Protein AF-A0A0N7ZB62-F1 (afdb_monomer_lite)

InterPro domains:
  IPR000237 GRIP domain [PF01465] (521-562)
  IPR000237 GRIP domain [PS50913] (517-566)
  IPR000237 GRIP domain [SM00755] (520-566)
  IPR051952 Golgi-associated and autophagy-related protein [PTHR23157] (409-579)

Structure (mmCIF, N/CA/C/O backbone):
data_AF-A0A0N7ZB62-F1
#
_entry.id   AF-A0A0N7ZB62-F1
#
loop_
_atom_site.group_PDB
_atom_site.id
_atom_site.type_symbol
_atom_site.label_atom_id
_atom_site.label_alt_id
_atom_site.label_comp_id
_atom_site.label_asym_id
_atom_site.label_entity_id
_atom_site.label_seq_id
_atom_site.pdbx_PDB_ins_code
_atom_site.Cartn_x
_atom_site.Cartn_y
_atom_site.Cartn_z
_atom_site.occupancy
_atom_site.B_iso_or_equiv
_atom_site.auth_seq_id
_atom_site.auth_comp_id
_atom_site.auth_asym_id
_atom_site.auth_atom_id
_atom_site.pdbx_PDB_model_num
ATOM 1 N N . MET A 1 1 ? -42.170 21.621 11.160 1.00 62.31 1 MET A N 1
ATOM 2 C CA . MET A 1 1 ? -42.187 20.247 10.606 1.00 62.31 1 MET A CA 1
ATOM 3 C C . MET A 1 1 ? -42.218 20.331 9.095 1.00 62.31 1 MET A C 1
ATOM 5 O O . MET A 1 1 ? -41.175 20.077 8.514 1.00 62.31 1 MET A O 1
ATOM 9 N N . GLN A 1 2 ? -43.332 20.775 8.499 1.00 65.19 2 GLN A N 1
ATOM 10 C CA . GLN A 1 2 ? -43.467 20.963 7.049 1.00 65.19 2 GLN A CA 1
ATOM 11 C C . GLN A 1 2 ? -42.314 21.787 6.451 1.00 65.19 2 GLN A C 1
ATOM 13 O O . GLN A 1 2 ? -41.567 21.277 5.635 1.00 65.19 2 GLN A O 1
ATOM 18 N N . ASP A 1 3 ? -42.044 22.972 6.996 1.00 71.62 3 ASP A N 1
ATOM 19 C CA . ASP A 1 3 ? -41.013 23.906 6.524 1.00 71.62 3 ASP A CA 1
ATOM 20 C C . ASP A 1 3 ? -39.603 23.281 6.437 1.00 71.62 3 ASP A C 1
ATOM 22 O O . ASP A 1 3 ? -38.831 23.594 5.534 1.00 71.62 3 ASP A O 1
ATOM 26 N N . ASN A 1 4 ? -39.261 22.370 7.360 1.00 72.62 4 ASN A N 1
ATOM 27 C CA . ASN A 1 4 ? -37.977 21.660 7.351 1.00 72.62 4 ASN A CA 1
ATOM 28 C C . ASN A 1 4 ? -37.965 20.517 6.326 1.00 72.62 4 ASN A C 1
ATOM 30 O O . ASN A 1 4 ? -36.907 20.195 5.792 1.00 72.62 4 ASN A O 1
ATOM 34 N N . TYR A 1 5 ? -39.117 19.889 6.076 1.00 77.00 5 TYR A N 1
ATOM 35 C CA . TYR A 1 5 ? -39.277 18.881 5.031 1.00 77.00 5 TYR A CA 1
ATOM 36 C C . TYR A 1 5 ? -39.152 19.535 3.653 1.00 77.00 5 TYR A C 1
ATOM 38 O O . TYR A 1 5 ? -38.320 19.112 2.860 1.00 77.00 5 TYR A O 1
ATOM 46 N N . ASP A 1 6 ? -39.868 20.636 3.428 1.00 77.62 6 ASP A N 1
ATOM 47 C CA . ASP A 1 6 ? -39.850 21.399 2.179 1.00 77.62 6 ASP A CA 1
ATOM 48 C C . ASP A 1 6 ? -38.438 21.971 1.887 1.00 77.62 6 ASP A C 1
ATOM 50 O O . ASP A 1 6 ? -37.988 21.987 0.741 1.00 77.62 6 ASP A O 1
ATOM 54 N N . GLN A 1 7 ? -37.680 22.377 2.921 1.00 80.12 7 GLN A N 1
ATOM 55 C CA . GLN A 1 7 ? -36.263 22.761 2.786 1.00 80.12 7 GLN A CA 1
ATOM 56 C C . GLN A 1 7 ? -35.341 21.577 2.450 1.00 80.12 7 GLN A C 1
ATOM 58 O O . GLN A 1 7 ? -34.453 21.723 1.610 1.00 80.12 7 GLN A O 1
ATOM 63 N N . LEU A 1 8 ? -35.534 20.411 3.077 1.00 76.81 8 LEU A N 1
ATOM 64 C CA . LEU A 1 8 ? -34.766 19.200 2.765 1.00 76.81 8 LEU A CA 1
ATOM 65 C C . LEU A 1 8 ? -35.077 18.678 1.357 1.00 76.81 8 LEU A C 1
ATOM 67 O O . LEU A 1 8 ? -34.160 18.271 0.647 1.00 76.81 8 LEU A O 1
ATOM 71 N N . GLU A 1 9 ? -36.336 18.735 0.924 1.00 80.56 9 GLU A N 1
ATOM 72 C CA . GLU A 1 9 ? -36.752 18.386 -0.434 1.00 80.56 9 GLU A CA 1
ATOM 73 C C . GLU A 1 9 ? -36.179 19.377 -1.459 1.00 80.56 9 GLU A C 1
ATOM 75 O O . GLU A 1 9 ? -35.642 18.952 -2.481 1.00 80.56 9 GLU A O 1
ATOM 80 N N . GLY A 1 10 ? -36.173 20.680 -1.152 1.00 82.50 10 GLY A N 1
ATOM 81 C CA . GLY A 1 10 ? -35.521 21.707 -1.969 1.00 82.50 10 GLY A CA 1
ATOM 82 C C . GLY A 1 10 ? -34.007 21.509 -2.118 1.00 82.50 10 GLY A C 1
ATOM 83 O O . GLY A 1 10 ? -33.485 21.597 -3.231 1.00 82.50 10 GLY A O 1
ATOM 84 N N . LEU A 1 11 ? -33.299 21.183 -1.030 1.00 83.25 11 LEU A N 1
ATOM 85 C CA . LEU A 1 11 ? -31.866 20.862 -1.065 1.00 83.25 11 LEU A CA 1
ATOM 86 C C . LEU A 1 11 ? -31.593 19.565 -1.837 1.00 83.25 11 LEU A C 1
ATOM 88 O O . LEU A 1 11 ? -30.739 19.555 -2.719 1.00 83.25 11 LEU A O 1
ATOM 92 N N . ASN A 1 12 ? -32.362 18.502 -1.589 1.00 82.44 12 ASN A N 1
ATOM 93 C CA . ASN A 1 12 ? -32.256 17.234 -2.315 1.00 82.44 12 ASN A CA 1
ATOM 94 C C . ASN A 1 12 ? -32.540 17.408 -3.822 1.00 82.44 12 ASN A C 1
ATOM 96 O O . ASN A 1 12 ? -31.852 16.830 -4.662 1.00 82.44 12 ASN A O 1
ATOM 100 N N . ALA A 1 13 ? -33.495 18.266 -4.193 1.00 84.19 13 ALA A N 1
ATOM 101 C CA . ALA A 1 13 ? -33.752 18.631 -5.584 1.00 84.19 13 ALA A CA 1
ATOM 102 C C . ALA A 1 13 ? -32.596 19.443 -6.200 1.00 84.19 13 ALA A C 1
ATOM 104 O O . ALA A 1 13 ? -32.233 19.210 -7.355 1.00 84.19 13 ALA A O 1
ATOM 105 N N . GLN A 1 14 ? -31.979 20.359 -5.444 1.00 87.50 14 GLN A N 1
ATOM 106 C CA . GLN A 1 14 ? -30.816 21.133 -5.889 1.00 87.50 14 GLN A CA 1
ATOM 107 C C . GLN A 1 14 ? -29.571 20.249 -6.074 1.00 87.50 14 GLN A C 1
ATOM 109 O O . GLN A 1 14 ? -28.878 20.362 -7.089 1.00 87.50 14 GLN A O 1
ATOM 114 N N . GLU A 1 15 ? -29.293 19.346 -5.134 1.00 84.00 15 GLU A N 1
ATOM 115 C CA . GLU A 1 15 ? -28.194 18.384 -5.229 1.00 84.00 15 GLU A CA 1
ATOM 116 C C . GLU A 1 15 ? -28.445 17.364 -6.342 1.00 84.00 15 GLU A C 1
ATOM 118 O O . GLU A 1 15 ? -27.563 17.148 -7.172 1.00 84.00 15 GLU A O 1
ATOM 123 N N . GLY A 1 16 ? -29.664 16.832 -6.460 1.00 86.19 16 GLY A N 1
ATOM 124 C CA . GLY A 1 16 ? -30.075 15.967 -7.566 1.00 86.19 16 GLY A CA 1
ATOM 125 C C . GLY A 1 16 ? -29.935 16.643 -8.935 1.00 86.19 16 GLY A C 1
ATOM 126 O O . GLY A 1 16 ? -29.434 16.028 -9.877 1.00 86.19 16 GLY A O 1
ATOM 127 N N . ALA A 1 17 ? -30.288 17.928 -9.054 1.00 88.06 17 ALA A N 1
ATOM 128 C CA . ALA A 1 17 ? -30.071 18.711 -10.270 1.00 88.06 17 ALA A CA 1
ATOM 129 C C . ALA A 1 17 ? -28.576 18.929 -10.568 1.00 88.06 17 ALA A C 1
ATOM 131 O O . ALA A 1 17 ? -28.158 18.807 -11.721 1.00 88.06 17 ALA A O 1
ATOM 132 N N . LYS A 1 18 ? -27.754 19.191 -9.543 1.00 89.06 18 LYS A N 1
ATOM 133 C CA . LYS A 1 18 ? -26.297 19.345 -9.679 1.00 89.06 18 LYS A CA 1
ATOM 134 C C . LYS A 1 18 ? -25.624 18.034 -10.094 1.00 89.06 18 LYS A C 1
ATOM 136 O O . LYS A 1 18 ? -24.836 18.037 -11.035 1.00 89.06 18 LYS A O 1
ATOM 141 N N . VAL A 1 19 ? -25.972 16.913 -9.459 1.00 87.94 19 VAL A N 1
ATOM 142 C CA . VAL A 1 19 ? -25.515 15.567 -9.845 1.00 87.94 19 VAL A CA 1
ATOM 143 C C . VAL A 1 19 ? -25.943 15.258 -11.276 1.00 87.94 19 VAL A C 1
ATOM 145 O O . VAL A 1 19 ? -25.103 14.866 -12.080 1.00 87.94 19 VAL A O 1
ATOM 148 N N . LYS A 1 20 ? -27.204 15.521 -11.641 1.00 90.12 20 LYS A N 1
ATOM 149 C CA . LYS A 1 20 ? -27.701 15.340 -13.012 1.00 90.12 20 LYS A CA 1
ATOM 150 C C . LYS A 1 20 ? -26.933 16.184 -14.034 1.00 90.12 20 LYS A C 1
ATOM 152 O O . LYS A 1 20 ? -26.653 15.679 -15.114 1.00 90.12 20 LYS A O 1
ATOM 157 N N . HIS A 1 21 ? -26.558 17.423 -13.710 1.00 89.00 21 HIS A N 1
ATOM 158 C CA . HIS A 1 21 ? -25.739 18.264 -14.590 1.00 89.00 21 HIS A CA 1
ATOM 159 C C . HIS A 1 21 ? -24.300 17.741 -14.719 1.00 89.00 21 HIS A C 1
ATOM 161 O O . HIS A 1 21 ? -23.775 17.694 -15.829 1.00 89.00 21 HIS A O 1
ATOM 167 N N . MET A 1 22 ? -23.658 17.320 -13.623 1.00 90.69 22 MET A N 1
ATOM 168 C CA . MET A 1 22 ? -22.315 16.724 -13.687 1.00 90.69 22 MET A CA 1
ATOM 169 C C . MET A 1 22 ? -22.321 15.420 -14.496 1.00 90.69 22 MET A C 1
ATOM 171 O O . MET A 1 22 ? -21.431 15.203 -15.310 1.00 90.69 22 MET A O 1
ATOM 175 N N . LEU A 1 23 ? -23.352 14.587 -14.325 1.00 90.06 23 LEU A N 1
ATOM 176 C CA . LEU A 1 23 ? -23.523 13.332 -15.057 1.00 90.06 23 LEU A CA 1
ATOM 177 C C . LEU A 1 23 ? -23.825 13.594 -16.544 1.00 90.06 23 LEU A C 1
ATOM 179 O O . LEU A 1 23 ? -23.254 12.927 -17.398 1.00 90.06 23 LEU A O 1
ATOM 183 N N . LEU A 1 24 ? -24.637 14.607 -16.877 1.00 91.62 24 LEU A N 1
ATOM 184 C CA . LEU A 1 24 ? -24.880 15.020 -18.266 1.00 91.62 24 LEU A CA 1
ATOM 185 C C . LEU A 1 24 ? -23.596 15.520 -18.951 1.00 91.62 24 LEU A C 1
ATOM 187 O O . LEU A 1 24 ? -23.331 15.133 -20.086 1.00 91.62 24 LEU A O 1
ATOM 191 N N . ASN A 1 25 ? -22.788 16.335 -18.262 1.00 91.31 25 ASN A N 1
ATOM 192 C CA . ASN A 1 25 ? -21.484 16.777 -18.764 1.00 91.31 25 ASN A CA 1
ATOM 193 C C . ASN A 1 25 ? -20.545 15.588 -18.980 1.00 91.31 25 ASN A C 1
ATOM 195 O O . ASN A 1 25 ? -20.073 15.395 -20.093 1.00 91.31 25 ASN A O 1
ATOM 199 N N . ALA A 1 26 ? -20.355 14.742 -17.963 1.00 87.62 26 ALA A N 1
ATOM 200 C CA . ALA A 1 26 ? -19.495 13.567 -18.058 1.00 87.62 26 ALA A CA 1
ATOM 201 C C . ALA A 1 26 ? -19.950 12.592 -19.160 1.00 87.62 26 ALA A C 1
ATOM 203 O O . ALA A 1 26 ? -19.116 12.002 -19.838 1.00 87.62 26 ALA A O 1
ATOM 204 N N . ASN A 1 27 ? -21.259 12.440 -19.394 1.00 88.69 27 ASN A N 1
ATOM 205 C CA . ASN A 1 27 ? -21.765 11.618 -20.494 1.00 88.69 27 ASN A CA 1
ATOM 206 C C . ASN A 1 27 ? -21.535 12.284 -21.863 1.00 88.69 27 ASN A C 1
ATOM 208 O O . ASN A 1 27 ? -21.183 11.590 -22.807 1.00 88.69 27 ASN A O 1
ATOM 212 N N . SER A 1 28 ? -21.670 13.611 -21.969 1.00 90.19 28 SER A N 1
ATOM 213 C CA . SER A 1 28 ? -21.327 14.372 -23.183 1.00 90.19 28 SER A CA 1
ATOM 214 C C . SER A 1 28 ? -19.828 14.299 -23.504 1.00 90.19 28 SER A C 1
ATOM 216 O O . SER A 1 28 ? -19.452 14.117 -24.658 1.00 90.19 28 SER A O 1
ATOM 218 N N . GLU A 1 29 ? -18.969 14.374 -22.487 1.00 91.00 29 GLU A N 1
ATOM 219 C CA . GLU A 1 29 ? -17.515 14.207 -22.604 1.00 91.00 29 GLU A CA 1
ATOM 220 C C . GLU A 1 29 ? -17.150 12.763 -22.993 1.00 91.00 29 GLU A C 1
ATOM 222 O O . GLU A 1 29 ? -16.327 12.553 -23.880 1.00 91.00 29 GLU A O 1
ATOM 227 N N . LEU A 1 30 ? -17.812 11.753 -22.412 1.00 89.56 30 LEU A N 1
ATOM 228 C CA . LEU A 1 30 ? -17.648 10.349 -22.807 1.00 89.56 30 LEU A CA 1
ATOM 229 C C . LEU A 1 30 ? -18.121 10.075 -24.240 1.00 89.56 30 LEU A C 1
ATOM 231 O O . LEU A 1 30 ? -17.475 9.303 -24.943 1.00 89.56 30 LEU A O 1
ATOM 235 N N . ASP A 1 31 ? -19.218 10.686 -24.686 1.00 90.81 31 ASP A N 1
ATOM 236 C CA . ASP A 1 31 ? -19.716 10.525 -26.055 1.00 90.81 31 ASP A CA 1
ATOM 237 C C . ASP A 1 31 ? -18.841 11.271 -27.077 1.00 90.81 31 ASP A C 1
ATOM 239 O O . ASP A 1 31 ? -18.591 10.739 -28.157 1.00 90.81 31 ASP A O 1
ATOM 243 N N . GLN A 1 32 ? -18.262 12.422 -26.713 1.00 92.56 32 GLN A N 1
ATOM 244 C CA . GLN A 1 32 ? -17.211 13.079 -27.504 1.00 92.56 32 GLN A CA 1
ATOM 245 C C . GLN A 1 32 ? -15.951 12.209 -27.606 1.00 92.56 32 GLN A C 1
ATOM 247 O O . GLN A 1 32 ? -15.450 11.992 -28.705 1.00 92.56 32 GLN A O 1
ATOM 252 N N . LEU A 1 33 ? -15.469 11.636 -26.497 1.00 90.56 33 LEU A N 1
ATOM 253 C CA . LEU A 1 33 ? -14.306 10.738 -26.501 1.00 90.56 33 LEU A CA 1
ATOM 254 C C . LEU A 1 33 ? -14.565 9.429 -27.267 1.00 90.56 33 LEU A C 1
ATOM 256 O O . LEU A 1 33 ? -13.640 8.878 -27.864 1.00 90.56 33 LEU A O 1
ATOM 260 N N . ARG A 1 34 ? -15.809 8.931 -27.286 1.00 91.81 34 ARG A N 1
ATOM 261 C CA . ARG A 1 34 ? -16.224 7.797 -28.132 1.00 91.81 34 ARG A CA 1
ATOM 262 C C . ARG A 1 34 ? -16.177 8.153 -29.613 1.00 91.81 34 ARG A C 1
ATOM 264 O O . ARG A 1 34 ? -15.645 7.362 -30.382 1.00 91.81 34 ARG A O 1
ATOM 271 N N . GLU A 1 35 ? -16.697 9.319 -29.989 1.00 92.44 35 GLU A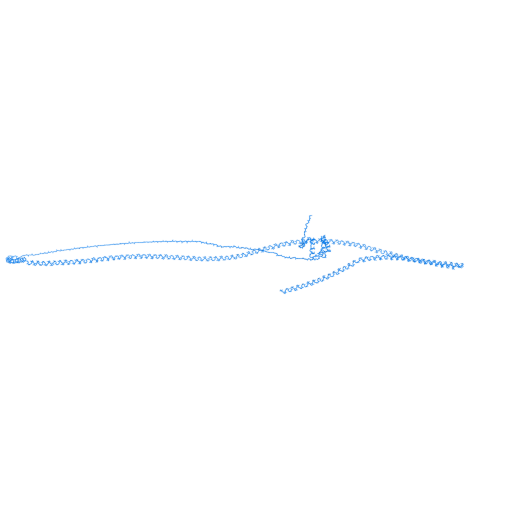 N 1
ATOM 272 C CA . GLU A 1 35 ? -16.699 9.813 -31.370 1.00 92.44 35 GLU A CA 1
ATOM 273 C C . GLU A 1 35 ? -15.279 10.140 -31.868 1.00 92.44 35 GLU A C 1
ATOM 275 O O . GLU A 1 35 ? -14.909 9.809 -32.992 1.00 92.44 35 GLU A O 1
ATOM 280 N N . GLU A 1 36 ? -14.417 10.702 -31.016 1.00 92.81 36 GLU A N 1
ATOM 281 C CA . GLU A 1 36 ? -12.995 10.825 -31.342 1.00 92.81 36 GLU A CA 1
ATOM 282 C C . GLU A 1 36 ? -12.345 9.447 -31.523 1.00 92.81 36 GLU A C 1
ATOM 284 O O . GLU A 1 36 ? -11.603 9.244 -32.486 1.00 92.81 36 GLU A O 1
ATOM 289 N N . LEU A 1 37 ? -12.632 8.479 -30.643 1.00 91.00 37 LEU A N 1
ATOM 290 C CA . LEU A 1 37 ? -12.070 7.131 -30.735 1.00 91.00 37 LEU A CA 1
ATOM 291 C C . LEU A 1 37 ? -12.519 6.400 -32.010 1.00 91.00 37 LEU A C 1
ATOM 293 O O . LEU A 1 37 ? -11.666 5.808 -32.674 1.00 91.00 37 LEU A O 1
ATOM 297 N N . THR A 1 38 ? -13.799 6.468 -32.396 1.00 91.62 38 THR A N 1
ATOM 298 C CA . THR A 1 38 ? -14.284 5.884 -33.660 1.00 91.62 38 THR A CA 1
ATOM 299 C C . THR A 1 38 ? -13.563 6.517 -34.846 1.00 91.62 38 THR A C 1
ATOM 301 O O . THR A 1 38 ? -12.930 5.790 -35.615 1.00 91.62 38 THR A O 1
ATOM 304 N N . GLN A 1 39 ? -13.509 7.851 -34.926 1.00 93.00 39 GLN A N 1
ATOM 305 C CA . GLN A 1 39 ? -12.780 8.568 -35.979 1.00 93.00 39 GLN A CA 1
ATOM 306 C C . GLN A 1 39 ? -11.281 8.213 -36.020 1.00 93.00 39 GLN A C 1
ATOM 308 O O . GLN A 1 39 ? -10.713 8.068 -37.107 1.00 93.00 39 GLN A O 1
ATOM 313 N N . LYS A 1 40 ? -10.613 8.016 -34.869 1.00 91.88 40 LYS A N 1
ATOM 314 C CA . LYS A 1 40 ? -9.222 7.519 -34.840 1.00 91.88 40 LYS A CA 1
ATOM 315 C C . LYS A 1 40 ? -9.115 6.081 -35.349 1.00 91.88 40 LYS A C 1
ATOM 317 O O . LYS A 1 40 ? -8.182 5.797 -36.099 1.00 91.88 40 LYS A O 1
ATOM 322 N N . THR A 1 41 ? -10.036 5.185 -34.988 1.00 90.19 41 THR A N 1
ATOM 323 C CA . THR A 1 41 ? -10.015 3.795 -35.484 1.00 90.19 41 THR A CA 1
ATOM 324 C C . THR A 1 41 ? -10.301 3.698 -36.982 1.00 90.19 41 THR A C 1
ATOM 326 O O . THR A 1 41 ? -9.626 2.937 -37.671 1.00 90.19 41 THR A O 1
ATOM 329 N N . GLU A 1 42 ? -11.203 4.520 -37.525 1.00 92.00 42 GLU A N 1
ATOM 330 C CA . GLU A 1 42 ? -11.439 4.605 -38.971 1.00 92.00 42 GLU A CA 1
ATOM 331 C C . GLU A 1 42 ? -10.228 5.186 -39.713 1.00 92.00 42 GLU A C 1
ATOM 333 O O . GLU A 1 42 ? -9.828 4.661 -40.754 1.00 92.00 42 GLU A O 1
ATOM 338 N N . ALA A 1 43 ? -9.580 6.219 -39.161 1.00 90.56 43 ALA A N 1
ATOM 339 C CA . ALA A 1 43 ? -8.352 6.779 -39.723 1.00 90.56 43 ALA A CA 1
ATOM 340 C C . ALA A 1 43 ? -7.177 5.780 -39.701 1.00 90.56 43 ALA A C 1
ATOM 342 O O . ALA A 1 43 ? -6.395 5.736 -40.656 1.00 90.56 43 ALA A O 1
ATOM 343 N N . LEU A 1 44 ? -7.069 4.955 -38.652 1.00 90.31 44 LEU A N 1
ATOM 344 C CA . LEU A 1 44 ? -6.101 3.857 -38.569 1.00 90.31 44 LEU A CA 1
ATOM 345 C C . LEU A 1 44 ? -6.400 2.775 -39.610 1.00 90.31 44 LEU A C 1
ATOM 347 O O . LEU A 1 44 ? -5.524 2.479 -40.418 1.00 90.31 44 LEU A O 1
ATOM 351 N N . ALA A 1 45 ? -7.637 2.278 -39.691 1.00 89.12 45 ALA A N 1
ATOM 352 C CA . ALA A 1 45 ? -8.041 1.301 -40.705 1.00 89.12 45 ALA A CA 1
ATOM 353 C C . ALA A 1 45 ? -7.826 1.829 -42.140 1.00 89.12 45 ALA A C 1
ATOM 355 O O . ALA A 1 45 ? -7.397 1.093 -43.031 1.00 89.12 45 ALA A O 1
ATOM 356 N N . ALA A 1 46 ? -8.045 3.127 -42.376 1.00 89.38 46 ALA A N 1
ATOM 357 C CA . ALA A 1 46 ? -7.750 3.782 -43.649 1.00 89.38 46 ALA A CA 1
ATOM 358 C C . ALA A 1 46 ? -6.239 3.903 -43.938 1.00 89.38 46 ALA A C 1
ATOM 360 O O . ALA A 1 46 ? -5.842 3.865 -45.107 1.00 89.38 46 ALA A O 1
ATOM 361 N N . MET A 1 47 ? -5.383 4.025 -42.915 1.00 86.88 47 MET A N 1
ATOM 362 C CA . MET A 1 47 ? -3.927 3.923 -43.069 1.00 86.88 47 MET A CA 1
ATOM 363 C C . MET A 1 47 ? -3.472 2.481 -43.302 1.00 86.88 47 MET A C 1
ATOM 365 O O . MET A 1 47 ? -2.702 2.251 -44.230 1.00 86.88 47 MET A O 1
ATOM 369 N N . GLU A 1 48 ? -3.975 1.503 -42.554 1.00 88.31 48 GLU A N 1
ATOM 370 C CA . GLU A 1 48 ? -3.676 0.077 -42.749 1.00 88.31 48 GLU A CA 1
ATOM 371 C C . GLU A 1 48 ? -4.075 -0.381 -44.158 1.00 88.31 48 GLU A C 1
ATOM 373 O O . GLU A 1 48 ? -3.268 -0.966 -44.881 1.00 88.31 48 GLU A O 1
ATOM 378 N N . ALA A 1 49 ? -5.259 0.018 -44.632 1.00 87.12 49 ALA A N 1
ATOM 379 C CA . ALA A 1 49 ? -5.708 -0.214 -46.003 1.00 87.12 49 ALA A CA 1
ATOM 380 C C . ALA A 1 49 ? -4.909 0.568 -47.069 1.00 87.12 49 ALA A C 1
ATOM 382 O O . ALA A 1 49 ? -5.116 0.349 -48.265 1.00 87.12 49 ALA A O 1
ATOM 383 N N . ARG A 1 50 ? -4.018 1.496 -46.693 1.00 88.62 50 ARG A N 1
ATOM 384 C CA . ARG A 1 50 ? -3.034 2.133 -47.593 1.00 88.62 50 ARG A CA 1
ATOM 385 C C . ARG A 1 50 ? -1.672 1.444 -47.510 1.00 88.62 50 ARG A C 1
ATOM 387 O O . ARG A 1 50 ? -1.079 1.205 -48.556 1.00 88.62 50 ARG A O 1
ATOM 394 N N . LEU A 1 51 ? -1.223 1.061 -46.314 1.00 86.56 51 LEU A N 1
ATOM 395 C CA . LEU A 1 51 ? -0.005 0.274 -46.094 1.00 86.56 51 LEU A CA 1
ATOM 396 C C . LEU A 1 51 ? -0.096 -1.094 -46.784 1.00 86.56 51 LEU A C 1
ATOM 398 O O . LEU A 1 51 ? 0.807 -1.459 -47.526 1.00 86.56 51 LEU A O 1
ATOM 402 N N . GLY A 1 52 ? -1.233 -1.788 -46.677 1.00 86.19 52 GLY A N 1
ATOM 403 C CA . GLY A 1 52 ? -1.500 -3.045 -47.389 1.00 86.19 52 GLY A CA 1
ATOM 404 C C . GLY A 1 52 ? -1.558 -2.927 -48.921 1.00 86.19 52 GLY A C 1
ATOM 405 O O . GLY A 1 52 ? -1.644 -3.942 -49.605 1.00 86.19 52 GLY A O 1
ATOM 406 N N . ARG A 1 53 ? -1.495 -1.708 -49.479 1.00 89.94 53 ARG A N 1
ATOM 407 C CA . ARG A 1 53 ? -1.329 -1.458 -50.921 1.00 89.94 53 ARG A CA 1
ATOM 408 C C . ARG A 1 53 ? 0.115 -1.140 -51.326 1.00 89.94 53 ARG A C 1
ATOM 410 O O . ARG A 1 53 ? 0.375 -1.106 -52.523 1.00 89.94 53 ARG A O 1
ATOM 417 N N . LEU A 1 54 ? 1.045 -0.944 -50.385 1.00 87.56 54 LEU A N 1
ATOM 418 C CA . LEU A 1 54 ? 2.460 -0.712 -50.698 1.00 87.56 54 LEU A CA 1
ATOM 419 C C . LEU A 1 54 ? 3.146 -1.925 -51.355 1.00 87.56 54 LEU A C 1
ATOM 421 O O . LEU A 1 54 ? 3.762 -1.702 -52.393 1.00 87.56 54 LEU A O 1
ATOM 425 N N . PRO A 1 55 ? 2.972 -3.189 -50.905 1.00 85.75 55 PRO A N 1
ATOM 426 C CA . PRO A 1 55 ? 3.687 -4.323 -51.504 1.00 85.75 55 PRO A CA 1
ATOM 427 C C . PRO A 1 55 ? 3.434 -4.495 -53.010 1.00 85.75 55 PRO A C 1
ATOM 429 O O . PRO A 1 55 ? 4.369 -4.686 -53.777 1.00 85.75 55 PRO A O 1
ATOM 432 N N . GLY A 1 56 ? 2.186 -4.327 -53.466 1.00 86.81 56 GLY A N 1
ATOM 433 C CA . GLY A 1 56 ? 1.835 -4.380 -54.897 1.00 86.81 56 GLY A CA 1
ATOM 434 C C . GLY A 1 56 ? 2.210 -3.123 -55.702 1.00 86.81 56 GLY A C 1
ATOM 435 O O . GLY A 1 56 ? 2.067 -3.101 -56.926 1.00 86.81 56 GLY A O 1
ATOM 436 N N . LEU A 1 57 ? 2.667 -2.055 -55.039 1.00 87.50 57 LEU A N 1
ATOM 437 C CA . LEU A 1 57 ? 3.331 -0.919 -55.686 1.00 87.50 57 LEU A CA 1
ATOM 438 C C . LEU A 1 57 ? 4.845 -1.145 -55.750 1.00 87.50 57 LEU A C 1
ATOM 440 O O . LEU A 1 57 ? 5.441 -0.854 -56.780 1.00 87.50 57 LEU A O 1
ATOM 444 N N . GLU A 1 58 ? 5.441 -1.694 -54.692 1.00 89.44 58 GLU A N 1
ATOM 445 C CA . GLU A 1 58 ? 6.860 -2.052 -54.597 1.00 89.44 58 GLU A CA 1
ATOM 446 C C . GLU A 1 58 ? 7.230 -3.140 -55.616 1.00 89.44 58 GLU A C 1
ATOM 448 O O . GLU A 1 58 ? 8.166 -2.947 -56.388 1.00 89.44 58 GLU A O 1
ATOM 453 N N . GLU A 1 59 ? 6.434 -4.210 -55.719 1.00 90.44 59 GLU A N 1
ATOM 454 C CA . GLU A 1 59 ? 6.562 -5.260 -56.742 1.00 90.44 59 GLU A CA 1
ATOM 455 C C . GLU A 1 59 ? 6.558 -4.667 -58.161 1.00 90.44 59 GLU A C 1
ATOM 457 O O . GLU A 1 59 ? 7.456 -4.930 -58.960 1.00 90.44 59 GLU A O 1
ATOM 462 N N . ARG A 1 60 ? 5.595 -3.782 -58.457 1.00 94.12 60 ARG A N 1
ATOM 463 C CA . ARG A 1 60 ? 5.465 -3.141 -59.775 1.00 94.12 60 ARG A CA 1
ATOM 464 C C . ARG A 1 60 ? 6.552 -2.097 -60.056 1.00 94.12 60 ARG A C 1
ATOM 466 O O . ARG A 1 60 ? 6.861 -1.838 -61.215 1.00 94.12 60 ARG A O 1
ATOM 473 N N . VAL A 1 61 ? 7.134 -1.482 -59.026 1.00 92.38 61 VAL A N 1
ATOM 474 C CA . VAL A 1 61 ? 8.342 -0.649 -59.164 1.00 92.38 61 VAL A CA 1
ATOM 475 C C . VAL A 1 61 ? 9.564 -1.528 -59.439 1.00 92.38 61 VAL A C 1
ATOM 477 O O . VAL A 1 61 ? 10.395 -1.140 -60.255 1.00 92.38 61 VAL A O 1
ATOM 480 N N . GLY A 1 62 ? 9.635 -2.723 -58.844 1.00 92.31 62 GLY A N 1
ATOM 481 C CA . GLY A 1 62 ? 10.621 -3.752 -59.171 1.00 92.31 62 GLY A CA 1
ATOM 482 C C . GLY A 1 62 ? 10.582 -4.133 -60.650 1.00 92.31 62 GLY A C 1
ATOM 483 O O . GLY A 1 62 ? 11.558 -3.895 -61.358 1.00 92.31 62 GLY A O 1
ATOM 484 N N . THR A 1 63 ? 9.436 -4.610 -61.154 1.00 93.75 63 THR A N 1
ATOM 485 C CA . THR A 1 63 ? 9.311 -5.034 -62.564 1.00 93.75 63 THR A CA 1
ATOM 486 C C . THR A 1 63 ? 9.608 -3.898 -63.547 1.00 93.75 63 THR A C 1
ATOM 488 O O . THR A 1 63 ? 10.334 -4.096 -64.516 1.00 93.75 63 THR A O 1
ATOM 491 N N . LEU A 1 64 ? 9.123 -2.677 -63.281 1.00 93.38 64 LEU A N 1
ATOM 492 C CA . LEU A 1 64 ? 9.422 -1.504 -64.117 1.00 93.38 64 LEU A CA 1
ATOM 493 C C . LEU A 1 64 ? 10.900 -1.081 -64.047 1.00 93.38 64 LEU A C 1
ATOM 495 O O . LEU A 1 64 ? 11.421 -0.512 -65.006 1.00 93.38 64 LEU A O 1
ATOM 499 N N . SER A 1 65 ? 11.591 -1.343 -62.933 1.00 91.56 65 SER A N 1
ATOM 500 C CA . SER A 1 65 ? 13.035 -1.120 -62.819 1.00 91.56 65 SER A CA 1
ATOM 501 C C . SER A 1 65 ? 13.822 -2.160 -63.618 1.00 91.56 65 SER A C 1
ATOM 503 O O . SER A 1 65 ? 14.791 -1.797 -64.283 1.00 91.56 65 SER A O 1
ATOM 505 N N . GLU A 1 66 ? 13.404 -3.426 -63.593 1.00 93.12 66 GLU A N 1
ATOM 506 C CA . GLU A 1 66 ? 14.008 -4.501 -64.388 1.00 93.12 66 GLU A CA 1
ATOM 507 C C . GLU A 1 66 ? 13.845 -4.224 -65.892 1.00 93.12 66 GLU A C 1
ATOM 509 O O . GLU A 1 66 ? 14.852 -4.103 -66.595 1.00 93.12 66 GLU A O 1
ATOM 514 N N . GLU A 1 67 ? 12.616 -3.969 -66.363 1.00 94.00 67 GLU A N 1
ATOM 515 C CA . GLU A 1 67 ? 12.317 -3.555 -67.749 1.00 94.00 67 GLU A CA 1
ATOM 516 C C . GLU A 1 67 ? 13.138 -2.328 -68.179 1.00 94.00 67 GLU A C 1
ATOM 518 O O . GLU A 1 67 ? 13.708 -2.303 -69.275 1.00 94.00 67 GLU A O 1
ATOM 523 N N . LYS A 1 68 ? 13.253 -1.314 -67.306 1.00 92.19 68 LYS A N 1
ATOM 524 C CA . LYS A 1 68 ? 14.083 -0.132 -67.565 1.00 92.19 68 LYS A CA 1
ATOM 525 C C . LYS A 1 68 ? 15.550 -0.510 -67.762 1.00 92.19 68 LYS A C 1
ATOM 527 O O . LYS A 1 68 ? 16.156 -0.045 -68.726 1.00 92.19 68 LYS A O 1
ATOM 532 N N . THR A 1 69 ? 16.125 -1.337 -66.884 1.00 92.81 69 THR A N 1
ATOM 533 C CA . THR A 1 69 ? 17.532 -1.748 -67.026 1.00 92.81 69 THR A CA 1
ATOM 534 C C . THR A 1 69 ? 17.766 -2.574 -68.287 1.00 92.81 69 THR A C 1
ATOM 536 O O . THR A 1 69 ? 18.774 -2.360 -68.963 1.00 92.81 69 THR A O 1
ATOM 539 N N . GLU A 1 70 ? 16.828 -3.446 -68.677 1.00 94.06 70 GLU A N 1
ATOM 540 C CA . GLU A 1 70 ? 16.952 -4.187 -69.932 1.00 94.06 70 GLU A CA 1
ATOM 541 C C . GLU A 1 70 ? 16.963 -3.224 -71.128 1.00 94.06 70 GLU A C 1
ATOM 543 O O . GLU A 1 70 ? 17.905 -3.247 -71.925 1.00 94.06 70 GLU A O 1
ATOM 548 N N . LEU A 1 71 ? 16.000 -2.298 -71.207 1.00 94.38 71 LEU A N 1
ATOM 549 C CA . LEU A 1 71 ? 15.947 -1.280 -72.262 1.00 94.38 71 LEU A CA 1
ATOM 550 C C . LEU A 1 71 ? 17.209 -0.401 -72.298 1.00 94.38 71 LEU A C 1
ATOM 552 O O . LEU A 1 71 ? 17.726 -0.125 -73.382 1.00 94.38 71 LEU A O 1
ATOM 556 N N . GLU A 1 72 ? 17.760 -0.008 -71.147 1.00 93.00 72 GLU A N 1
ATOM 557 C CA . GLU A 1 72 ? 19.018 0.750 -71.078 1.00 93.00 72 GLU A CA 1
ATOM 558 C C . GLU A 1 72 ? 20.209 -0.057 -71.636 1.00 93.00 72 GLU A C 1
ATOM 560 O O . GLU A 1 72 ? 21.011 0.490 -72.402 1.00 93.00 72 GLU A O 1
ATOM 565 N N . THR A 1 73 ? 20.298 -1.367 -71.365 1.00 92.38 73 THR A N 1
ATOM 566 C CA . THR A 1 73 ? 21.335 -2.225 -71.979 1.00 92.38 73 THR A CA 1
ATOM 567 C C . THR A 1 73 ? 21.131 -2.423 -73.484 1.00 92.38 73 THR A C 1
ATOM 569 O O . THR A 1 73 ? 22.107 -2.378 -74.242 1.00 92.38 73 THR A O 1
ATOM 572 N N . GLN A 1 74 ? 19.886 -2.568 -73.952 1.00 93.38 74 GLN A N 1
ATOM 573 C CA . GLN A 1 74 ? 19.574 -2.680 -75.380 1.00 93.38 74 GLN A CA 1
ATOM 574 C C . GLN A 1 74 ? 19.946 -1.390 -76.135 1.00 93.38 74 GLN A C 1
ATOM 576 O O . GLN A 1 74 ? 20.611 -1.454 -77.174 1.00 93.38 74 GLN A O 1
ATOM 581 N N . VAL A 1 75 ? 19.604 -0.216 -75.589 1.00 93.44 75 VAL A N 1
ATOM 582 C CA . VAL A 1 75 ? 19.981 1.099 -76.141 1.00 93.44 75 VAL A CA 1
ATOM 583 C C . VAL A 1 75 ? 21.501 1.277 -76.161 1.00 93.44 75 VAL A C 1
ATOM 585 O O . VAL A 1 75 ? 22.050 1.687 -77.187 1.00 93.44 75 VAL A O 1
ATOM 588 N N . ALA A 1 76 ? 22.211 0.903 -75.091 1.00 91.50 76 ALA A N 1
ATOM 589 C CA . ALA A 1 76 ? 23.673 0.945 -75.062 1.00 91.50 76 ALA A CA 1
ATOM 590 C C . ALA A 1 76 ? 24.302 0.039 -76.141 1.00 91.50 76 ALA A C 1
ATOM 592 O O . ALA A 1 76 ? 25.218 0.464 -76.853 1.00 91.50 76 ALA A O 1
ATOM 593 N N . GLY A 1 77 ? 23.777 -1.179 -76.322 1.00 93.00 77 GLY A N 1
ATOM 594 C CA . GLY A 1 77 ? 24.222 -2.121 -77.352 1.00 93.00 77 GLY A CA 1
ATOM 595 C C . GLY A 1 77 ? 23.959 -1.635 -78.783 1.00 93.00 77 GLY A C 1
ATOM 596 O O . GLY A 1 77 ? 24.820 -1.780 -79.655 1.00 93.00 77 GLY A O 1
ATOM 597 N N . LEU A 1 78 ? 22.809 -1.004 -79.040 1.00 93.75 78 LEU A N 1
ATOM 598 C CA . LEU A 1 78 ? 22.516 -0.356 -80.324 1.00 93.75 78 LEU A CA 1
ATOM 599 C C . LEU A 1 78 ? 23.437 0.850 -80.570 1.00 93.75 78 LEU A C 1
ATOM 601 O O . LEU A 1 78 ? 24.011 0.970 -81.652 1.00 93.75 78 LEU A O 1
ATOM 605 N N . GLY A 1 79 ? 23.670 1.683 -79.552 1.00 92.94 79 GLY A N 1
ATOM 606 C CA . GLY A 1 79 ? 24.588 2.822 -79.622 1.00 92.94 79 GLY A CA 1
ATOM 607 C C . GLY A 1 79 ? 26.057 2.430 -79.828 1.00 92.94 79 GLY A C 1
ATOM 608 O O . GLY A 1 79 ? 26.829 3.210 -80.383 1.00 92.94 79 GLY A O 1
ATOM 609 N N . GLN A 1 80 ? 26.480 1.229 -79.419 1.00 92.31 80 GLN A N 1
ATOM 610 C CA . GLN A 1 80 ? 27.784 0.668 -79.804 1.00 92.31 80 GLN A CA 1
ATOM 611 C C . GLN A 1 80 ? 27.796 0.211 -81.272 1.00 92.31 80 GLN A C 1
ATOM 613 O O . GLN A 1 80 ? 28.718 0.556 -82.011 1.00 92.31 80 GLN A O 1
ATOM 618 N N . LYS A 1 81 ? 26.759 -0.514 -81.721 1.00 93.06 81 LYS A N 1
ATOM 619 C CA . LYS A 1 81 ? 26.634 -0.993 -83.112 1.00 93.06 81 LYS A CA 1
ATOM 620 C C . LYS A 1 81 ? 26.604 0.155 -84.129 1.00 93.06 81 LYS A C 1
ATOM 622 O O . LYS A 1 81 ? 27.244 0.034 -85.172 1.00 93.06 81 LYS A O 1
ATOM 627 N N . LEU A 1 82 ? 25.918 1.258 -83.814 1.00 93.94 82 LEU A N 1
ATOM 628 C CA . LEU A 1 82 ? 25.857 2.455 -84.660 1.00 93.94 82 LEU A CA 1
ATOM 629 C C . LEU A 1 82 ? 27.237 3.110 -84.813 1.00 93.94 82 LEU A C 1
ATOM 631 O O . LEU A 1 82 ? 27.728 3.214 -85.934 1.00 93.94 82 LEU A O 1
ATOM 635 N N . ARG A 1 83 ? 27.922 3.425 -83.705 1.00 93.25 83 ARG A N 1
ATOM 636 C CA . ARG A 1 83 ? 29.290 3.985 -83.732 1.00 93.25 83 ARG A CA 1
ATOM 637 C C . ARG A 1 83 ? 30.277 3.094 -84.492 1.00 93.25 83 ARG A C 1
ATOM 639 O O . ARG A 1 83 ? 31.126 3.587 -85.231 1.00 93.25 83 ARG A O 1
ATOM 646 N N . ALA A 1 84 ? 30.142 1.773 -84.363 1.00 91.75 84 ALA A N 1
ATOM 647 C CA . ALA A 1 84 ? 30.944 0.814 -85.118 1.00 91.75 84 ALA A CA 1
ATOM 648 C C . ALA A 1 84 ? 30.590 0.760 -86.619 1.00 91.75 84 ALA A C 1
ATOM 650 O O . ALA A 1 84 ? 31.412 0.315 -87.415 1.00 91.75 84 ALA A O 1
ATOM 651 N N . ALA A 1 85 ? 29.388 1.164 -87.040 1.00 89.69 85 ALA A N 1
ATOM 652 C CA . ALA A 1 85 ? 29.045 1.347 -88.452 1.00 89.69 85 ALA A CA 1
ATOM 653 C C . ALA A 1 85 ? 29.604 2.675 -88.989 1.00 89.69 85 ALA A C 1
ATOM 655 O O . ALA A 1 85 ? 30.319 2.661 -89.986 1.00 89.69 85 ALA A O 1
ATOM 656 N N . GLU A 1 86 ? 29.380 3.784 -88.279 1.00 92.44 86 GLU A N 1
ATOM 657 C CA . GLU A 1 86 ? 29.880 5.125 -88.626 1.00 92.44 86 GLU A CA 1
ATOM 658 C C . GLU A 1 86 ? 31.405 5.147 -88.820 1.00 92.44 86 GLU A C 1
ATOM 660 O O . GLU A 1 86 ? 31.897 5.648 -89.829 1.00 92.44 86 GLU A O 1
ATOM 665 N N . ALA A 1 87 ? 32.157 4.537 -87.895 1.00 91.06 87 ALA A N 1
ATOM 666 C CA . ALA A 1 87 ? 33.614 4.442 -87.988 1.00 91.06 87 ALA A CA 1
ATOM 667 C C . ALA A 1 87 ? 34.092 3.638 -89.213 1.00 91.06 87 ALA A C 1
ATOM 669 O O . ALA A 1 87 ? 35.130 3.957 -89.789 1.00 91.06 87 ALA A O 1
ATOM 670 N N . ARG A 1 88 ? 33.334 2.615 -89.640 1.00 92.56 88 ARG A N 1
ATOM 671 C CA . ARG A 1 88 ? 33.646 1.835 -90.851 1.00 92.56 88 ARG A CA 1
ATOM 672 C C . ARG A 1 88 ? 33.314 2.596 -92.132 1.00 92.56 88 ARG A C 1
ATOM 674 O O . ARG A 1 88 ? 34.064 2.462 -93.090 1.00 92.56 88 ARG A O 1
ATOM 681 N N . CYS A 1 89 ? 32.242 3.390 -92.153 1.00 90.62 89 CYS A N 1
ATOM 682 C CA . CYS A 1 89 ? 31.934 4.253 -93.296 1.00 90.62 89 CYS A CA 1
ATOM 683 C C . CYS A 1 89 ? 33.037 5.300 -93.494 1.00 90.62 89 CYS A C 1
ATOM 685 O O . CYS A 1 89 ? 33.621 5.361 -94.572 1.00 90.62 89 CYS A O 1
ATOM 687 N N . ARG A 1 90 ? 33.408 6.019 -92.426 1.00 93.00 90 ARG A N 1
ATOM 688 C CA . ARG A 1 90 ? 34.440 7.065 -92.487 1.00 93.00 90 ARG A CA 1
ATOM 689 C C . ARG A 1 90 ? 35.794 6.541 -92.973 1.00 93.00 90 ARG A C 1
ATOM 691 O O . ARG A 1 90 ? 36.392 7.142 -93.853 1.00 93.00 90 ARG A O 1
ATOM 698 N N . ALA A 1 91 ? 36.238 5.384 -92.477 1.00 89.88 91 ALA A N 1
ATOM 699 C CA . ALA A 1 91 ? 37.495 4.775 -92.921 1.00 89.88 91 ALA A CA 1
ATOM 700 C C . ALA A 1 91 ? 37.491 4.375 -94.416 1.00 89.88 91 ALA A C 1
ATOM 702 O O . ALA A 1 91 ? 38.544 4.333 -95.051 1.00 89.88 91 ALA A O 1
ATOM 703 N N . VAL A 1 92 ? 36.318 4.082 -94.995 1.00 90.81 92 VAL A N 1
ATOM 704 C CA . VAL A 1 92 ? 36.167 3.822 -96.438 1.00 90.81 92 VAL A CA 1
ATOM 705 C C . VAL A 1 92 ? 36.157 5.127 -97.240 1.00 90.81 92 VAL A C 1
ATOM 707 O O . VAL A 1 92 ? 36.730 5.163 -98.327 1.00 90.81 92 VAL A O 1
ATOM 710 N N . GLU A 1 93 ? 35.554 6.193 -96.711 1.00 87.88 93 GLU A N 1
ATOM 711 C CA . GLU A 1 93 ? 35.561 7.534 -97.314 1.00 87.88 93 GLU A CA 1
ATOM 712 C C . GLU A 1 93 ? 36.988 8.111 -97.354 1.00 87.88 93 GLU A C 1
ATOM 714 O O . GLU A 1 93 ? 37.488 8.423 -98.434 1.00 87.88 93 GLU A O 1
ATOM 719 N N . GLU A 1 94 ? 37.689 8.129 -96.214 1.00 90.12 94 GLU A N 1
ATOM 720 C CA . GLU A 1 94 ? 39.088 8.572 -96.082 1.00 90.12 94 GLU A CA 1
ATOM 721 C C . GLU A 1 94 ? 40.011 7.828 -97.069 1.00 90.12 94 GLU A C 1
ATOM 723 O O . GLU A 1 94 ? 40.745 8.450 -97.841 1.00 90.12 94 GLU A O 1
ATOM 728 N N . SER A 1 95 ? 39.902 6.494 -97.138 1.00 90.25 95 SER A N 1
ATOM 729 C CA . SER A 1 95 ? 40.675 5.668 -98.079 1.00 90.25 95 SER A CA 1
ATOM 730 C C . SER A 1 95 ? 40.372 5.967 -99.556 1.00 90.25 95 SER A C 1
ATOM 732 O O . SER A 1 95 ? 41.244 5.763 -100.405 1.00 90.25 95 SER A O 1
ATOM 734 N N . LYS A 1 96 ? 39.160 6.431 -99.891 1.00 88.44 96 LYS A N 1
ATOM 735 C CA . LYS A 1 96 ? 38.786 6.784 -101.270 1.00 88.44 96 LYS A CA 1
ATOM 736 C C . LYS A 1 96 ? 39.260 8.178 -101.661 1.00 88.44 96 LYS A C 1
ATOM 738 O O . LYS A 1 96 ? 39.687 8.356 -102.801 1.00 88.44 96 LYS A O 1
ATOM 743 N N . GLU A 1 97 ? 39.267 9.134 -100.735 1.00 90.44 97 GLU A N 1
ATOM 744 C CA . GLU A 1 97 ? 39.859 10.453 -100.979 1.00 90.44 97 GLU A CA 1
ATOM 745 C C . GLU A 1 97 ? 41.372 10.374 -101.235 1.00 90.44 97 GLU A C 1
ATOM 747 O O . GLU A 1 97 ? 41.887 11.065 -102.115 1.00 90.44 97 GLU A O 1
ATOM 752 N N . GLU A 1 98 ? 42.093 9.508 -100.514 1.00 90.19 98 GLU A N 1
ATOM 753 C CA . GLU A 1 98 ? 43.521 9.264 -100.761 1.00 90.19 98 GLU A CA 1
ATOM 754 C C . GLU A 1 98 ? 43.787 8.669 -102.153 1.00 90.19 98 GLU A C 1
ATOM 756 O O . GLU A 1 98 ? 44.712 9.103 -102.846 1.00 90.19 98 GLU A O 1
ATOM 761 N N . GLU A 1 99 ? 42.961 7.713 -102.592 1.00 87.12 99 GLU A N 1
ATOM 762 C CA . GLU A 1 99 ? 43.085 7.093 -103.915 1.00 87.12 99 GLU A CA 1
ATOM 763 C C . GLU A 1 99 ? 42.842 8.105 -105.048 1.00 87.12 99 GLU A C 1
ATOM 765 O O . GLU A 1 99 ? 43.625 8.150 -106.000 1.00 87.12 99 GLU A O 1
ATOM 770 N N . VAL A 1 100 ? 41.819 8.961 -104.923 1.00 90.69 100 VAL A N 1
ATOM 771 C CA . VAL A 1 100 ? 41.543 10.051 -105.879 1.00 90.69 100 VAL A CA 1
ATOM 772 C C . VAL A 1 100 ? 42.723 11.023 -105.950 1.00 90.69 100 VAL A C 1
ATOM 774 O O . VAL A 1 100 ? 43.278 11.230 -107.030 1.00 90.69 100 VAL A O 1
ATOM 777 N N . ARG A 1 101 ? 43.182 11.535 -104.802 1.00 91.31 101 ARG A N 1
ATOM 778 C CA . ARG A 1 101 ? 44.285 12.507 -104.701 1.00 91.31 101 ARG A CA 1
ATOM 779 C C . ARG A 1 101 ? 45.588 11.987 -105.325 1.00 91.31 101 ARG A C 1
ATOM 781 O O . ARG A 1 101 ? 46.321 12.728 -105.982 1.00 91.31 101 ARG A O 1
ATOM 788 N N . HIS A 1 102 ? 45.874 10.694 -105.159 1.00 86.75 102 HIS A N 1
ATOM 789 C CA . HIS A 1 102 ? 47.023 10.033 -105.783 1.00 86.75 102 HIS A CA 1
ATOM 790 C C . HIS A 1 102 ? 46.874 9.884 -107.309 1.00 86.75 102 HIS A C 1
ATOM 792 O O . HIS A 1 102 ? 47.858 10.026 -108.041 1.00 86.75 102 HIS A O 1
ATOM 798 N N . LEU A 1 103 ? 45.665 9.617 -107.814 1.00 86.06 103 LEU A N 1
ATOM 799 C CA . LEU A 1 103 ? 45.404 9.554 -109.255 1.00 86.06 103 LEU A CA 1
ATOM 800 C C . LEU A 1 103 ? 45.531 10.934 -109.917 1.00 86.06 103 LEU A C 1
ATOM 802 O O . LEU A 1 103 ? 46.184 11.038 -110.955 1.00 86.06 103 LEU A O 1
ATOM 806 N N . GLU A 1 104 ? 45.004 11.990 -109.294 1.00 86.69 104 GLU A N 1
ATOM 807 C CA . GLU A 1 104 ? 45.117 13.378 -109.770 1.00 86.69 104 GLU A CA 1
ATOM 808 C C . GLU A 1 104 ? 46.585 13.819 -109.903 1.00 86.69 104 GLU A C 1
ATOM 810 O O . GLU A 1 104 ? 47.014 14.251 -110.977 1.00 86.69 104 GLU A O 1
ATOM 815 N N . GLY A 1 105 ? 47.401 13.611 -108.861 1.00 87.19 105 GLY A N 1
ATOM 816 C CA . GLY A 1 105 ? 48.835 13.922 -108.907 1.00 87.19 105 GLY A CA 1
ATOM 817 C C . GLY A 1 105 ? 49.595 13.144 -109.992 1.00 87.19 105 GLY A C 1
ATOM 818 O O . GLY A 1 105 ? 50.517 13.673 -110.623 1.00 87.19 105 GLY A O 1
ATOM 819 N N . ARG A 1 106 ? 49.185 11.901 -110.282 1.00 84.44 106 ARG A N 1
ATOM 820 C CA . ARG A 1 106 ? 49.759 11.103 -111.379 1.00 84.44 106 ARG A CA 1
ATOM 821 C C . ARG A 1 106 ? 49.385 11.629 -112.765 1.00 84.44 106 ARG A C 1
ATOM 823 O O . ARG A 1 106 ? 50.230 11.534 -113.656 1.00 84.44 106 ARG A O 1
ATOM 830 N N . VAL A 1 107 ? 48.180 12.174 -112.952 1.00 84.56 107 VAL A N 1
ATOM 831 C CA . VAL A 1 107 ? 47.754 12.804 -114.216 1.00 84.56 107 VAL A CA 1
ATOM 832 C C . VAL A 1 107 ? 48.596 14.050 -114.497 1.00 84.56 107 VAL A C 1
ATOM 834 O O . VAL A 1 107 ? 49.268 14.088 -115.527 1.00 84.56 107 VAL A O 1
ATOM 837 N N . ALA A 1 108 ? 48.695 14.984 -113.546 1.00 81.12 108 ALA A N 1
ATOM 838 C CA . ALA A 1 108 ? 49.512 16.195 -113.702 1.00 81.12 108 ALA A CA 1
ATOM 839 C C . ALA A 1 108 ? 50.988 15.870 -114.036 1.00 81.12 108 ALA A C 1
ATOM 841 O O . ALA A 1 108 ? 51.589 16.445 -114.947 1.00 81.12 108 ALA A O 1
ATOM 842 N N . THR A 1 109 ? 51.555 14.856 -113.371 1.00 78.38 109 THR A N 1
ATOM 843 C CA . THR A 1 109 ? 52.931 14.377 -113.617 1.00 78.38 109 THR A CA 1
ATOM 844 C C . THR A 1 109 ? 53.112 13.728 -115.004 1.00 78.38 109 THR A C 1
ATOM 846 O O . THR A 1 109 ? 54.240 13.550 -115.470 1.00 78.38 109 THR A O 1
ATOM 849 N N . LEU A 1 110 ? 52.040 13.316 -115.688 1.00 77.88 110 LEU A N 1
ATOM 850 C CA . LEU A 1 110 ? 52.088 12.811 -117.068 1.00 77.88 110 LEU A CA 1
ATOM 851 C C . LEU A 1 110 ? 51.936 13.946 -118.091 1.00 77.88 110 LEU A C 1
ATOM 853 O O . LEU A 1 110 ? 52.685 13.976 -119.067 1.00 77.88 110 LEU A O 1
ATOM 857 N N . GLU A 1 111 ? 51.044 14.903 -117.837 1.00 78.44 111 GLU A N 1
ATOM 858 C CA . GLU A 1 111 ? 50.822 16.087 -118.682 1.00 78.44 111 GLU A CA 1
ATOM 859 C C . GLU A 1 111 ? 52.077 16.972 -118.775 1.00 78.44 111 GLU A C 1
ATOM 861 O O . GLU A 1 111 ? 52.481 17.384 -119.870 1.00 78.44 111 GLU A O 1
ATOM 866 N N . GLN A 1 112 ? 52.765 17.180 -117.646 1.00 76.25 112 GLN A N 1
ATOM 867 C CA . GLN A 1 112 ? 54.046 17.889 -117.604 1.00 76.25 112 GLN A CA 1
ATOM 868 C C . GLN A 1 112 ? 55.100 17.200 -118.489 1.00 76.25 112 GLN A C 1
ATOM 870 O O . GLN A 1 112 ? 55.669 17.835 -119.378 1.00 76.25 112 GLN A O 1
ATOM 875 N N . ARG A 1 113 ? 55.303 15.884 -118.321 1.00 72.31 113 ARG A N 1
ATOM 876 C CA . ARG A 1 113 ? 56.306 15.118 -119.089 1.00 72.31 113 ARG A CA 1
ATOM 877 C C . ARG A 1 113 ? 55.998 15.026 -120.580 1.00 72.31 113 ARG A C 1
ATOM 879 O O . ARG A 1 113 ? 56.929 15.004 -121.381 1.00 72.31 113 ARG A O 1
ATOM 886 N N . HIS A 1 114 ? 54.722 15.001 -120.967 1.00 72.44 114 HIS A N 1
ATOM 887 C CA . HIS A 1 114 ? 54.338 15.078 -122.377 1.00 72.44 114 HIS A CA 1
ATOM 888 C C . HIS A 1 114 ? 54.764 16.419 -122.996 1.00 72.44 114 HIS A C 1
ATOM 890 O O . HIS A 1 114 ? 55.355 16.450 -124.071 1.00 72.44 114 HIS A O 1
ATOM 896 N N . SER A 1 115 ? 54.555 17.521 -122.272 1.00 69.62 115 SER A N 1
ATOM 897 C CA . SER A 1 115 ? 54.888 18.879 -122.725 1.00 69.62 115 SER A CA 1
ATOM 898 C C . SER A 1 115 ? 56.396 19.115 -122.925 1.00 69.62 115 SER A C 1
ATOM 900 O O . SER A 1 115 ? 56.794 19.987 -123.694 1.00 69.62 115 SER A O 1
ATOM 902 N N . GLN A 1 116 ? 57.250 18.338 -122.254 1.00 64.50 116 GLN A N 1
ATOM 903 C CA . GLN A 1 116 ? 58.711 18.489 -122.276 1.00 64.50 116 GLN A CA 1
ATOM 904 C C . GLN A 1 116 ? 59.408 17.685 -123.394 1.00 64.50 116 GLN A C 1
ATOM 906 O O . GLN A 1 116 ? 60.614 17.829 -123.596 1.00 64.50 116 GLN A O 1
ATOM 911 N N . SER A 1 117 ? 58.692 16.829 -124.136 1.00 61.03 117 SER A N 1
ATOM 912 C CA . SER A 1 117 ? 59.316 15.796 -124.981 1.00 61.03 117 SER A CA 1
ATOM 913 C C . SER A 1 117 ? 59.888 16.266 -126.331 1.00 61.03 117 SER A C 1
ATOM 915 O O . SER A 1 117 ? 60.421 15.440 -127.068 1.00 61.03 117 SER A O 1
ATOM 917 N N . GLY A 1 118 ? 59.760 17.550 -126.688 1.00 62.09 118 GLY A N 1
ATOM 918 C CA . GLY A 1 118 ? 60.097 18.096 -128.018 1.00 62.09 118 GLY A CA 1
ATOM 919 C C . GLY A 1 118 ? 61.249 19.112 -128.067 1.00 62.09 118 GLY A C 1
ATOM 920 O O . GLY A 1 118 ? 61.338 19.870 -129.028 1.00 62.09 118 GLY A O 1
ATOM 921 N N . LEU A 1 119 ? 62.081 19.180 -127.026 1.00 59.72 119 LEU A N 1
ATOM 922 C CA . LEU A 1 119 ? 63.066 20.250 -126.800 1.00 59.72 119 LEU A CA 1
ATOM 923 C C . LEU A 1 119 ? 64.486 19.913 -127.313 1.00 59.72 119 LEU A C 1
ATOM 925 O O . LEU A 1 119 ? 64.846 18.737 -127.410 1.00 59.72 119 LEU A O 1
ATOM 929 N N . GLN A 1 120 ? 65.310 20.928 -127.630 1.00 65.88 120 GLN A N 1
ATOM 930 C CA . GLN A 1 120 ? 66.709 20.715 -128.051 1.00 65.88 120 GLN A CA 1
ATOM 931 C C . GLN A 1 120 ? 67.593 20.244 -126.883 1.00 65.88 120 GLN A C 1
ATOM 933 O O . GLN A 1 120 ? 67.194 20.300 -125.726 1.00 65.88 120 GLN A O 1
ATOM 938 N N . GLU A 1 121 ? 68.818 19.781 -127.152 1.00 65.88 121 GLU A N 1
ATOM 939 C CA . GLU A 1 121 ? 69.690 19.207 -126.111 1.00 65.88 121 GLU A CA 1
ATOM 940 C C . GLU A 1 121 ? 70.034 20.205 -124.986 1.00 65.88 121 GLU A C 1
ATOM 942 O O . GLU A 1 121 ? 69.953 19.853 -123.810 1.00 65.88 121 GLU A O 1
ATOM 947 N N . THR A 1 122 ? 70.298 21.472 -125.323 1.00 74.88 122 THR A N 1
ATOM 948 C CA . THR A 1 122 ? 70.488 22.559 -124.343 1.00 74.88 122 THR A CA 1
ATOM 949 C C . THR A 1 122 ? 69.232 22.796 -123.501 1.00 74.88 122 THR A C 1
ATOM 951 O O . THR A 1 122 ? 69.307 22.857 -122.274 1.00 74.88 122 THR A O 1
ATOM 954 N N . ASP A 1 123 ? 68.067 22.874 -124.149 1.00 75.44 123 ASP A N 1
ATOM 955 C CA . ASP A 1 123 ? 66.770 23.068 -123.491 1.00 75.44 123 ASP A CA 1
ATOM 956 C C . ASP A 1 123 ? 66.421 21.879 -122.584 1.00 75.44 123 ASP A C 1
ATOM 958 O O . ASP A 1 123 ? 65.856 22.056 -121.509 1.00 75.44 123 ASP A O 1
ATOM 962 N N . ARG A 1 124 ? 66.795 20.659 -122.991 1.00 75.19 124 ARG A N 1
ATOM 963 C CA . ARG A 1 124 ? 66.616 19.416 -122.234 1.00 75.19 124 ARG A CA 1
ATOM 964 C C . ARG A 1 124 ? 67.508 19.379 -120.996 1.00 75.19 124 ARG A C 1
ATOM 966 O O . ARG A 1 124 ? 67.041 18.970 -119.939 1.00 75.19 124 ARG A O 1
ATOM 973 N N . ILE A 1 125 ? 68.755 19.843 -121.092 1.00 81.81 125 ILE A N 1
ATOM 974 C CA . ILE A 1 125 ? 69.624 20.034 -119.920 1.00 81.81 125 ILE A CA 1
ATOM 975 C C . ILE A 1 125 ? 69.019 21.096 -118.990 1.00 81.81 125 ILE A C 1
ATOM 977 O O . ILE A 1 125 ? 68.949 20.876 -117.783 1.00 81.81 125 ILE A O 1
ATOM 981 N N . GLN A 1 126 ? 68.505 22.209 -119.526 1.00 84.50 126 GLN A N 1
ATOM 982 C CA . GLN A 1 126 ? 67.858 23.241 -118.711 1.00 84.50 126 GLN A CA 1
ATOM 983 C C . GLN A 1 126 ? 66.542 22.758 -118.069 1.00 84.50 126 GLN A C 1
ATOM 985 O O . GLN A 1 126 ? 66.235 23.145 -116.942 1.00 84.50 126 GLN A O 1
ATOM 990 N N . ALA A 1 127 ? 65.779 21.894 -118.745 1.00 79.75 127 ALA A N 1
ATOM 991 C CA . ALA A 1 127 ? 64.595 21.241 -118.192 1.00 79.75 127 ALA A CA 1
ATOM 992 C C . ALA A 1 127 ? 64.968 20.285 -117.049 1.00 79.75 127 ALA A C 1
ATOM 994 O O . ALA A 1 127 ? 64.384 20.385 -115.976 1.00 79.75 127 ALA A O 1
ATOM 995 N N . LEU A 1 128 ? 65.998 19.449 -117.228 1.00 83.19 128 LEU A N 1
ATOM 996 C CA . LEU A 1 128 ? 66.512 18.557 -116.181 1.00 83.19 128 LEU A CA 1
ATOM 997 C C . LEU A 1 128 ? 67.068 19.322 -114.967 1.00 83.19 128 LEU A C 1
ATOM 999 O O . LEU A 1 128 ? 66.929 18.855 -113.840 1.00 83.19 128 LEU A O 1
ATOM 1003 N N . ILE A 1 129 ? 67.662 20.505 -115.167 1.00 86.62 129 ILE A N 1
ATOM 1004 C CA . ILE A 1 129 ? 68.075 21.390 -114.064 1.00 86.62 129 ILE A CA 1
ATOM 1005 C C . ILE A 1 129 ? 66.847 21.916 -113.309 1.00 86.62 129 ILE A C 1
ATOM 1007 O O . ILE A 1 129 ? 66.800 21.783 -112.092 1.00 86.62 129 ILE A O 1
ATOM 1011 N N . LYS A 1 130 ? 65.820 22.415 -114.009 1.00 87.00 130 LYS A N 1
ATOM 1012 C CA . LYS A 1 130 ? 64.570 22.887 -113.380 1.00 87.00 130 LYS A CA 1
ATOM 1013 C C . LYS A 1 130 ? 63.795 21.767 -112.674 1.00 87.00 130 LYS A C 1
ATOM 1015 O O . LYS A 1 130 ? 63.211 21.996 -111.621 1.00 87.00 130 LYS A O 1
ATOM 1020 N N . GLU A 1 131 ? 63.805 20.552 -113.222 1.00 86.31 131 GLU A N 1
ATOM 1021 C CA . GLU A 1 131 ? 63.259 19.357 -112.565 1.00 86.31 131 GLU A CA 1
ATOM 1022 C C . GLU A 1 131 ? 64.043 19.017 -111.296 1.00 86.31 131 GLU A C 1
ATOM 1024 O O . GLU A 1 131 ? 63.440 18.775 -110.255 1.00 86.31 131 GLU A O 1
ATOM 1029 N N . ARG A 1 132 ? 65.380 19.052 -111.352 1.00 90.94 132 ARG A N 1
ATOM 1030 C CA . ARG A 1 132 ? 66.250 18.843 -110.189 1.00 90.94 132 ARG A CA 1
ATOM 1031 C C . ARG A 1 132 ? 65.987 19.888 -109.099 1.00 90.94 132 ARG A C 1
ATOM 1033 O O . ARG A 1 132 ? 65.818 19.508 -107.948 1.00 90.94 132 ARG A O 1
ATOM 1040 N N . GLU A 1 133 ? 65.907 21.167 -109.459 1.00 92.50 133 GLU A N 1
ATOM 1041 C CA . GLU A 1 133 ? 65.591 22.278 -108.548 1.00 92.50 133 GLU A CA 1
ATOM 1042 C C . GLU A 1 133 ? 64.188 22.128 -107.933 1.00 92.50 133 GLU A C 1
ATOM 1044 O O . GLU A 1 133 ? 64.028 22.282 -106.724 1.00 92.50 133 GLU A O 1
ATOM 1049 N N . GLY A 1 134 ? 63.180 21.755 -108.729 1.00 89.50 134 GLY A N 1
ATOM 1050 C CA . GLY A 1 134 ? 61.818 21.500 -108.245 1.00 89.50 134 GLY A CA 1
ATOM 1051 C C . GLY A 1 134 ? 61.717 20.285 -107.314 1.00 89.50 134 GLY A C 1
ATOM 1052 O O . GLY A 1 134 ? 61.019 20.339 -106.303 1.00 89.50 134 GLY A O 1
ATOM 1053 N N . VAL A 1 135 ? 62.452 19.207 -107.604 1.00 89.75 135 VAL A N 1
ATOM 1054 C CA . VAL A 1 135 ? 62.534 18.018 -106.738 1.00 89.75 135 VAL A CA 1
ATOM 1055 C C . VAL A 1 135 ? 63.308 18.316 -105.451 1.00 89.75 135 VAL A C 1
ATOM 1057 O O . VAL A 1 135 ? 62.902 17.849 -104.391 1.00 89.75 135 VAL A O 1
ATOM 1060 N N . GLU A 1 136 ? 64.376 19.117 -105.497 1.00 93.88 136 GLU A N 1
ATOM 1061 C CA . GLU A 1 136 ? 65.075 19.580 -104.290 1.00 93.88 136 GLU A CA 1
ATOM 1062 C C . GLU A 1 136 ? 64.189 20.489 -103.430 1.00 93.88 136 GLU A C 1
ATOM 1064 O O . GLU A 1 136 ? 64.145 20.311 -102.213 1.00 93.88 136 GLU A O 1
ATOM 1069 N N . HIS A 1 137 ? 63.431 21.402 -104.045 1.00 93.62 137 HIS A N 1
ATOM 1070 C CA . HIS A 1 137 ? 62.478 22.248 -103.331 1.00 93.62 137 HIS A CA 1
ATOM 1071 C C . HIS A 1 137 ? 61.378 21.413 -102.663 1.00 93.62 137 HIS A C 1
ATOM 1073 O O . HIS A 1 137 ? 61.160 21.566 -101.463 1.00 93.62 137 HIS A O 1
ATOM 1079 N N . SER A 1 138 ? 60.752 20.487 -103.396 1.00 92.69 138 SER A N 1
ATOM 1080 C CA . SER A 1 138 ? 59.700 19.607 -102.869 1.00 92.69 138 SER A CA 1
ATOM 1081 C C . SER A 1 138 ? 60.221 18.649 -101.785 1.00 92.69 138 SER A C 1
ATOM 1083 O O . SER A 1 138 ? 59.526 18.376 -100.805 1.00 92.69 138 SER A O 1
ATOM 1085 N N . LEU A 1 139 ? 61.473 18.187 -101.891 1.00 94.50 139 LEU A N 1
ATOM 1086 C CA . LEU A 1 139 ? 62.137 17.416 -100.837 1.00 94.50 139 LEU A CA 1
ATOM 1087 C C . LEU A 1 139 ? 62.340 18.248 -99.561 1.00 94.50 139 LEU A C 1
ATOM 1089 O O . LEU A 1 139 ? 62.171 17.720 -98.461 1.00 94.50 139 LEU A O 1
ATOM 1093 N N . GLU A 1 140 ? 62.691 19.529 -99.684 1.00 95.25 140 GLU A N 1
ATOM 1094 C CA . GLU A 1 140 ? 62.859 20.416 -98.529 1.00 95.25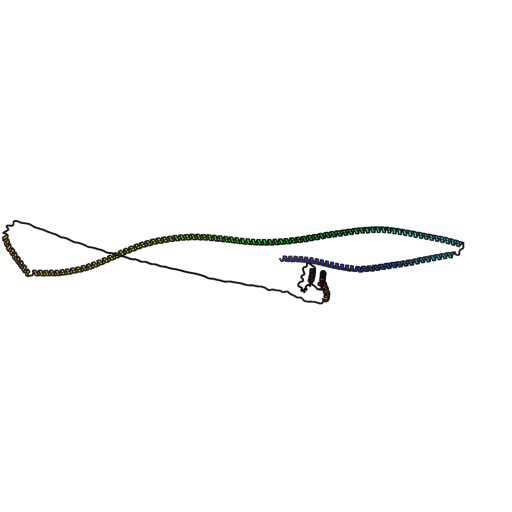 140 GLU A CA 1
ATOM 1095 C C . GLU A 1 140 ? 61.514 20.840 -97.919 1.00 95.25 140 GLU A C 1
ATOM 1097 O O . GLU A 1 140 ? 61.381 20.852 -96.696 1.00 95.25 140 GLU A O 1
ATOM 1102 N N . GLU A 1 141 ? 60.474 21.053 -98.731 1.00 94.12 141 GLU A N 1
ATOM 1103 C CA . GLU A 1 141 ? 59.096 21.206 -98.245 1.00 94.12 141 GLU A CA 1
ATOM 1104 C C . GLU A 1 141 ? 58.638 19.964 -97.471 1.00 94.12 141 GLU A C 1
ATOM 1106 O O . GLU A 1 141 ? 58.130 20.085 -96.357 1.00 94.12 141 GLU A O 1
ATOM 1111 N N . ALA A 1 142 ? 58.869 18.760 -98.006 1.00 93.25 142 ALA A N 1
ATOM 1112 C CA . ALA A 1 142 ? 58.529 17.506 -97.336 1.00 93.25 142 ALA A CA 1
ATOM 1113 C C . ALA A 1 142 ? 59.309 17.320 -96.019 1.00 93.25 142 ALA A C 1
ATOM 1115 O O . ALA A 1 142 ? 58.745 16.854 -95.027 1.00 93.25 142 ALA A O 1
ATOM 1116 N N . ARG A 1 143 ? 60.584 17.734 -95.963 1.00 95.56 143 ARG A N 1
ATOM 1117 C CA . ARG A 1 143 ? 61.376 17.782 -94.718 1.00 95.56 143 ARG A CA 1
ATOM 1118 C C . ARG A 1 143 ? 60.806 18.783 -93.717 1.00 95.56 143 ARG A C 1
ATOM 1120 O O . ARG A 1 143 ? 60.697 18.451 -92.538 1.00 95.56 143 ARG A O 1
ATOM 1127 N N . GLN A 1 144 ? 60.418 19.977 -94.162 1.00 95.94 144 GLN A N 1
ATOM 1128 C CA . GLN A 1 144 ? 59.835 21.002 -93.299 1.00 95.94 144 GLN A CA 1
ATOM 1129 C C . GLN A 1 144 ? 58.466 20.564 -92.760 1.00 95.94 144 GLN A C 1
ATOM 1131 O O . GLN A 1 144 ? 58.216 20.693 -91.563 1.00 95.94 144 GLN A O 1
ATOM 1136 N N . GLN A 1 145 ? 57.615 19.965 -93.598 1.00 95.25 145 GLN A N 1
ATOM 1137 C CA . GLN A 1 145 ? 56.353 19.346 -93.185 1.00 95.25 145 GLN A CA 1
ATOM 1138 C C . GLN A 1 145 ? 56.591 18.226 -92.165 1.00 95.25 145 GLN A C 1
ATOM 1140 O O . GLN A 1 145 ? 55.990 18.248 -91.093 1.00 95.25 145 GLN A O 1
ATOM 1145 N N . LEU A 1 146 ? 57.517 17.297 -92.435 1.00 95.94 146 LEU A N 1
ATOM 1146 C CA . LEU A 1 146 ? 57.876 16.221 -91.507 1.00 95.94 146 LEU A CA 1
ATOM 1147 C C . LEU A 1 146 ? 58.407 16.759 -90.169 1.00 95.94 146 LEU A C 1
ATOM 1149 O O . LEU A 1 146 ? 58.091 16.202 -89.120 1.00 95.94 146 LEU A O 1
ATOM 1153 N N . ASN A 1 147 ? 59.178 17.849 -90.179 1.00 96.06 147 ASN A N 1
ATOM 1154 C CA . ASN A 1 147 ? 59.690 18.479 -88.964 1.00 96.06 147 ASN A CA 1
ATOM 1155 C C . ASN A 1 147 ? 58.588 19.219 -88.181 1.00 96.06 147 ASN A C 1
ATOM 1157 O O . ASN A 1 147 ? 58.533 19.109 -86.959 1.00 96.06 147 ASN A O 1
ATOM 1161 N N . ASN A 1 148 ? 57.666 19.900 -88.870 1.00 95.94 148 ASN A N 1
ATOM 1162 C CA . ASN A 1 148 ? 56.491 20.534 -88.262 1.00 95.94 148 ASN A CA 1
ATOM 1163 C C . ASN A 1 148 ? 55.553 19.491 -87.629 1.00 95.94 148 ASN A C 1
ATOM 1165 O O . ASN A 1 148 ? 55.085 19.681 -86.507 1.00 95.94 148 ASN A O 1
ATOM 1169 N N . ILE A 1 149 ? 55.330 18.366 -88.318 1.00 95.81 149 ILE A N 1
ATOM 1170 C CA . ILE A 1 149 ? 54.609 17.200 -87.792 1.00 95.81 149 ILE A CA 1
ATOM 1171 C C . ILE A 1 149 ? 55.354 16.654 -86.571 1.00 95.81 149 ILE A C 1
ATOM 1173 O O . ILE A 1 149 ? 54.773 16.543 -85.498 1.00 95.81 149 ILE A O 1
ATOM 1177 N N . LYS A 1 150 ? 56.658 16.377 -86.671 1.00 96.31 150 LYS A N 1
ATOM 1178 C CA . LYS A 1 150 ? 57.452 15.887 -85.535 1.00 96.31 150 LYS A CA 1
ATOM 1179 C C . LYS A 1 150 ? 57.347 16.814 -84.318 1.00 96.31 150 LYS A C 1
ATOM 1181 O O . LYS A 1 150 ? 57.173 16.321 -83.209 1.00 96.31 150 LYS A O 1
ATOM 1186 N N . ALA A 1 151 ? 57.394 18.131 -84.518 1.00 95.44 151 ALA A N 1
ATOM 1187 C CA . ALA A 1 151 ? 57.233 19.114 -83.452 1.00 95.44 151 ALA A CA 1
ATOM 1188 C C . ALA A 1 151 ? 55.832 19.076 -82.810 1.00 95.44 151 ALA A C 1
ATOM 1190 O O . ALA A 1 151 ? 55.741 19.106 -81.584 1.00 95.44 151 ALA A O 1
ATOM 1191 N N . SER A 1 152 ? 54.752 18.958 -83.595 1.00 96.56 152 SER A N 1
ATOM 1192 C CA . SER A 1 152 ? 53.385 18.873 -83.053 1.00 96.56 152 SER A CA 1
ATOM 1193 C C . SER A 1 152 ? 53.093 17.539 -82.358 1.00 96.56 152 SER A C 1
ATOM 1195 O O . SER A 1 152 ? 52.385 17.511 -81.352 1.00 96.56 152 SER A O 1
ATOM 1197 N N . TRP A 1 153 ? 53.693 16.438 -82.819 1.00 95.94 153 TRP A N 1
ATOM 1198 C CA . TRP A 1 153 ? 53.668 15.168 -82.092 1.00 95.94 153 TRP A CA 1
ATOM 1199 C C . TRP A 1 153 ? 54.486 15.248 -80.798 1.00 95.94 153 TRP A C 1
ATOM 1201 O O . TRP A 1 153 ? 54.008 14.777 -79.772 1.00 95.94 153 TRP A O 1
ATOM 1211 N N . SER A 1 154 ? 55.655 15.901 -80.788 1.00 97.06 154 SER A N 1
ATOM 1212 C CA . SER A 1 154 ? 56.425 16.129 -79.556 1.00 97.06 154 SER A CA 1
ATOM 1213 C C . SER A 1 154 ? 55.663 16.971 -78.528 1.00 97.06 154 SER A C 1
ATOM 1215 O O . SER A 1 154 ? 55.605 16.569 -77.371 1.00 97.06 154 SER A O 1
ATOM 1217 N N . THR A 1 155 ? 55.020 18.081 -78.915 1.00 97.44 155 THR A N 1
ATOM 1218 C CA . THR A 1 155 ? 54.211 18.872 -77.965 1.00 97.44 155 THR A CA 1
ATOM 1219 C C . THR A 1 155 ? 52.945 18.142 -77.519 1.00 97.44 155 THR A C 1
ATOM 1221 O O . THR A 1 155 ? 52.488 18.338 -76.391 1.00 97.44 155 THR A O 1
ATOM 1224 N N . LYS A 1 156 ? 52.380 17.257 -78.357 1.00 97.75 156 LYS A N 1
ATOM 1225 C CA . LYS A 1 156 ? 51.269 16.400 -77.929 1.00 97.75 156 LYS A CA 1
ATOM 1226 C C . LYS A 1 156 ? 51.718 15.289 -76.975 1.00 97.75 156 LYS A C 1
ATOM 1228 O O . LYS A 1 156 ? 50.960 14.968 -76.063 1.00 97.75 156 LYS A O 1
ATOM 1233 N N . ILE A 1 157 ? 52.923 14.744 -77.152 1.00 97.31 157 ILE A N 1
ATOM 1234 C CA . ILE A 1 157 ? 53.541 13.785 -76.227 1.00 97.31 157 ILE A CA 1
ATOM 1235 C C . ILE A 1 157 ? 53.764 14.448 -74.867 1.00 97.31 157 ILE A C 1
ATOM 1237 O O . ILE A 1 157 ? 53.185 13.967 -73.898 1.00 97.31 157 ILE A O 1
ATOM 1241 N N . THR A 1 158 ? 54.438 15.603 -74.792 1.00 97.50 158 THR A N 1
ATOM 1242 C CA . THR A 1 158 ? 54.651 16.288 -73.500 1.00 97.50 158 THR A CA 1
ATOM 1243 C C . THR A 1 158 ? 53.329 16.661 -72.827 1.00 97.50 158 THR A C 1
ATOM 1245 O O . THR A 1 158 ? 53.157 16.430 -71.639 1.00 97.50 158 THR A O 1
ATOM 1248 N N . SER A 1 159 ? 52.327 17.118 -73.591 1.00 97.50 159 SER A N 1
ATOM 1249 C CA . SER A 1 159 ? 50.979 17.382 -73.062 1.00 97.50 159 SER A CA 1
ATOM 1250 C C . SER A 1 159 ? 50.266 16.137 -72.510 1.00 97.50 159 SER A C 1
ATOM 1252 O O . SER A 1 159 ? 49.387 16.287 -71.660 1.00 97.50 159 SER A O 1
ATOM 1254 N N . LEU A 1 160 ? 50.569 14.934 -73.007 1.00 97.56 160 LEU A N 1
ATOM 1255 C CA . LEU A 1 160 ? 50.035 13.678 -72.470 1.00 97.56 160 LEU A CA 1
ATOM 1256 C C . LEU A 1 160 ? 50.855 13.195 -71.267 1.00 97.56 160 LEU A C 1
ATOM 1258 O O . LEU A 1 160 ? 50.272 12.699 -70.309 1.00 97.56 160 LEU A O 1
ATOM 1262 N N . GLU A 1 161 ? 52.173 13.385 -71.283 1.00 97.56 161 GLU A N 1
ATOM 1263 C CA . GLU A 1 161 ? 53.068 13.109 -70.154 1.00 97.56 161 GLU A CA 1
ATOM 1264 C C . GLU A 1 161 ? 52.706 13.987 -68.944 1.00 97.56 161 GLU A C 1
ATOM 1266 O O . GLU A 1 161 ? 52.493 13.454 -67.858 1.00 97.56 161 GLU A O 1
ATOM 1271 N N . ASP A 1 162 ? 52.492 15.294 -69.136 1.00 97.25 162 ASP A N 1
ATOM 1272 C CA . ASP A 1 162 ? 51.998 16.225 -68.109 1.00 97.25 162 ASP A CA 1
ATOM 1273 C C . ASP A 1 162 ? 50.640 15.781 -67.531 1.00 97.25 162 ASP A C 1
ATOM 1275 O O . ASP A 1 162 ? 50.423 15.821 -66.318 1.00 97.25 162 ASP A O 1
ATOM 1279 N N . GLN A 1 163 ? 49.721 15.310 -68.385 1.00 98.06 163 GLN A N 1
ATOM 1280 C CA . GLN A 1 163 ? 48.420 14.783 -67.952 1.00 98.06 163 GLN A CA 1
ATOM 1281 C C . GLN A 1 163 ? 48.564 13.481 -67.152 1.00 98.06 163 GLN A C 1
ATOM 1283 O O . GLN A 1 163 ? 47.895 13.320 -66.132 1.00 98.06 163 GLN A O 1
ATOM 1288 N N . ILE A 1 164 ? 49.458 12.577 -67.561 1.00 97.25 164 ILE A N 1
ATOM 1289 C CA . ILE A 1 164 ? 49.775 11.346 -66.825 1.00 97.25 164 ILE A CA 1
ATOM 1290 C C . ILE A 1 164 ? 50.422 11.681 -65.474 1.00 97.25 164 ILE A C 1
ATOM 1292 O O . ILE A 1 164 ? 50.042 11.101 -64.459 1.00 97.25 164 ILE A O 1
ATOM 1296 N N . HIS A 1 165 ? 51.342 12.647 -65.419 1.00 97.38 165 HIS A N 1
ATOM 1297 C CA . HIS A 1 165 ? 51.942 13.115 -64.169 1.00 97.38 165 HIS A CA 1
ATOM 1298 C C . HIS A 1 165 ? 50.906 13.740 -63.225 1.00 97.38 165 HIS A C 1
ATOM 1300 O O . HIS A 1 165 ? 50.895 13.404 -62.041 1.00 97.38 165 HIS A O 1
ATOM 1306 N N . HIS A 1 166 ? 49.998 14.579 -63.734 1.00 97.62 166 HIS A N 1
ATOM 1307 C CA . HIS A 1 166 ? 48.921 15.160 -62.929 1.00 97.62 166 HIS A CA 1
ATOM 1308 C C . HIS A 1 166 ? 47.944 14.096 -62.403 1.00 97.62 166 HIS A C 1
ATOM 1310 O O . HIS A 1 166 ? 47.618 14.107 -61.217 1.00 97.62 166 HIS A O 1
ATOM 1316 N N . LEU A 1 167 ? 47.525 13.142 -63.242 1.00 97.38 167 LEU A N 1
ATOM 1317 C CA . LEU A 1 167 ? 46.651 12.041 -62.824 1.00 97.38 167 LEU A CA 1
ATOM 1318 C C . LEU A 1 167 ? 47.330 11.133 -61.791 1.00 97.38 167 LEU A C 1
ATOM 1320 O O . LEU A 1 167 ? 46.708 10.794 -60.790 1.00 97.38 167 LEU A O 1
ATOM 1324 N N . ASN A 1 168 ? 48.609 10.795 -61.971 1.00 97.38 168 ASN A N 1
ATOM 1325 C CA . ASN A 1 168 ? 49.368 10.012 -60.992 1.00 97.38 168 ASN A CA 1
ATOM 1326 C C . ASN A 1 168 ? 49.520 10.752 -59.650 1.00 97.38 168 ASN A C 1
ATOM 1328 O O . ASN A 1 168 ? 49.411 10.127 -58.597 1.00 97.38 168 ASN A O 1
ATOM 1332 N N . ALA A 1 169 ? 49.721 12.075 -59.670 1.00 97.12 169 ALA A N 1
ATOM 1333 C CA . ALA A 1 169 ? 49.749 12.890 -58.456 1.00 97.12 169 ALA A CA 1
ATOM 1334 C C . ALA A 1 169 ? 48.377 12.928 -57.758 1.00 97.12 169 ALA A C 1
ATOM 1336 O O . ALA A 1 169 ? 48.309 12.750 -56.543 1.00 97.12 169 ALA A O 1
ATOM 1337 N N . LYS A 1 170 ? 47.282 13.081 -58.518 1.00 97.62 170 LYS A N 1
ATOM 1338 C CA . LYS A 1 170 ? 45.912 13.053 -57.982 1.00 97.62 170 LYS A CA 1
ATOM 1339 C C . LYS A 1 170 ? 45.566 11.691 -57.368 1.00 97.62 170 LYS A C 1
ATOM 1341 O O . LYS A 1 170 ? 45.009 11.657 -56.277 1.00 97.62 170 LYS A O 1
ATOM 1346 N N . ILE A 1 171 ? 45.961 10.593 -58.020 1.00 96.81 171 ILE A N 1
ATOM 1347 C CA . ILE A 1 171 ? 45.800 9.221 -57.510 1.00 96.81 171 ILE A CA 1
ATOM 1348 C C . ILE A 1 171 ? 46.573 9.022 -56.199 1.00 96.81 171 ILE A C 1
ATOM 1350 O O . ILE A 1 171 ? 46.055 8.378 -55.293 1.00 96.81 171 ILE A O 1
ATOM 1354 N N . ALA A 1 172 ? 47.782 9.579 -56.068 1.00 96.44 172 ALA A N 1
ATOM 1355 C CA . ALA A 1 172 ? 48.548 9.507 -54.822 1.00 96.44 172 ALA A CA 1
ATOM 1356 C C . ALA A 1 172 ? 47.891 10.311 -53.680 1.00 96.44 172 ALA A C 1
ATOM 1358 O O . ALA A 1 172 ? 47.833 9.826 -52.553 1.00 96.44 172 ALA A O 1
ATOM 1359 N N . GLU A 1 173 ? 47.349 11.497 -53.975 1.00 97.00 173 GLU A N 1
ATOM 1360 C CA . GLU A 1 173 ? 46.571 12.308 -53.025 1.00 97.00 173 GLU A CA 1
ATOM 1361 C C . GLU A 1 173 ? 45.299 11.566 -52.565 1.00 97.00 173 GLU A C 1
ATOM 1363 O O . GLU A 1 173 ? 45.094 11.376 -51.365 1.00 97.00 173 GLU A O 1
ATOM 1368 N N . ASP A 1 174 ? 44.508 11.038 -53.509 1.00 96.44 174 ASP A N 1
ATOM 1369 C CA . ASP A 1 174 ? 43.290 10.263 -53.220 1.00 96.44 174 ASP A CA 1
ATOM 1370 C C . ASP A 1 174 ? 43.593 8.977 -52.424 1.00 96.44 174 ASP A C 1
ATOM 1372 O O . ASP A 1 174 ? 42.794 8.557 -51.586 1.00 96.44 174 ASP A O 1
ATOM 1376 N N . GLN A 1 175 ? 44.762 8.357 -52.636 1.00 97.38 175 GLN A N 1
ATOM 1377 C CA . GLN A 1 175 ? 45.233 7.222 -51.833 1.00 97.38 175 GLN A CA 1
ATOM 1378 C C . GLN A 1 175 ? 45.568 7.623 -50.390 1.00 97.38 175 GLN A C 1
ATOM 1380 O O . GLN A 1 175 ? 45.247 6.867 -49.472 1.00 97.38 175 GLN A O 1
ATOM 1385 N N . THR A 1 176 ? 46.175 8.793 -50.163 1.00 97.38 176 THR A N 1
ATOM 1386 C CA . THR A 1 176 ? 46.442 9.279 -48.797 1.00 97.38 176 THR A CA 1
ATOM 1387 C C . THR A 1 176 ? 45.166 9.684 -48.057 1.00 97.38 176 THR A C 1
ATOM 1389 O O . THR A 1 176 ? 45.021 9.349 -46.880 1.00 97.38 176 THR A O 1
ATOM 1392 N N . ASP A 1 177 ? 44.201 10.305 -48.742 1.00 97.00 177 ASP A N 1
ATOM 1393 C CA . ASP A 1 177 ? 42.888 10.624 -48.165 1.00 97.00 177 ASP A CA 1
ATOM 1394 C C . ASP A 1 177 ? 42.084 9.355 -47.835 1.00 97.00 177 ASP A C 1
ATOM 1396 O O . ASP A 1 177 ? 41.442 9.280 -46.781 1.00 97.00 177 ASP A O 1
ATOM 1400 N N . LEU A 1 178 ? 42.158 8.323 -48.687 1.00 97.00 178 LEU A N 1
ATOM 1401 C CA . LEU A 1 178 ? 41.551 7.016 -48.420 1.00 97.00 178 LEU A CA 1
ATOM 1402 C C . LEU A 1 178 ? 42.157 6.356 -47.173 1.00 97.00 178 LEU A C 1
ATOM 1404 O O . LEU A 1 178 ? 41.409 5.928 -46.297 1.00 97.00 178 LEU A O 1
ATOM 1408 N N . GLN A 1 179 ? 43.487 6.331 -47.044 1.00 97.06 179 GLN A N 1
ATOM 1409 C CA . GLN A 1 179 ? 44.164 5.777 -45.863 1.00 97.06 179 GLN A CA 1
ATOM 1410 C C . GLN A 1 179 ? 43.766 6.520 -44.577 1.00 97.06 179 GLN A C 1
ATOM 1412 O O . GLN A 1 179 ? 43.397 5.888 -43.587 1.00 97.06 179 GLN A O 1
ATOM 1417 N N . ALA A 1 180 ? 43.730 7.856 -44.601 1.00 96.81 180 ALA A N 1
ATOM 1418 C CA . ALA A 1 180 ? 43.272 8.657 -43.464 1.00 96.81 180 ALA A CA 1
ATOM 1419 C C . ALA A 1 180 ? 41.784 8.412 -43.120 1.00 96.81 180 ALA A C 1
ATOM 1421 O O . ALA A 1 180 ? 41.384 8.464 -41.950 1.00 96.81 180 ALA A O 1
ATOM 1422 N N . ALA A 1 181 ? 40.943 8.114 -44.116 1.00 94.94 181 ALA A N 1
ATOM 1423 C CA . ALA A 1 181 ? 39.559 7.705 -43.895 1.00 94.94 181 ALA A CA 1
ATOM 1424 C C . ALA A 1 181 ? 39.457 6.296 -43.280 1.00 94.94 181 ALA A C 1
ATOM 1426 O O . ALA A 1 181 ? 38.660 6.102 -42.361 1.00 94.94 181 ALA A O 1
ATOM 1427 N N . GLU A 1 182 ? 40.275 5.336 -43.716 1.00 97.19 182 GLU A N 1
ATOM 1428 C CA . GLU A 1 182 ? 40.340 3.972 -43.169 1.00 97.19 182 GLU A CA 1
ATOM 1429 C C . GLU A 1 182 ? 40.856 3.947 -41.717 1.00 97.19 182 GLU A C 1
ATOM 1431 O O . GLU A 1 182 ? 40.260 3.294 -40.854 1.00 97.19 182 GLU A O 1
ATOM 1436 N N . GLU A 1 183 ? 41.887 4.732 -41.387 1.00 97.31 183 GLU A N 1
ATOM 1437 C CA . GLU A 1 183 ? 42.346 4.937 -40.003 1.00 97.31 183 GLU A CA 1
ATOM 1438 C C . GLU A 1 183 ? 41.246 5.556 -39.121 1.00 97.31 183 GLU A C 1
ATOM 1440 O O . GLU A 1 183 ? 41.022 5.142 -37.976 1.00 97.31 183 GLU A O 1
ATOM 1445 N N . ARG A 1 184 ? 40.472 6.505 -39.663 1.00 98.12 184 ARG A N 1
ATOM 1446 C CA . ARG A 1 184 ? 39.333 7.092 -38.945 1.00 98.12 184 ARG A CA 1
ATOM 1447 C C . ARG A 1 184 ? 38.160 6.117 -38.795 1.00 98.12 184 ARG A C 1
ATOM 1449 O O . ARG A 1 184 ? 37.485 6.136 -37.769 1.00 98.12 184 ARG A O 1
ATOM 1456 N N . ILE A 1 185 ? 37.930 5.225 -39.759 1.00 96.88 185 ILE A N 1
ATOM 1457 C CA . ILE A 1 185 ? 36.922 4.158 -39.658 1.00 96.88 185 ILE A CA 1
ATOM 1458 C C . ILE A 1 185 ? 37.339 3.113 -38.617 1.00 96.88 185 ILE A C 1
ATOM 1460 O O . ILE A 1 185 ? 36.507 2.709 -37.804 1.00 96.88 185 ILE A O 1
ATOM 1464 N N . THR A 1 186 ? 38.605 2.694 -38.578 1.00 97.88 186 THR A N 1
ATOM 1465 C CA . THR A 1 186 ? 39.087 1.700 -37.599 1.00 97.88 186 THR A CA 1
ATOM 1466 C C . THR A 1 186 ? 39.082 2.243 -36.166 1.00 97.88 186 THR A C 1
ATOM 1468 O O . THR A 1 186 ? 38.647 1.537 -35.254 1.00 97.88 186 THR A O 1
ATOM 1471 N N . THR A 1 187 ? 39.450 3.511 -35.954 1.00 97.88 187 THR A N 1
ATOM 1472 C CA . THR A 1 187 ? 39.377 4.179 -34.635 1.00 97.88 187 THR A CA 1
ATOM 1473 C C . THR A 1 187 ? 37.943 4.477 -34.174 1.00 97.88 187 THR A C 1
ATOM 1475 O O . THR A 1 187 ? 37.616 4.285 -32.998 1.00 97.88 187 THR A O 1
ATOM 1478 N N . LEU A 1 188 ? 37.033 4.856 -35.079 1.00 97.31 188 LEU A N 1
ATOM 1479 C CA . LEU A 1 188 ? 35.598 4.919 -34.761 1.00 97.31 188 LEU A CA 1
ATOM 1480 C C . LEU A 1 188 ? 35.022 3.522 -34.474 1.00 97.31 188 LEU A C 1
ATOM 1482 O O . LEU A 1 188 ? 34.205 3.353 -33.572 1.00 97.31 188 LEU A O 1
ATOM 1486 N N . THR A 1 189 ? 35.492 2.489 -35.174 1.00 97.44 189 THR A N 1
ATOM 1487 C CA . THR A 1 189 ? 35.067 1.104 -34.933 1.00 97.44 189 THR A CA 1
ATOM 1488 C C . THR A 1 189 ? 35.524 0.605 -33.562 1.00 97.44 189 THR A C 1
ATOM 1490 O O . THR A 1 189 ? 34.724 -0.003 -32.850 1.00 97.44 189 THR A O 1
ATOM 1493 N N . SER A 1 190 ? 36.766 0.869 -33.143 1.00 97.62 190 SER A N 1
ATOM 1494 C CA . SER A 1 190 ? 37.261 0.434 -31.828 1.00 97.62 190 SER A CA 1
ATOM 1495 C C . SER A 1 190 ? 36.576 1.170 -30.671 1.00 97.62 190 SER A C 1
ATOM 1497 O O . SER A 1 190 ? 36.172 0.531 -29.698 1.00 97.62 190 SER A O 1
ATOM 1499 N N . THR A 1 191 ? 36.332 2.479 -30.800 1.00 98.19 191 THR A N 1
ATOM 1500 C CA . THR A 1 191 ? 35.561 3.249 -29.805 1.00 98.19 191 THR A CA 1
ATOM 1501 C C . THR A 1 191 ? 34.103 2.786 -29.715 1.00 98.19 191 THR A C 1
ATOM 1503 O O . THR A 1 191 ? 33.602 2.600 -28.607 1.00 98.19 191 THR A O 1
ATOM 1506 N N . ILE A 1 192 ? 33.444 2.467 -30.838 1.00 96.81 192 ILE A N 1
ATOM 1507 C CA . ILE A 1 192 ? 32.107 1.842 -30.843 1.00 96.81 192 ILE A CA 1
ATOM 1508 C C . ILE A 1 192 ? 32.108 0.482 -30.126 1.00 96.81 192 ILE A C 1
ATOM 1510 O O . ILE A 1 192 ? 31.158 0.178 -29.405 1.00 96.81 192 ILE A O 1
ATOM 1514 N N . HIS A 1 193 ? 33.150 -0.344 -30.280 1.00 97.81 193 HIS A N 1
ATOM 1515 C CA . HIS A 1 193 ? 33.253 -1.612 -29.544 1.00 97.81 193 HIS A CA 1
ATOM 1516 C C . HIS A 1 193 ? 33.464 -1.396 -28.038 1.00 97.81 193 HIS A C 1
ATOM 1518 O O . HIS A 1 193 ? 32.824 -2.082 -27.242 1.00 97.81 193 HIS A O 1
ATOM 1524 N N . SER A 1 194 ? 34.283 -0.415 -27.643 1.00 97.56 194 SER A N 1
ATOM 1525 C CA . SER A 1 194 ? 34.479 -0.049 -26.233 1.00 97.56 194 SER A CA 1
ATOM 1526 C C . SER A 1 194 ? 33.176 0.427 -25.584 1.00 97.56 194 SER A C 1
ATOM 1528 O O . SER A 1 194 ? 32.783 -0.093 -24.543 1.00 97.56 194 SER A O 1
ATOM 1530 N N . LEU A 1 195 ? 32.454 1.347 -26.232 1.00 97.06 195 LEU A N 1
ATOM 1531 C CA . LEU A 1 195 ? 31.176 1.867 -25.733 1.00 97.06 195 LEU A CA 1
ATOM 1532 C C . LEU A 1 195 ? 30.091 0.778 -25.673 1.00 97.06 195 LEU A C 1
ATOM 1534 O O . LEU A 1 195 ? 29.303 0.749 -24.733 1.00 97.06 195 LEU A O 1
ATOM 1538 N N . LYS A 1 196 ? 30.066 -0.170 -26.621 1.00 97.56 196 LYS A N 1
ATOM 1539 C CA . LYS A 1 196 ? 29.175 -1.345 -26.547 1.00 97.56 196 LYS A CA 1
ATOM 1540 C C . LYS A 1 196 ? 29.492 -2.245 -25.348 1.00 97.56 196 LYS A C 1
ATOM 1542 O O . LYS A 1 196 ? 28.563 -2.753 -24.723 1.00 97.56 196 LYS A O 1
ATOM 1547 N N . ALA A 1 197 ? 30.770 -2.442 -25.021 1.00 97.19 197 ALA A N 1
ATOM 1548 C CA . ALA A 1 197 ? 31.178 -3.217 -23.850 1.00 97.19 197 ALA A CA 1
ATOM 1549 C C . ALA A 1 197 ? 30.810 -2.504 -22.535 1.00 97.19 197 ALA A C 1
ATOM 1551 O O . ALA A 1 197 ? 30.281 -3.140 -21.625 1.00 97.19 197 ALA A O 1
ATOM 1552 N N . GLU A 1 198 ? 31.009 -1.185 -22.464 1.00 97.69 198 GLU A N 1
ATOM 1553 C CA . GLU A 1 198 ? 30.619 -0.354 -21.319 1.00 97.69 198 GLU A CA 1
ATOM 1554 C C . GLU A 1 198 ? 29.097 -0.354 -21.103 1.00 97.69 198 GLU A C 1
ATOM 1556 O O . GLU A 1 198 ? 28.634 -0.660 -20.006 1.00 97.69 198 GLU A O 1
ATOM 1561 N N . VAL A 1 199 ? 28.304 -0.120 -22.157 1.00 96.94 199 VAL A N 1
ATOM 1562 C CA . VAL A 1 199 ? 26.832 -0.184 -22.097 1.00 96.94 199 VAL A CA 1
ATOM 1563 C C . VAL A 1 199 ? 26.350 -1.562 -21.637 1.00 96.94 199 VAL A C 1
ATOM 1565 O O . VAL A 1 199 ? 25.447 -1.635 -20.804 1.00 96.94 199 VAL A O 1
ATOM 1568 N N . LYS A 1 200 ? 26.970 -2.652 -22.110 1.00 97.56 200 LYS A N 1
ATOM 1569 C CA . LYS A 1 200 ? 26.653 -4.010 -21.646 1.00 97.56 200 LYS A CA 1
ATOM 1570 C C . LYS A 1 200 ? 26.968 -4.192 -20.155 1.00 97.56 200 LYS A C 1
ATOM 1572 O O . LYS A 1 200 ? 26.124 -4.700 -19.423 1.00 97.56 200 LYS A O 1
ATOM 1577 N N . GLY A 1 201 ? 28.131 -3.731 -19.690 1.00 97.75 201 GLY A N 1
ATOM 1578 C CA . GLY A 1 201 ? 28.501 -3.783 -18.271 1.00 97.75 201 GLY A CA 1
ATOM 1579 C C . GLY A 1 201 ? 27.561 -2.965 -17.377 1.00 97.75 201 GLY A C 1
ATOM 1580 O O . GLY A 1 201 ? 27.172 -3.427 -16.307 1.00 97.75 201 GLY A O 1
ATOM 1581 N N . LEU A 1 202 ? 27.122 -1.789 -17.837 1.00 97.06 202 LEU A N 1
ATOM 1582 C CA . LEU A 1 202 ? 26.128 -0.961 -17.144 1.00 97.06 202 LEU A CA 1
ATOM 1583 C C . LEU A 1 202 ? 24.737 -1.616 -17.118 1.00 97.06 202 LEU A C 1
ATOM 1585 O O . LEU A 1 202 ? 24.045 -1.527 -16.106 1.00 97.06 202 LEU A O 1
ATOM 1589 N N . GLN A 1 203 ? 24.331 -2.311 -18.186 1.00 96.81 203 GLN A N 1
ATOM 1590 C CA . GLN A 1 203 ? 23.091 -3.098 -18.216 1.00 96.81 203 GLN A CA 1
ATOM 1591 C C . GLN A 1 203 ? 23.141 -4.284 -17.241 1.00 96.81 203 GLN A C 1
ATOM 1593 O O . GLN A 1 203 ? 22.177 -4.515 -16.513 1.00 96.81 203 GLN A O 1
ATOM 1598 N N . GLU A 1 204 ? 24.267 -4.998 -17.176 1.00 97.19 204 GLU A N 1
ATOM 1599 C CA . GLU A 1 204 ? 24.478 -6.110 -16.239 1.00 97.19 204 GLU A CA 1
ATOM 1600 C C . GLU A 1 204 ? 24.502 -5.618 -14.781 1.00 97.19 204 GLU A C 1
ATOM 1602 O O . GLU A 1 204 ? 23.815 -6.186 -13.930 1.00 97.19 204 GLU A O 1
ATOM 1607 N N . ALA A 1 205 ? 25.187 -4.505 -14.497 1.00 97.00 205 ALA A N 1
ATOM 1608 C CA . ALA A 1 205 ? 25.191 -3.870 -13.178 1.00 97.00 205 ALA A CA 1
ATOM 1609 C C . ALA A 1 205 ? 23.804 -3.340 -12.763 1.00 97.00 205 ALA A C 1
ATOM 1611 O O . ALA A 1 205 ? 23.414 -3.479 -11.602 1.00 97.00 205 ALA A O 1
ATOM 1612 N N . LYS A 1 206 ? 23.029 -2.781 -13.705 1.00 96.38 206 LYS A N 1
ATOM 1613 C CA . LYS A 1 206 ? 21.641 -2.357 -13.473 1.00 96.38 206 LYS A CA 1
ATOM 1614 C C . LYS A 1 206 ? 20.747 -3.550 -13.125 1.00 96.38 206 LYS A C 1
ATOM 1616 O O . LYS A 1 206 ? 20.064 -3.501 -12.108 1.00 96.38 206 LYS A O 1
ATOM 1621 N N . ALA A 1 207 ? 20.794 -4.628 -13.909 1.00 96.88 207 ALA A N 1
ATOM 1622 C CA . ALA A 1 207 ? 19.996 -5.830 -13.658 1.00 96.88 207 ALA A CA 1
ATOM 1623 C C . ALA A 1 207 ? 20.362 -6.513 -12.323 1.00 96.88 207 ALA A C 1
ATOM 1625 O O . ALA A 1 207 ? 19.501 -7.070 -11.644 1.00 96.88 207 ALA A O 1
ATOM 1626 N N . GLU A 1 208 ? 21.633 -6.444 -11.919 1.00 97.19 208 GLU A N 1
ATOM 1627 C CA . GLU A 1 208 ? 22.102 -6.905 -10.610 1.00 97.19 208 GLU A CA 1
ATOM 1628 C C . GLU A 1 208 ? 21.559 -6.047 -9.454 1.00 97.19 208 GLU A C 1
ATOM 1630 O O . GLU A 1 208 ? 21.156 -6.587 -8.423 1.00 97.19 208 GLU A O 1
ATOM 1635 N N . ALA A 1 209 ? 21.511 -4.721 -9.618 1.00 96.38 209 ALA A N 1
ATOM 1636 C CA . ALA A 1 209 ? 20.920 -3.811 -8.638 1.00 96.38 209 ALA A CA 1
ATOM 1637 C C . ALA A 1 209 ? 19.393 -3.980 -8.539 1.00 96.38 209 ALA A C 1
ATOM 1639 O O . ALA A 1 209 ? 18.856 -4.038 -7.436 1.00 96.38 209 ALA A O 1
ATOM 1640 N N . GLU A 1 210 ? 18.702 -4.132 -9.672 1.00 97.31 210 GLU A N 1
ATOM 1641 C CA . GLU A 1 210 ? 17.258 -4.390 -9.716 1.00 97.31 210 GLU A CA 1
ATOM 1642 C C . GLU A 1 210 ? 16.905 -5.710 -9.018 1.00 97.31 210 GLU A C 1
ATOM 1644 O O . GLU A 1 210 ? 15.995 -5.727 -8.193 1.00 97.31 210 GLU A O 1
ATOM 1649 N N . ARG A 1 211 ? 17.670 -6.792 -9.236 1.00 97.81 211 ARG A N 1
ATOM 1650 C CA . ARG A 1 211 ? 17.436 -8.068 -8.534 1.00 97.81 211 ARG A CA 1
ATOM 1651 C C . ARG A 1 211 ? 17.649 -7.964 -7.020 1.00 97.81 211 ARG A C 1
ATOM 1653 O O . ARG A 1 211 ? 16.899 -8.573 -6.265 1.00 97.81 211 ARG A O 1
ATOM 1660 N N . LYS A 1 212 ? 18.643 -7.186 -6.568 1.00 97.50 212 LYS A N 1
ATOM 1661 C CA . LYS A 1 212 ? 18.859 -6.922 -5.133 1.00 97.50 212 LYS A CA 1
ATOM 1662 C C . LYS A 1 212 ? 17.715 -6.120 -4.509 1.00 97.50 212 LYS A C 1
ATOM 1664 O O . LYS A 1 212 ? 17.328 -6.416 -3.386 1.00 97.50 212 LYS A O 1
ATOM 1669 N N . LEU A 1 213 ? 17.182 -5.127 -5.224 1.00 97.44 213 LEU A N 1
ATOM 1670 C CA . LEU A 1 213 ? 16.045 -4.332 -4.753 1.00 97.44 213 LEU A CA 1
ATOM 1671 C C . LEU A 1 213 ? 14.762 -5.167 -4.676 1.00 97.44 213 LEU A C 1
ATOM 1673 O O . LEU A 1 213 ? 14.055 -5.061 -3.682 1.00 97.44 213 LEU A O 1
ATOM 1677 N N . VAL A 1 214 ? 14.494 -6.025 -5.667 1.00 97.88 214 VAL A N 1
ATOM 1678 C CA . VAL A 1 214 ? 13.351 -6.956 -5.631 1.00 97.88 214 VAL A CA 1
ATOM 1679 C C . VAL A 1 214 ? 13.444 -7.891 -4.423 1.00 97.88 214 VAL A C 1
ATOM 1681 O O . VAL A 1 214 ? 12.501 -7.939 -3.644 1.00 97.88 214 VAL A O 1
ATOM 1684 N N . GLY A 1 215 ? 14.594 -8.535 -4.193 1.00 97.50 215 GLY A N 1
ATOM 1685 C CA . GLY A 1 215 ? 14.758 -9.448 -3.053 1.00 97.50 215 GLY A CA 1
ATOM 1686 C C . GLY A 1 215 ? 14.632 -8.782 -1.675 1.00 97.50 215 GLY A C 1
ATOM 1687 O O . GLY A 1 215 ? 14.169 -9.414 -0.732 1.00 97.50 215 GLY A O 1
ATOM 1688 N N . GLU A 1 216 ? 15.005 -7.504 -1.536 1.00 97.44 216 GLU A N 1
ATOM 1689 C CA . GLU A 1 216 ? 14.777 -6.752 -0.290 1.00 97.44 216 GLU A CA 1
ATOM 1690 C C . GLU A 1 216 ? 13.310 -6.312 -0.135 1.00 97.44 216 GLU A C 1
ATOM 1692 O O . GLU A 1 216 ? 12.817 -6.257 0.988 1.00 97.44 216 GLU A O 1
ATOM 1697 N N . VAL A 1 217 ? 12.587 -6.054 -1.234 1.00 97.31 217 VAL A N 1
ATOM 1698 C CA . VAL A 1 217 ? 11.131 -5.822 -1.197 1.00 97.31 217 VAL A CA 1
ATOM 1699 C C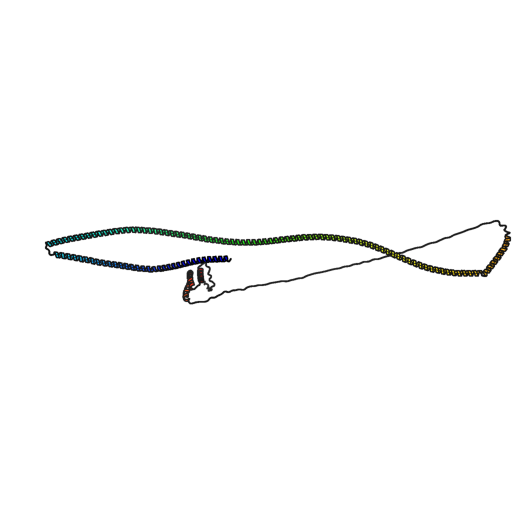 . VAL A 1 217 ? 10.394 -7.097 -0.789 1.00 97.31 217 VAL A C 1
ATOM 1701 O O . VAL A 1 217 ? 9.623 -7.041 0.161 1.00 97.31 217 VAL A O 1
ATOM 1704 N N . GLU A 1 218 ? 10.689 -8.241 -1.415 1.00 97.56 218 GLU A N 1
ATOM 1705 C CA . GLU A 1 218 ? 10.111 -9.550 -1.060 1.00 97.56 218 GLU A CA 1
ATOM 1706 C C . GLU A 1 218 ? 10.319 -9.854 0.439 1.00 97.56 218 GLU A C 1
ATOM 1708 O O . GLU A 1 218 ? 9.371 -10.156 1.163 1.00 97.56 218 GLU A O 1
ATOM 1713 N N . ARG A 1 219 ? 11.544 -9.653 0.945 1.00 98.31 219 ARG A N 1
ATOM 1714 C CA . ARG A 1 219 ? 11.891 -9.831 2.366 1.00 98.31 219 ARG A CA 1
ATOM 1715 C C . ARG A 1 219 ? 11.130 -8.877 3.305 1.00 98.31 219 ARG A C 1
ATOM 1717 O O . ARG A 1 219 ? 10.785 -9.254 4.424 1.00 98.31 219 ARG A O 1
ATOM 1724 N N . LEU A 1 220 ? 10.881 -7.636 2.880 1.00 97.50 220 LEU A N 1
ATOM 1725 C CA . LEU A 1 220 ? 10.093 -6.662 3.646 1.00 97.50 220 LEU A CA 1
ATOM 1726 C C . LEU A 1 220 ? 8.585 -6.957 3.596 1.00 97.50 220 LEU A C 1
ATOM 1728 O O . LEU A 1 220 ? 7.874 -6.645 4.551 1.00 97.50 220 LEU A O 1
ATOM 1732 N N . GLU A 1 221 ? 8.088 -7.572 2.523 1.00 98.00 221 GLU A N 1
ATOM 1733 C CA . GLU A 1 221 ? 6.703 -8.040 2.425 1.00 98.00 221 GLU A CA 1
ATOM 1734 C C . GLU A 1 221 ? 6.455 -9.243 3.355 1.00 98.00 221 GLU A C 1
ATOM 1736 O O . GLU A 1 221 ? 5.463 -9.233 4.089 1.00 98.00 221 GLU A O 1
ATOM 1741 N N . GLU A 1 222 ? 7.394 -10.196 3.440 1.00 97.69 222 GLU A N 1
ATOM 1742 C CA . GLU A 1 222 ? 7.378 -11.295 4.426 1.00 97.69 222 GLU A CA 1
ATOM 1743 C C . GLU A 1 222 ? 7.392 -10.783 5.885 1.00 97.69 222 GLU A C 1
ATOM 1745 O O . GLU A 1 222 ? 6.606 -11.248 6.723 1.00 97.69 222 GLU A O 1
ATOM 1750 N N . ASP A 1 223 ? 8.238 -9.790 6.199 1.00 97.75 223 ASP A N 1
ATOM 1751 C CA . ASP A 1 223 ? 8.258 -9.114 7.509 1.00 97.75 223 ASP A CA 1
ATOM 1752 C C . ASP A 1 223 ? 6.893 -8.466 7.820 1.00 97.75 223 ASP A C 1
ATOM 1754 O O . ASP A 1 223 ? 6.365 -8.598 8.930 1.00 97.75 223 ASP A O 1
ATOM 1758 N N . VAL A 1 224 ? 6.292 -7.770 6.847 1.00 97.94 224 VAL A N 1
ATOM 1759 C CA . VAL A 1 224 ? 5.004 -7.075 7.008 1.00 97.94 224 VAL A CA 1
ATOM 1760 C C . VAL A 1 224 ? 3.840 -8.052 7.181 1.00 97.94 224 VAL A C 1
ATOM 1762 O O . VAL A 1 224 ? 2.976 -7.804 8.026 1.00 97.94 224 VAL A O 1
ATOM 1765 N N . GLU A 1 225 ? 3.795 -9.162 6.442 1.00 97.88 225 GLU A N 1
ATOM 1766 C CA . GLU A 1 225 ? 2.778 -10.201 6.645 1.00 97.88 225 GLU A CA 1
ATOM 1767 C C . GLU A 1 225 ? 2.925 -10.858 8.026 1.00 97.88 225 GLU A C 1
ATOM 1769 O O . GLU A 1 225 ? 1.947 -10.967 8.773 1.00 97.88 225 GLU A O 1
ATOM 1774 N N . THR A 1 226 ? 4.158 -11.176 8.428 1.00 98.06 226 THR A N 1
ATOM 1775 C CA . THR A 1 226 ? 4.471 -11.714 9.760 1.00 98.06 226 THR A CA 1
ATOM 1776 C C . THR A 1 226 ? 4.026 -10.762 10.877 1.00 98.06 226 THR A C 1
ATOM 1778 O O . THR A 1 226 ? 3.416 -11.193 11.862 1.00 98.06 226 THR A O 1
ATOM 1781 N N . LEU A 1 227 ? 4.273 -9.456 10.732 1.00 97.50 227 LEU A N 1
ATOM 1782 C CA . LEU A 1 227 ? 3.848 -8.437 11.696 1.00 97.50 227 LEU A CA 1
ATOM 1783 C C . LEU A 1 227 ? 2.324 -8.254 11.730 1.00 97.50 227 LEU A C 1
ATOM 1785 O O . LEU A 1 227 ? 1.763 -8.127 12.819 1.00 97.50 227 LEU A O 1
ATOM 1789 N N . ARG A 1 228 ? 1.635 -8.299 10.581 1.00 98.38 228 ARG A N 1
ATOM 1790 C CA . ARG A 1 228 ? 0.159 -8.273 10.512 1.00 98.38 228 ARG A CA 1
ATOM 1791 C C . ARG A 1 228 ? -0.459 -9.477 11.221 1.00 98.38 228 ARG A C 1
ATOM 1793 O O . ARG A 1 228 ? -1.395 -9.310 11.998 1.00 98.38 228 ARG A O 1
ATOM 1800 N N . TRP A 1 229 ? 0.094 -10.673 11.022 1.00 98.06 229 TRP A N 1
ATOM 1801 C CA . TRP A 1 229 ? -0.357 -11.883 11.714 1.00 98.06 229 TRP A CA 1
ATOM 1802 C C . TRP A 1 229 ? -0.136 -11.800 13.233 1.00 98.06 229 TRP A C 1
ATOM 1804 O O . TRP A 1 229 ? -1.024 -12.155 14.010 1.00 98.06 229 TRP A O 1
ATOM 1814 N N . GLN A 1 230 ? 1.008 -11.264 13.678 1.00 98.06 230 GLN A N 1
ATOM 1815 C CA . GLN A 1 230 ? 1.261 -11.003 15.101 1.00 98.06 230 GLN A CA 1
ATOM 1816 C C . GLN A 1 230 ? 0.332 -9.932 15.694 1.00 98.06 230 GLN A C 1
ATOM 1818 O O . GLN A 1 230 ? -0.006 -10.023 16.876 1.00 98.06 230 GLN A O 1
ATOM 1823 N N . LEU A 1 231 ? -0.074 -8.931 14.906 1.00 97.38 231 LEU A N 1
ATOM 1824 C CA . LEU A 1 231 ? -1.021 -7.896 15.322 1.00 97.38 231 LEU A CA 1
ATOM 1825 C C . LEU A 1 231 ? -2.429 -8.477 15.502 1.00 97.38 231 LEU A C 1
ATOM 1827 O O . LEU A 1 231 ? -2.959 -8.383 16.605 1.00 97.38 231 LEU A O 1
ATOM 1831 N N . GLY A 1 232 ? -2.962 -9.199 14.510 1.00 97.94 232 GLY A N 1
ATOM 1832 C CA . GLY A 1 232 ? -4.260 -9.883 14.630 1.00 97.94 232 GLY A CA 1
ATOM 1833 C C . GLY A 1 232 ? -4.302 -10.895 15.783 1.00 97.94 232 GLY A C 1
ATOM 1834 O O . GLY A 1 232 ? -5.301 -11.029 16.486 1.00 97.94 232 GLY A O 1
ATOM 1835 N N . GLN A 1 233 ? -3.172 -11.552 16.067 1.00 98.12 233 GLN A N 1
ATOM 1836 C CA . GLN A 1 233 ? -3.004 -12.386 17.260 1.00 98.12 233 GLN A CA 1
ATOM 1837 C C . GLN A 1 233 ? -3.042 -11.612 18.592 1.00 98.12 233 GLN A C 1
ATOM 1839 O O . GLN A 1 233 ? -3.323 -12.216 19.630 1.00 98.12 233 GLN A O 1
ATOM 1844 N N . LYS A 1 234 ? -2.710 -10.319 18.618 1.00 96.50 234 LYS A N 1
ATOM 1845 C CA . LYS A 1 234 ? -2.851 -9.469 19.812 1.00 96.50 234 LYS A CA 1
ATOM 1846 C C . LYS A 1 234 ? -4.266 -8.920 19.920 1.00 96.50 234 LYS A C 1
ATOM 1848 O O . LYS A 1 234 ? -4.844 -9.043 20.991 1.00 96.50 234 LYS A O 1
ATOM 1853 N N . GLU A 1 235 ? -4.832 -8.436 18.819 1.00 97.69 235 GLU A N 1
ATOM 1854 C CA . GLU A 1 235 ? -6.210 -7.936 18.732 1.00 97.69 235 GLU A CA 1
ATOM 1855 C C . GLU A 1 235 ? -7.210 -9.000 19.220 1.00 97.69 235 GLU A C 1
ATOM 1857 O O . GLU A 1 235 ? -7.963 -8.746 20.153 1.00 97.69 235 GLU A O 1
ATOM 1862 N N . ALA A 1 236 ? -7.113 -10.247 18.741 1.00 96.88 236 ALA A N 1
ATOM 1863 C CA . ALA A 1 236 ? -7.971 -11.345 19.207 1.00 96.88 236 ALA A CA 1
ATOM 1864 C C . ALA A 1 236 ? -7.804 -11.695 20.707 1.00 96.88 236 ALA A C 1
ATOM 1866 O O . ALA A 1 236 ? -8.739 -12.180 21.344 1.00 96.88 236 ALA A O 1
ATOM 1867 N N . ARG A 1 237 ? -6.622 -11.456 21.300 1.00 97.81 237 ARG A N 1
ATOM 1868 C CA . ARG A 1 237 ? -6.405 -11.612 22.755 1.00 97.81 237 ARG A CA 1
ATOM 1869 C C . ARG A 1 237 ? -6.949 -10.423 23.541 1.00 97.81 237 ARG A C 1
ATOM 1871 O O . ARG A 1 237 ? -7.397 -10.603 24.669 1.00 97.81 237 ARG A O 1
ATOM 1878 N N . GLU A 1 238 ? -6.901 -9.226 22.970 1.00 97.38 238 GLU A N 1
ATOM 1879 C CA . GLU A 1 238 ? -7.501 -8.027 23.550 1.00 97.38 238 GLU A CA 1
ATOM 1880 C C . GLU A 1 238 ? -9.030 -8.152 23.565 1.00 97.38 238 GLU A C 1
ATOM 1882 O O . GLU A 1 238 ? -9.633 -7.946 24.613 1.00 97.38 238 GLU A O 1
ATOM 1887 N N . GLU A 1 239 ? -9.644 -8.635 22.480 1.00 97.25 239 GLU A N 1
ATOM 1888 C CA . GLU A 1 239 ? -11.071 -8.985 22.431 1.00 97.25 239 GLU A CA 1
ATOM 1889 C C . GLU A 1 239 ? -11.457 -10.047 23.480 1.00 97.25 239 GLU A C 1
ATOM 1891 O O . GLU A 1 239 ? -12.453 -9.872 24.186 1.00 97.25 239 GLU A O 1
ATOM 1896 N N . GLU A 1 240 ? -10.659 -11.114 23.660 1.00 97.44 240 GLU A N 1
ATOM 1897 C CA . GLU A 1 240 ? -10.893 -12.111 24.722 1.00 97.44 240 GLU A CA 1
ATOM 1898 C C . GLU A 1 240 ? -10.844 -11.470 26.121 1.00 97.44 240 GLU A C 1
ATOM 1900 O O . GLU A 1 240 ? -11.712 -11.722 26.961 1.00 97.44 240 GLU A O 1
ATOM 1905 N N . LEU A 1 241 ? -9.844 -10.623 26.384 1.00 96.62 241 LEU A N 1
ATOM 1906 C CA . LEU A 1 241 ? -9.675 -9.958 27.677 1.00 96.62 241 LEU A CA 1
ATOM 1907 C C . LEU A 1 241 ? -10.776 -8.924 27.948 1.00 96.62 241 LEU A C 1
ATOM 1909 O O . LEU A 1 241 ? -11.273 -8.866 29.073 1.00 96.62 241 LEU A O 1
ATOM 1913 N N . VAL A 1 242 ? -11.208 -8.166 26.938 1.00 97.56 242 VAL A N 1
ATOM 1914 C CA . VAL A 1 242 ? -12.334 -7.222 27.024 1.00 97.56 242 VAL A CA 1
ATOM 1915 C C . VAL A 1 242 ? -13.650 -7.966 27.264 1.00 97.56 242 VAL A C 1
ATOM 1917 O O . VAL A 1 242 ? -14.410 -7.578 28.150 1.00 97.56 242 VAL A O 1
ATOM 1920 N N . GLY A 1 243 ? -13.899 -9.075 26.558 1.00 96.94 243 GLY A N 1
ATOM 1921 C CA . GLY A 1 243 ? -15.076 -9.923 26.778 1.00 96.94 243 GLY A CA 1
ATOM 1922 C C . GLY A 1 243 ? -15.097 -10.584 28.162 1.00 96.94 243 GLY A C 1
ATOM 1923 O O . GLY A 1 243 ? -16.148 -10.713 28.788 1.00 96.94 243 GLY A O 1
ATOM 1924 N N . ARG A 1 244 ? -13.928 -10.960 28.692 1.00 97.81 244 ARG A N 1
ATOM 1925 C CA . ARG A 1 244 ? -13.794 -11.465 30.067 1.00 97.81 244 ARG A CA 1
ATOM 1926 C C . ARG A 1 244 ? -13.993 -10.370 31.113 1.00 97.81 244 ARG A C 1
ATOM 1928 O O . ARG A 1 244 ? -14.601 -10.645 32.145 1.00 97.81 244 ARG A O 1
ATOM 1935 N N . LEU A 1 245 ? -13.509 -9.154 30.855 1.00 96.81 245 LEU A N 1
ATOM 1936 C CA . LEU A 1 245 ? -13.698 -8.007 31.741 1.00 96.81 245 LEU A CA 1
ATOM 1937 C C . LEU A 1 245 ? -15.175 -7.607 31.817 1.00 96.81 245 LEU A C 1
ATOM 1939 O O . LEU A 1 245 ? -15.700 -7.478 32.919 1.00 96.81 245 LEU A O 1
ATOM 1943 N N . SER A 1 246 ? -15.871 -7.496 30.680 1.00 96.62 246 SER A N 1
ATOM 1944 C CA . SER A 1 246 ? -17.299 -7.151 30.659 1.00 96.62 246 SER A CA 1
ATOM 1945 C C . SER A 1 246 ? -18.162 -8.206 31.359 1.00 96.62 246 SER A C 1
ATOM 1947 O O . SER A 1 246 ? -19.036 -7.852 32.150 1.00 96.62 246 SER A O 1
ATOM 1949 N N . ALA A 1 247 ? -17.864 -9.497 31.176 1.00 96.69 247 ALA A N 1
ATOM 1950 C CA . ALA A 1 247 ? -18.541 -10.579 31.890 1.00 96.69 247 ALA A CA 1
ATOM 1951 C C . ALA A 1 247 ? -18.291 -10.555 33.414 1.00 96.69 247 ALA A C 1
ATOM 1953 O O . ALA A 1 247 ? -19.159 -10.963 34.188 1.00 96.69 247 ALA A O 1
ATOM 1954 N N . GLU A 1 248 ? -17.125 -10.091 33.877 1.00 95.31 248 GLU A N 1
ATOM 1955 C CA . GLU A 1 248 ? -16.850 -9.919 35.310 1.00 95.31 248 GLU A CA 1
ATOM 1956 C C . GLU A 1 248 ? -17.491 -8.636 35.866 1.00 95.31 248 GLU A C 1
ATOM 1958 O O . GLU A 1 248 ? -18.015 -8.647 36.980 1.00 95.31 248 GLU A O 1
ATOM 1963 N N . GLU A 1 249 ? -17.558 -7.560 35.075 1.00 96.44 249 GLU A N 1
ATOM 1964 C CA . GLU A 1 249 ? -18.345 -6.370 35.405 1.00 96.44 249 GLU A CA 1
ATOM 1965 C C . GLU A 1 249 ? -19.836 -6.694 35.555 1.00 96.44 249 GLU A C 1
ATOM 1967 O O . GLU A 1 249 ? -20.454 -6.240 36.514 1.00 96.44 249 GLU A O 1
ATOM 1972 N N . GLU A 1 250 ? -20.429 -7.499 34.669 1.00 96.19 250 GLU A N 1
ATOM 1973 C CA . GLU A 1 250 ? -21.834 -7.913 34.788 1.00 96.19 250 GLU A CA 1
ATOM 1974 C C . GLU A 1 250 ? -22.095 -8.734 36.058 1.00 96.19 250 GLU A C 1
ATOM 1976 O O . GLU A 1 250 ? -23.080 -8.477 36.759 1.00 96.19 250 GLU A O 1
ATOM 1981 N N . LYS A 1 251 ? -21.187 -9.649 36.429 1.00 96.81 251 LYS A N 1
ATOM 1982 C CA . LYS A 1 251 ? -21.248 -10.340 37.730 1.00 96.81 251 LYS A CA 1
ATOM 1983 C C . LYS A 1 251 ? -21.158 -9.356 38.891 1.00 96.81 251 LYS A C 1
ATOM 1985 O O . LYS A 1 251 ? -21.964 -9.449 39.812 1.00 96.81 251 LYS A O 1
ATOM 1990 N N . CYS A 1 252 ? -20.227 -8.402 38.847 1.00 95.12 252 CYS A N 1
ATOM 1991 C CA . CYS A 1 252 ? -20.082 -7.388 39.892 1.00 95.12 252 CYS A CA 1
ATOM 1992 C C . CYS A 1 252 ? -21.350 -6.533 40.022 1.00 95.12 252 CYS A C 1
ATOM 1994 O O . CYS A 1 252 ? -21.868 -6.402 41.127 1.00 95.12 252 CYS A O 1
ATOM 1996 N N . ARG A 1 253 ? -21.917 -6.045 38.909 1.00 97.38 253 ARG A N 1
ATOM 1997 C CA . ARG A 1 253 ? -23.188 -5.297 38.873 1.00 97.38 253 ARG A CA 1
ATOM 1998 C C . ARG A 1 253 ? -24.346 -6.124 39.450 1.00 97.38 253 ARG A C 1
ATOM 2000 O O . ARG A 1 253 ? -25.118 -5.610 40.256 1.00 97.38 253 ARG A O 1
ATOM 2007 N N . SER A 1 254 ? -24.438 -7.408 39.092 1.00 96.69 254 SER A N 1
ATOM 2008 C CA . SER A 1 254 ? -25.450 -8.342 39.609 1.00 96.69 254 SER A CA 1
ATOM 2009 C C . SER A 1 254 ? -25.310 -8.565 41.121 1.00 96.69 254 SER A C 1
ATOM 2011 O O . SER A 1 254 ? -26.273 -8.398 41.871 1.00 96.69 254 SER A O 1
ATOM 2013 N N . CYS A 1 255 ? -24.094 -8.836 41.605 1.00 96.69 255 CYS A N 1
ATOM 2014 C CA . CYS A 1 255 ? -23.794 -8.945 43.032 1.00 96.69 255 CYS A CA 1
ATOM 2015 C C . CYS A 1 255 ? -24.111 -7.649 43.793 1.00 96.69 255 CYS A C 1
ATOM 2017 O O . CYS A 1 255 ? -24.691 -7.714 44.876 1.00 96.69 255 CYS A O 1
ATOM 2019 N N . THR A 1 256 ? -23.793 -6.477 43.233 1.00 96.62 256 THR A N 1
ATOM 2020 C CA . THR A 1 256 ? -24.146 -5.174 43.818 1.00 96.62 256 THR A CA 1
ATOM 2021 C C . THR A 1 256 ? -25.661 -4.999 43.921 1.00 96.62 256 THR A C 1
ATOM 2023 O O . THR A 1 256 ? -26.142 -4.632 44.989 1.00 96.62 256 THR A O 1
ATOM 2026 N N . ALA A 1 257 ? -26.428 -5.335 42.878 1.00 96.44 257 ALA A N 1
ATOM 2027 C CA . ALA A 1 257 ? -27.891 -5.274 42.915 1.00 96.44 257 ALA A CA 1
ATOM 2028 C C . ALA A 1 257 ? -28.495 -6.235 43.961 1.00 96.44 257 ALA A C 1
ATOM 2030 O O . ALA A 1 257 ? -29.396 -5.853 44.705 1.00 96.44 257 ALA A O 1
ATOM 2031 N N . ILE A 1 258 ? -27.960 -7.457 44.084 1.00 96.88 258 ILE A N 1
ATOM 2032 C CA . ILE A 1 258 ? -28.375 -8.432 45.110 1.00 96.88 258 ILE A CA 1
ATOM 2033 C C . ILE A 1 258 ? -28.049 -7.927 46.526 1.00 96.88 258 ILE A C 1
ATOM 2035 O O . ILE A 1 258 ? -28.854 -8.103 47.442 1.00 96.88 258 ILE A O 1
ATOM 2039 N N . LEU A 1 259 ? -26.886 -7.298 46.727 1.00 95.56 259 LEU A N 1
ATOM 2040 C CA . LEU A 1 259 ? -26.512 -6.693 48.008 1.00 95.56 259 LEU A CA 1
ATOM 2041 C C . LEU A 1 259 ? -27.393 -5.486 48.346 1.00 95.56 259 LEU A C 1
ATOM 2043 O O . LEU A 1 259 ? -27.814 -5.355 49.492 1.00 95.56 259 LEU A O 1
ATOM 2047 N N . GLN A 1 260 ? -27.727 -4.648 47.365 1.00 96.50 260 GLN A N 1
ATOM 2048 C CA . GLN A 1 260 ? -28.589 -3.487 47.569 1.00 96.50 260 GLN A CA 1
ATOM 2049 C C . GLN A 1 260 ? -30.028 -3.900 47.913 1.00 96.50 260 GLN A C 1
ATOM 2051 O O . GLN A 1 260 ? -30.560 -3.437 48.919 1.00 96.50 260 GLN A O 1
ATOM 2056 N N . ALA A 1 261 ? -30.602 -4.877 47.202 1.00 96.25 261 ALA A N 1
ATOM 2057 C CA . ALA A 1 261 ? -31.895 -5.464 47.562 1.00 96.25 261 ALA A CA 1
ATOM 2058 C C . ALA A 1 261 ? -31.878 -6.103 48.968 1.00 96.25 261 ALA A C 1
ATOM 2060 O O . ALA A 1 261 ? -32.858 -6.024 49.707 1.00 96.25 261 ALA A O 1
ATOM 2061 N N . LYS A 1 262 ? -30.752 -6.703 49.387 1.00 96.12 262 LYS A N 1
ATOM 2062 C CA . LYS A 1 262 ? -30.584 -7.192 50.767 1.00 96.12 262 LYS A CA 1
ATOM 2063 C C . LYS A 1 262 ? -30.580 -6.056 51.790 1.00 96.12 262 LYS A C 1
ATOM 2065 O O . LYS A 1 262 ? -31.261 -6.187 52.803 1.00 96.12 262 LYS A O 1
ATOM 2070 N N . ILE A 1 263 ? -29.871 -4.958 51.527 1.00 96.38 263 ILE A N 1
ATOM 2071 C CA . ILE A 1 263 ? -29.863 -3.763 52.388 1.00 96.38 263 ILE A CA 1
ATOM 2072 C C . ILE A 1 263 ? -31.278 -3.183 52.515 1.00 96.38 263 ILE A C 1
ATOM 2074 O O . ILE A 1 263 ? -31.716 -2.903 53.626 1.00 96.38 263 ILE A O 1
ATOM 2078 N N . GLU A 1 264 ? -32.029 -3.097 51.415 1.00 95.75 264 GLU A N 1
ATOM 2079 C CA . GLU A 1 264 ? -33.435 -2.670 51.421 1.00 95.75 264 GLU A CA 1
ATOM 2080 C C . GLU A 1 264 ? -34.307 -3.600 52.284 1.00 95.75 264 GLU A C 1
ATOM 2082 O O . GLU A 1 264 ? -35.048 -3.118 53.143 1.00 95.75 264 GLU A O 1
ATOM 2087 N N . THR A 1 265 ? -34.170 -4.930 52.158 1.00 96.38 265 THR A N 1
ATOM 2088 C CA . THR A 1 265 ? -34.904 -5.858 53.041 1.00 96.38 265 THR A CA 1
ATOM 2089 C C . THR A 1 265 ? -34.508 -5.724 54.513 1.00 96.38 265 THR A C 1
ATOM 2091 O O . THR A 1 265 ? -35.384 -5.781 55.373 1.00 96.38 265 THR A O 1
ATOM 2094 N N . ILE A 1 266 ? -33.226 -5.491 54.821 1.00 95.50 266 ILE A N 1
ATOM 2095 C CA . ILE A 1 266 ? -32.756 -5.267 56.197 1.00 95.50 266 ILE A CA 1
ATOM 2096 C C . ILE A 1 266 ? -33.379 -3.988 56.762 1.00 95.50 266 ILE A C 1
ATOM 2098 O O . ILE A 1 266 ? -33.974 -4.054 57.830 1.00 95.50 266 ILE A O 1
ATOM 2102 N N . ALA A 1 267 ? -33.372 -2.879 56.017 1.00 96.38 267 ALA A N 1
ATOM 2103 C CA . ALA A 1 267 ? -34.004 -1.631 56.445 1.00 96.38 267 ALA A CA 1
ATOM 2104 C C . ALA A 1 267 ? -35.518 -1.794 56.698 1.00 96.38 267 ALA A C 1
ATOM 2106 O O . ALA A 1 267 ? -36.045 -1.270 57.679 1.00 96.38 267 ALA A O 1
ATOM 2107 N N . THR A 1 268 ? -36.236 -2.569 55.869 1.00 95.62 268 THR A N 1
ATOM 2108 C CA . THR A 1 268 ? -37.654 -2.877 56.152 1.00 95.62 268 THR A CA 1
ATOM 2109 C C . THR A 1 268 ? -37.837 -3.740 57.402 1.00 95.62 268 THR A C 1
ATOM 2111 O O . THR A 1 268 ? -38.779 -3.516 58.159 1.00 95.62 268 THR A O 1
ATOM 2114 N N . LEU A 1 269 ? -36.929 -4.688 57.661 1.00 94.94 269 LEU A N 1
ATOM 2115 C CA . LEU A 1 269 ? -36.964 -5.512 58.868 1.00 94.94 269 LEU A CA 1
ATOM 2116 C C . LEU A 1 269 ? -36.662 -4.679 60.119 1.00 94.94 269 LEU A C 1
ATOM 2118 O O . LEU A 1 269 ? -37.399 -4.795 61.093 1.00 94.94 269 LEU A O 1
ATOM 2122 N N . GLU A 1 270 ? -35.663 -3.795 60.078 1.00 96.00 270 GLU A N 1
ATOM 2123 C CA . GLU A 1 270 ? -35.335 -2.846 61.151 1.00 96.00 270 GLU A CA 1
ATOM 2124 C C . GLU A 1 270 ? -36.543 -1.970 61.514 1.00 96.00 270 GLU A C 1
ATOM 2126 O O . GLU A 1 270 ? -36.893 -1.870 62.690 1.00 96.00 270 GLU A O 1
ATOM 2131 N N . ILE A 1 271 ? -37.266 -1.435 60.519 1.00 95.88 271 ILE A N 1
ATOM 2132 C CA . ILE A 1 271 ? -38.531 -0.717 60.752 1.00 95.88 271 ILE A CA 1
ATOM 2133 C C . ILE A 1 271 ? -39.542 -1.621 61.475 1.00 95.88 271 ILE A C 1
ATOM 2135 O O . ILE A 1 271 ? -40.054 -1.234 62.525 1.00 95.88 271 ILE A O 1
ATOM 2139 N N . THR A 1 272 ? -39.788 -2.848 60.994 1.00 95.06 272 THR A N 1
ATOM 2140 C CA . THR A 1 272 ? -40.741 -3.758 61.666 1.00 95.06 272 THR A CA 1
ATOM 2141 C C . THR A 1 272 ? -40.305 -4.182 63.072 1.00 95.06 272 THR A C 1
ATOM 2143 O O . THR A 1 272 ? -41.166 -4.404 63.920 1.00 95.06 272 THR A O 1
ATOM 2146 N N . VAL A 1 273 ? -38.999 -4.256 63.352 1.00 94.94 273 VAL A N 1
ATOM 2147 C CA . VAL A 1 273 ? -38.470 -4.501 64.701 1.00 94.94 273 VAL A CA 1
ATOM 2148 C C . VAL A 1 273 ? -38.775 -3.307 65.599 1.00 94.94 273 VAL A C 1
ATOM 2150 O O . VAL A 1 273 ? -39.393 -3.510 66.636 1.00 94.94 273 VAL A O 1
ATOM 2153 N N . THR A 1 274 ? -38.475 -2.073 65.179 1.00 94.69 274 THR A N 1
ATOM 2154 C CA . THR A 1 274 ? -38.799 -0.879 65.989 1.00 94.69 274 THR A CA 1
ATOM 2155 C C . THR A 1 274 ? -40.306 -0.696 66.214 1.00 94.69 274 THR A C 1
ATOM 2157 O O . THR A 1 274 ? -40.727 -0.298 67.299 1.00 94.69 274 THR A O 1
ATOM 2160 N N . GLU A 1 275 ? -41.150 -1.066 65.243 1.00 94.31 275 GLU A N 1
ATOM 2161 C CA . GLU A 1 275 ? -42.604 -1.135 65.439 1.00 94.31 275 GLU A CA 1
ATOM 2162 C C . GLU A 1 275 ? -43.021 -2.189 66.477 1.00 94.31 275 GLU A C 1
ATOM 2164 O O . GLU A 1 275 ? -43.968 -1.966 67.233 1.00 94.31 275 GLU A O 1
ATOM 2169 N N . LEU A 1 276 ? -42.374 -3.358 66.487 1.00 93.00 276 LEU A N 1
ATOM 2170 C CA . LEU A 1 276 ? -42.656 -4.426 67.448 1.00 93.00 276 LEU A CA 1
ATOM 2171 C C . LEU A 1 276 ? -42.141 -4.072 68.846 1.00 93.00 276 LEU A C 1
ATOM 2173 O O . LEU A 1 276 ? -42.854 -4.315 69.811 1.00 93.00 276 LEU A O 1
ATOM 2177 N N . GLU A 1 277 ? -40.974 -3.441 68.963 1.00 94.38 277 GLU A N 1
ATOM 2178 C CA . GLU A 1 277 ? -40.447 -2.893 70.219 1.00 94.38 277 GLU A CA 1
ATOM 2179 C C . GLU A 1 277 ? -41.379 -1.811 70.786 1.00 94.38 277 GLU A C 1
ATOM 2181 O O . GLU A 1 277 ? -41.703 -1.839 71.973 1.00 94.38 277 GLU A O 1
ATOM 2186 N N . GLY A 1 278 ? -41.900 -0.921 69.931 1.00 94.25 278 GLY A N 1
ATOM 2187 C CA . GLY A 1 278 ? -42.933 0.050 70.304 1.00 94.25 278 GLY A CA 1
ATOM 2188 C C . GLY A 1 278 ? -44.206 -0.619 70.833 1.00 94.25 278 GLY A C 1
ATOM 2189 O O . GLY A 1 278 ? -44.660 -0.296 71.928 1.00 94.25 278 GLY A O 1
ATOM 2190 N N . LYS A 1 279 ? -44.736 -1.618 70.113 1.00 93.62 279 LYS A N 1
ATOM 2191 C CA . LYS A 1 279 ? -45.914 -2.398 70.544 1.00 93.62 279 LYS A CA 1
ATOM 2192 C C . LYS A 1 279 ? -45.652 -3.176 71.840 1.00 93.62 279 LYS A C 1
ATOM 2194 O O . LYS A 1 279 ? -46.544 -3.264 72.680 1.00 93.62 279 LYS A O 1
ATOM 2199 N N . VAL A 1 280 ? -44.441 -3.700 72.048 1.00 93.44 280 VAL A N 1
ATOM 2200 C CA . VAL A 1 280 ? -44.044 -4.329 73.319 1.00 93.44 280 VAL A CA 1
ATOM 2201 C C . VAL A 1 280 ? -44.093 -3.298 74.446 1.00 93.44 280 VAL A C 1
ATOM 2203 O O . VAL A 1 280 ? -44.792 -3.542 75.426 1.00 93.44 280 VAL A O 1
ATOM 2206 N N . ALA A 1 281 ? -43.483 -2.120 74.287 1.00 93.25 281 ALA A N 1
ATOM 2207 C CA . ALA A 1 281 ? -43.528 -1.053 75.290 1.00 93.25 281 ALA A CA 1
ATOM 2208 C C . ALA A 1 281 ? -44.964 -0.555 75.583 1.00 93.25 281 ALA A C 1
ATOM 2210 O O . ALA A 1 281 ? -45.312 -0.297 76.739 1.00 93.25 281 ALA A O 1
ATOM 2211 N N . GLU A 1 282 ? -45.837 -0.478 74.573 1.00 93.00 282 GLU A N 1
ATOM 2212 C CA . GLU A 1 282 ? -47.275 -0.209 74.750 1.00 93.00 282 GLU A CA 1
ATOM 2213 C C . GLU A 1 282 ? -47.973 -1.318 75.558 1.00 93.00 282 GLU A C 1
ATOM 2215 O O . GLU A 1 282 ? -48.769 -1.030 76.456 1.00 93.00 282 GLU A O 1
ATOM 2220 N N . THR A 1 283 ? -47.653 -2.594 75.313 1.00 90.69 283 THR A N 1
ATOM 2221 C CA . THR A 1 283 ? -48.202 -3.701 76.116 1.00 90.69 283 THR A CA 1
ATOM 2222 C C . THR A 1 283 ? -47.621 -3.774 77.528 1.00 90.69 283 THR A C 1
ATOM 2224 O O . THR A 1 283 ? -48.362 -4.094 78.452 1.00 90.69 283 THR A O 1
ATOM 2227 N N . GLU A 1 284 ? -46.353 -3.420 77.748 1.00 93.25 284 GLU A N 1
ATOM 2228 C CA . GLU A 1 284 ? -45.733 -3.365 79.080 1.00 93.25 284 GLU A CA 1
ATOM 2229 C C . GLU A 1 284 ? -46.284 -2.202 79.918 1.00 93.25 284 GLU A C 1
ATOM 2231 O O . GLU A 1 284 ? -46.574 -2.366 81.106 1.00 93.25 284 GLU A O 1
ATOM 2236 N N . THR A 1 285 ? -46.511 -1.036 79.306 1.00 92.00 285 THR A N 1
ATOM 2237 C CA . THR A 1 285 ? -47.184 0.100 79.966 1.00 92.00 285 THR A CA 1
ATOM 2238 C C . THR A 1 285 ? -48.665 -0.190 80.235 1.00 92.00 285 THR A C 1
ATOM 2240 O O . THR A 1 285 ? -49.177 0.148 81.304 1.00 92.00 285 THR A O 1
ATOM 2243 N N . SER A 1 286 ? -49.344 -0.924 79.347 1.00 92.56 286 SER A N 1
ATOM 2244 C CA . SER A 1 286 ? -50.704 -1.439 79.589 1.00 92.56 286 SER A CA 1
ATOM 2245 C C . SER A 1 286 ? -50.746 -2.510 80.693 1.00 92.56 286 SER A C 1
ATOM 2247 O O . SER A 1 286 ? -51.671 -2.549 81.506 1.00 92.56 286 SER A O 1
ATOM 2249 N N . LEU A 1 287 ? -49.734 -3.378 80.774 1.00 92.19 287 LEU A N 1
ATOM 2250 C CA . LEU A 1 287 ? -49.636 -4.419 81.799 1.00 92.19 287 LEU A CA 1
ATOM 2251 C C . LEU A 1 287 ? -49.299 -3.833 83.175 1.00 92.19 287 LEU A C 1
ATOM 2253 O O . LEU A 1 287 ? -49.873 -4.248 84.177 1.00 92.19 287 LEU A O 1
ATOM 2257 N N . THR A 1 288 ? -48.400 -2.851 83.245 1.00 91.00 288 THR A N 1
ATOM 2258 C CA . THR A 1 288 ? -48.054 -2.178 84.508 1.00 91.00 288 THR A CA 1
ATOM 2259 C C . THR A 1 288 ? -49.218 -1.349 85.043 1.00 91.00 288 THR A C 1
ATOM 2261 O O . THR A 1 288 ? -49.545 -1.476 86.221 1.00 91.00 288 THR A O 1
ATOM 2264 N N . THR A 1 289 ? -49.918 -0.589 84.194 1.00 90.19 289 THR A N 1
ATOM 2265 C CA . THR A 1 289 ? -51.124 0.155 84.604 1.00 90.19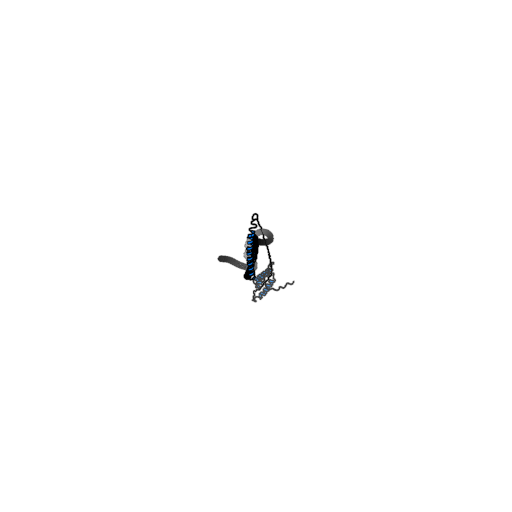 289 THR A CA 1
ATOM 2266 C C . THR A 1 289 ? -52.247 -0.770 85.082 1.00 90.19 289 THR A C 1
ATOM 2268 O O . THR A 1 289 ? -52.782 -0.553 86.169 1.00 90.19 289 THR A O 1
ATOM 2271 N N . THR A 1 290 ? -52.543 -1.861 84.367 1.00 88.06 290 THR A N 1
ATOM 2272 C CA . THR A 1 290 ? -53.532 -2.857 84.833 1.00 88.06 290 THR A CA 1
ATOM 2273 C C . THR A 1 290 ? -53.078 -3.619 86.086 1.00 88.06 290 THR A C 1
ATOM 2275 O O . THR A 1 290 ? -53.912 -3.955 86.929 1.00 88.06 290 THR A O 1
ATOM 2278 N N . CYS A 1 291 ? -51.772 -3.831 86.293 1.00 90.06 291 CYS A N 1
ATOM 2279 C CA . CYS A 1 291 ? -51.242 -4.346 87.560 1.00 90.06 291 CYS A CA 1
ATOM 2280 C C . CYS A 1 291 ? -51.425 -3.350 88.715 1.00 90.06 291 CYS A C 1
ATOM 2282 O O . CYS A 1 291 ? -51.805 -3.765 89.811 1.00 90.06 291 CYS A O 1
ATOM 2284 N N . GLU A 1 292 ? -51.224 -2.046 88.492 1.00 90.19 292 GLU A N 1
ATOM 2285 C CA . GLU A 1 292 ? -51.534 -1.029 89.500 1.00 90.19 292 GLU A CA 1
ATOM 2286 C C . GLU A 1 292 ? -53.033 -0.975 89.820 1.00 90.19 292 GLU A C 1
ATOM 2288 O O . GLU A 1 292 ? -53.403 -0.844 90.985 1.00 90.19 292 GLU A O 1
ATOM 2293 N N . GLU A 1 293 ? -53.909 -1.052 88.815 1.00 89.06 293 GLU A N 1
ATOM 2294 C CA . GLU A 1 293 ? -55.365 -1.103 89.008 1.00 89.06 293 GLU A CA 1
ATOM 2295 C C . GLU A 1 293 ? -55.783 -2.345 89.796 1.00 89.06 293 GLU A C 1
ATOM 2297 O O . GLU A 1 293 ? -56.535 -2.236 90.767 1.00 89.06 293 GLU A O 1
ATOM 2302 N N . LEU A 1 294 ? -55.219 -3.511 89.469 1.00 89.31 294 LEU A N 1
ATOM 2303 C CA . LEU A 1 294 ? -55.411 -4.738 90.236 1.00 89.31 294 LEU A CA 1
ATOM 2304 C C . LEU A 1 294 ? -54.901 -4.590 91.679 1.00 89.31 294 LEU A C 1
ATOM 2306 O O . LEU A 1 294 ? -55.564 -5.053 92.606 1.00 89.31 294 LEU A O 1
ATOM 2310 N N . GLN A 1 295 ? -53.767 -3.921 91.901 1.00 90.44 295 GLN A N 1
ATOM 2311 C CA . GLN A 1 295 ? -53.228 -3.668 93.240 1.00 90.44 295 GLN A CA 1
ATOM 2312 C C . GLN A 1 295 ? -54.113 -2.694 94.039 1.00 90.44 295 GLN A C 1
ATOM 2314 O O . GLN A 1 295 ? -54.393 -2.947 95.213 1.00 90.44 295 GLN A O 1
ATOM 2319 N N . LYS A 1 296 ? -54.622 -1.627 93.406 1.00 89.81 296 LYS A N 1
ATOM 2320 C CA . LYS A 1 296 ? -55.608 -0.697 93.986 1.00 89.81 296 LYS A CA 1
ATOM 2321 C C . LYS A 1 296 ? -56.880 -1.464 94.381 1.00 89.81 296 LYS A C 1
ATOM 2323 O O . LYS A 1 296 ? -57.279 -1.422 95.545 1.00 89.81 296 LYS A O 1
ATOM 2328 N N . ALA A 1 297 ? -57.427 -2.279 93.478 1.00 84.69 297 ALA A N 1
ATOM 2329 C CA . ALA A 1 297 ? -58.593 -3.129 93.733 1.00 84.69 297 ALA A CA 1
ATOM 2330 C C . ALA A 1 297 ? -58.347 -4.201 94.817 1.00 84.69 297 ALA A C 1
ATOM 2332 O O . ALA A 1 297 ? -59.253 -4.518 95.588 1.00 84.69 297 ALA A O 1
ATOM 2333 N N . GLN A 1 298 ? -57.131 -4.747 94.942 1.00 87.12 298 GLN A N 1
ATOM 2334 C CA . GLN A 1 298 ? -56.761 -5.651 96.040 1.00 87.12 298 GLN A CA 1
ATOM 2335 C C . GLN A 1 298 ? -56.723 -4.932 97.397 1.00 87.12 298 GLN A C 1
ATOM 2337 O O . GLN A 1 298 ? -57.191 -5.489 98.394 1.00 87.12 298 GLN A O 1
ATOM 2342 N N . VAL A 1 299 ? -56.214 -3.696 97.450 1.00 89.19 299 VAL A N 1
ATOM 2343 C CA . VAL A 1 299 ? -56.227 -2.862 98.664 1.00 89.19 299 VAL A CA 1
ATOM 2344 C C . VAL A 1 299 ? -57.660 -2.495 99.059 1.00 89.19 299 VAL A C 1
ATOM 2346 O O . VAL A 1 299 ? -58.015 -2.617 100.232 1.00 89.19 299 VAL A O 1
ATOM 2349 N N . GLU A 1 300 ? -58.515 -2.129 98.101 1.00 87.25 300 GLU A N 1
ATOM 2350 C CA . GLU A 1 300 ? -59.936 -1.869 98.359 1.00 87.25 300 GLU A CA 1
ATOM 2351 C C . GLU A 1 300 ? -60.687 -3.127 98.804 1.00 87.25 300 GLU A C 1
ATOM 2353 O O . GLU A 1 300 ? -61.389 -3.091 99.814 1.00 87.25 300 GLU A O 1
ATOM 2358 N N . LYS A 1 301 ? -60.473 -4.269 98.139 1.00 86.81 301 LYS A N 1
ATOM 2359 C CA . LYS A 1 301 ? -61.008 -5.572 98.561 1.00 86.81 301 LYS A CA 1
ATOM 2360 C C . LYS A 1 301 ? -60.614 -5.895 100.002 1.00 86.81 301 LYS A C 1
ATOM 2362 O O . LYS A 1 301 ? -61.478 -6.285 100.784 1.00 86.81 301 LYS A O 1
ATOM 2367 N N . LYS A 1 302 ? -59.346 -5.694 100.377 1.00 88.00 302 LYS A N 1
ATOM 2368 C CA . LYS A 1 302 ? -58.882 -5.906 101.755 1.00 88.00 302 LYS A CA 1
ATOM 2369 C C . LYS A 1 302 ? -59.560 -4.940 102.730 1.00 88.00 302 LYS A C 1
ATOM 2371 O O . LYS A 1 302 ? -60.076 -5.381 103.751 1.00 88.00 302 LYS A O 1
ATOM 2376 N N . ARG A 1 303 ? -59.652 -3.649 102.393 1.00 89.94 303 ARG A N 1
ATOM 2377 C CA . ARG A 1 303 ? -60.364 -2.637 103.197 1.00 89.94 303 ARG A CA 1
ATOM 2378 C C . ARG A 1 303 ? -61.839 -3.001 103.408 1.00 89.94 303 ARG A C 1
ATOM 2380 O O . ARG A 1 303 ? -62.351 -2.822 104.512 1.00 89.94 303 ARG A O 1
ATOM 2387 N N . LEU A 1 304 ? -62.510 -3.528 102.383 1.00 84.81 304 LEU A N 1
ATOM 2388 C CA . LEU A 1 304 ? -63.891 -4.012 102.458 1.00 84.81 304 LEU A CA 1
ATOM 2389 C C . LEU A 1 304 ? -64.008 -5.285 103.310 1.00 84.81 304 LEU A C 1
ATOM 2391 O O . LEU A 1 304 ? -64.935 -5.380 104.109 1.00 84.81 304 LEU A O 1
ATOM 2395 N N . GLN A 1 305 ? -63.060 -6.222 103.213 1.00 85.62 305 GLN A N 1
ATOM 2396 C CA . GLN A 1 305 ? -62.994 -7.399 104.092 1.00 85.62 305 GLN A CA 1
ATOM 2397 C C . GLN A 1 305 ? -62.783 -7.003 105.562 1.00 85.62 305 GLN A C 1
ATOM 2399 O O . GLN A 1 305 ? -63.512 -7.485 106.428 1.00 85.62 305 GLN A O 1
ATOM 2404 N N . ASP A 1 306 ? -61.869 -6.070 105.843 1.00 84.56 306 ASP A N 1
ATOM 2405 C CA . ASP A 1 306 ? -61.654 -5.518 107.185 1.00 84.56 306 ASP A CA 1
ATOM 2406 C C . ASP A 1 306 ? -62.912 -4.791 107.699 1.00 84.56 306 ASP A C 1
ATOM 2408 O O . ASP A 1 306 ? -63.227 -4.845 108.886 1.00 84.56 306 ASP A O 1
ATOM 2412 N N . SER A 1 307 ? -63.650 -4.095 106.825 1.00 82.44 307 SER A N 1
ATOM 2413 C CA . SER A 1 307 ? -64.920 -3.448 107.187 1.00 82.44 307 SER A CA 1
ATOM 2414 C C . SER A 1 307 ? -66.000 -4.478 107.517 1.00 82.44 307 SER A C 1
ATOM 2416 O O . SER A 1 307 ? -66.625 -4.383 108.567 1.00 82.44 307 SER A O 1
ATOM 2418 N N . LEU A 1 308 ? -66.162 -5.507 106.682 1.00 85.62 308 LEU A N 1
ATOM 2419 C CA . LEU A 1 308 ? -67.104 -6.605 106.905 1.00 85.62 308 LEU A CA 1
ATOM 2420 C C . LEU A 1 308 ? -66.793 -7.379 108.198 1.00 85.62 308 LEU A C 1
ATOM 2422 O O . LEU A 1 308 ? -67.712 -7.821 108.882 1.00 85.62 308 LEU A O 1
ATOM 2426 N N . ALA A 1 309 ? -65.515 -7.516 108.562 1.00 82.88 309 ALA A N 1
ATOM 2427 C CA . ALA A 1 309 ? -65.102 -8.108 109.833 1.00 82.88 309 ALA A CA 1
ATOM 2428 C C . ALA A 1 309 ? -65.494 -7.240 111.046 1.00 82.88 309 ALA A C 1
ATOM 2430 O O . ALA A 1 309 ? -65.934 -7.784 112.059 1.00 82.88 309 ALA A O 1
ATOM 2431 N N . ARG A 1 310 ? -65.399 -5.903 110.944 1.00 83.31 310 ARG A N 1
ATOM 2432 C CA . ARG A 1 310 ? -65.884 -4.984 111.995 1.00 83.31 310 ARG A CA 1
ATOM 2433 C C . ARG A 1 310 ? -67.401 -5.045 112.147 1.00 83.31 310 ARG A C 1
ATOM 2435 O O . ARG A 1 310 ? -67.870 -5.170 113.273 1.00 83.31 310 ARG A O 1
ATOM 2442 N N . GLU A 1 311 ? -68.147 -5.022 111.041 1.00 78.69 311 GLU A N 1
ATOM 2443 C CA . GLU A 1 311 ? -69.611 -5.150 111.070 1.00 78.69 311 GLU A CA 1
ATOM 2444 C C . GLU A 1 311 ? -70.047 -6.488 111.684 1.00 78.69 311 GLU A C 1
ATOM 2446 O O . GLU A 1 311 ? -70.928 -6.508 112.538 1.00 78.69 311 GLU A O 1
ATOM 2451 N N . ARG A 1 312 ? -69.373 -7.600 111.348 1.00 81.19 312 ARG A N 1
ATOM 2452 C CA . ARG A 1 312 ? -69.624 -8.906 111.985 1.00 81.19 312 ARG A CA 1
ATOM 2453 C C . ARG A 1 312 ? -69.401 -8.870 113.496 1.00 81.19 312 ARG A C 1
ATOM 2455 O O . ARG A 1 312 ? -70.301 -9.246 114.242 1.00 81.19 312 ARG A O 1
ATOM 2462 N N . GLY A 1 313 ? -68.264 -8.341 113.954 1.00 79.69 313 GLY A N 1
ATOM 2463 C CA . GLY A 1 313 ? -67.991 -8.180 115.386 1.00 79.69 313 GLY A CA 1
ATOM 2464 C C . GLY A 1 313 ? -68.995 -7.260 116.097 1.00 79.69 313 GLY A C 1
ATOM 2465 O O . GLY A 1 313 ? -69.352 -7.509 117.248 1.00 79.69 313 GLY A O 1
ATOM 2466 N N . ALA A 1 314 ? -69.508 -6.233 115.410 1.00 80.12 314 ALA A N 1
ATOM 2467 C CA . ALA A 1 314 ? -70.580 -5.383 115.922 1.00 80.12 314 ALA A CA 1
ATOM 2468 C C . ALA A 1 314 ? -71.918 -6.139 116.019 1.00 80.12 314 ALA A C 1
ATOM 2470 O O . ALA A 1 314 ? -72.606 -6.015 117.033 1.00 80.12 314 ALA A O 1
ATOM 2471 N N . THR A 1 315 ? -72.269 -6.973 115.031 1.00 74.12 315 THR A N 1
ATOM 2472 C CA . THR A 1 315 ? -73.466 -7.829 115.105 1.00 74.12 315 THR A CA 1
ATOM 2473 C C . THR A 1 315 ? -73.356 -8.904 116.186 1.00 74.12 315 THR A C 1
ATOM 2475 O O . THR A 1 315 ? -74.305 -9.077 116.940 1.00 74.12 315 THR A O 1
ATOM 2478 N N . GLU A 1 316 ? -72.197 -9.545 116.361 1.00 77.69 316 GLU A N 1
ATOM 2479 C CA . GLU A 1 316 ? -71.956 -10.521 117.439 1.00 77.69 316 GLU A CA 1
ATOM 2480 C C . GLU A 1 316 ? -72.063 -9.865 118.831 1.00 77.69 316 GLU A C 1
ATOM 2482 O O . GLU A 1 316 ? -72.653 -10.428 119.757 1.00 77.69 316 GLU A O 1
ATOM 2487 N N . ALA A 1 317 ? -71.557 -8.636 118.987 1.00 78.19 317 ALA A N 1
ATOM 2488 C CA . ALA A 1 317 ? -71.728 -7.854 120.212 1.00 78.19 317 ALA A CA 1
ATOM 2489 C C . ALA A 1 317 ? -73.198 -7.457 120.453 1.00 78.19 317 ALA A C 1
ATOM 2491 O O . ALA A 1 317 ? -73.677 -7.519 121.590 1.00 78.19 317 ALA A O 1
ATOM 2492 N N . ALA A 1 318 ? -73.932 -7.097 119.394 1.00 74.75 318 ALA A N 1
ATOM 2493 C CA . ALA A 1 318 ? -75.357 -6.795 119.470 1.00 74.75 318 ALA A CA 1
ATOM 2494 C C . ALA A 1 318 ? -76.175 -8.037 119.868 1.00 74.75 318 ALA A C 1
ATOM 2496 O O . ALA A 1 318 ? -76.969 -7.952 120.805 1.00 74.75 318 ALA A O 1
ATOM 2497 N N . GLU A 1 319 ? -75.928 -9.198 119.254 1.00 76.12 319 GLU A N 1
ATOM 2498 C CA . GLU A 1 319 ? -76.551 -10.477 119.623 1.00 76.12 319 GLU A CA 1
ATOM 2499 C C . GLU A 1 319 ? -76.245 -10.870 121.070 1.00 76.12 319 GLU A C 1
ATOM 2501 O O . GLU A 1 319 ? -77.156 -11.255 121.803 1.00 76.12 319 GLU A O 1
ATOM 2506 N N . LYS A 1 320 ? -75.003 -10.688 121.536 1.00 76.88 320 LYS A N 1
ATOM 2507 C CA . LYS A 1 320 ? -74.649 -10.935 122.940 1.00 76.88 320 LYS A CA 1
ATOM 2508 C C . LYS A 1 320 ? -75.406 -10.011 123.902 1.00 76.88 320 LYS A C 1
ATOM 2510 O O . LYS A 1 320 ? -75.914 -10.478 124.920 1.00 76.88 320 LYS A O 1
ATOM 2515 N N . SER A 1 321 ? -75.537 -8.723 123.574 1.00 77.50 321 SER A N 1
ATOM 2516 C CA . SER A 1 321 ? -76.323 -7.779 124.386 1.00 77.50 321 SER A CA 1
ATOM 2517 C C . SER A 1 321 ? -77.826 -8.097 124.366 1.00 77.50 321 SER A C 1
ATOM 2519 O O . SER A 1 321 ? -78.492 -8.013 125.398 1.00 77.50 321 SER A O 1
ATOM 2521 N N . ARG A 1 322 ? -78.355 -8.561 123.226 1.00 79.44 322 ARG A N 1
ATOM 2522 C CA . ARG A 1 322 ? -79.727 -9.065 123.098 1.00 79.44 322 ARG A CA 1
ATOM 2523 C C . ARG A 1 322 ? -79.942 -10.308 123.965 1.00 79.44 322 ARG A C 1
ATOM 2525 O O . ARG A 1 322 ? -80.948 -10.369 124.663 1.00 79.44 322 ARG A O 1
ATOM 2532 N N . ALA A 1 323 ? -79.002 -11.252 123.979 1.00 76.25 323 ALA A N 1
ATOM 2533 C CA . ALA A 1 323 ? -79.075 -12.443 124.823 1.00 76.25 323 ALA A CA 1
ATOM 2534 C C . ALA A 1 323 ? -79.061 -12.098 126.326 1.00 76.25 323 ALA A C 1
ATOM 2536 O O . ALA A 1 323 ? -79.801 -12.705 127.098 1.00 76.25 323 ALA A O 1
ATOM 2537 N N . GLU A 1 324 ? -78.302 -11.080 126.755 1.00 77.06 324 GLU A N 1
ATOM 2538 C CA . GLU A 1 324 ? -78.397 -10.560 128.130 1.00 77.06 324 GLU A CA 1
ATOM 2539 C C . GLU A 1 324 ? -79.770 -9.935 128.436 1.00 77.06 324 GLU A C 1
ATOM 2541 O O . GLU A 1 324 ? -80.278 -10.091 129.548 1.00 77.06 324 GLU A O 1
ATOM 2546 N N . VAL A 1 325 ? -80.396 -9.249 127.473 1.00 74.94 325 VAL A N 1
ATOM 2547 C CA . VAL A 1 325 ? -81.755 -8.701 127.630 1.00 74.94 325 VAL A CA 1
ATOM 2548 C C . VAL A 1 325 ? -82.803 -9.816 127.695 1.00 74.94 325 VAL A C 1
ATOM 2550 O O . VAL A 1 325 ? -83.661 -9.775 128.575 1.00 74.94 325 VAL A O 1
ATOM 2553 N N . GLU A 1 326 ? -82.714 -10.841 126.845 1.00 73.19 326 GLU A N 1
ATOM 2554 C CA . GLU A 1 326 ? -83.597 -12.017 126.886 1.00 73.19 326 GLU A CA 1
ATOM 2555 C C . GLU A 1 326 ? -83.436 -12.802 128.202 1.00 73.19 326 GLU A C 1
ATOM 2557 O O . GLU A 1 326 ? -84.433 -13.179 128.819 1.00 73.19 326 GLU A O 1
ATOM 2562 N N . ALA A 1 327 ? -82.208 -12.949 128.715 1.00 74.81 327 ALA A N 1
ATOM 2563 C CA . ALA A 1 327 ? -81.954 -13.553 130.025 1.00 74.81 327 ALA A CA 1
ATOM 2564 C C . ALA A 1 327 ? -82.558 -12.735 131.184 1.00 74.81 327 ALA A C 1
ATOM 2566 O O . ALA A 1 327 ? -83.163 -13.304 132.095 1.00 74.81 327 ALA A O 1
ATOM 2567 N N . ARG A 1 328 ? -82.465 -11.396 131.147 1.00 75.56 328 ARG A N 1
ATOM 2568 C CA . ARG A 1 328 ? -83.147 -10.521 132.123 1.00 75.56 328 ARG A CA 1
ATOM 2569 C C . ARG A 1 328 ? -84.671 -10.634 132.018 1.00 75.56 328 ARG A C 1
ATOM 2571 O O . ARG A 1 328 ? -85.344 -10.659 133.046 1.00 75.56 328 ARG A O 1
ATOM 2578 N N . LEU A 1 329 ? -85.212 -10.751 130.803 1.00 69.44 329 LEU A N 1
ATOM 2579 C CA . LEU A 1 329 ? -86.644 -10.952 130.573 1.00 69.44 329 LEU A CA 1
ATOM 2580 C C . LEU A 1 329 ? -87.131 -12.279 131.182 1.00 69.44 329 LEU A C 1
ATOM 2582 O O . LEU A 1 329 ? -88.193 -12.315 131.801 1.00 69.44 329 LEU A O 1
ATOM 2586 N N . ALA A 1 330 ? -86.335 -13.348 131.069 1.00 72.12 330 ALA A N 1
ATOM 2587 C CA . ALA A 1 330 ? -86.632 -14.647 131.671 1.00 72.12 330 ALA A CA 1
ATOM 2588 C C . ALA A 1 330 ? -86.667 -14.592 133.211 1.00 72.12 330 ALA A C 1
ATOM 2590 O O . ALA A 1 330 ? -87.575 -15.160 133.817 1.00 72.12 330 ALA A O 1
ATOM 2591 N N . VAL A 1 331 ? -85.746 -13.855 133.850 1.00 74.94 331 VAL A N 1
ATOM 2592 C CA . VAL A 1 331 ? -85.774 -13.628 135.311 1.00 74.94 331 VAL A CA 1
ATOM 2593 C C . VAL A 1 331 ? -87.057 -12.901 135.728 1.00 74.94 331 VAL A C 1
ATOM 2595 O O . VAL A 1 331 ? -87.764 -13.376 136.616 1.00 74.94 331 VAL A O 1
ATOM 2598 N N . VAL A 1 332 ? -87.418 -11.811 135.041 1.00 71.69 332 VAL A N 1
ATOM 2599 C CA . VAL A 1 332 ? -88.657 -11.057 135.318 1.00 71.69 332 VAL A CA 1
ATOM 2600 C C . VAL A 1 332 ? -89.913 -11.909 135.063 1.00 71.69 332 VAL A C 1
ATOM 2602 O O . VAL A 1 332 ? -90.896 -11.791 135.796 1.00 71.69 332 VAL A O 1
ATOM 2605 N N . SER A 1 333 ? -89.888 -12.821 134.083 1.00 70.38 333 SER A N 1
ATOM 2606 C CA . SER A 1 333 ? -90.969 -13.798 133.875 1.00 70.38 333 SER A CA 1
ATOM 2607 C C . SER A 1 333 ? -91.092 -14.775 135.050 1.00 70.38 333 SER A C 1
ATOM 2609 O O . SER A 1 333 ? -92.194 -14.992 135.551 1.00 70.38 333 SER A O 1
ATOM 2611 N N . GLY A 1 334 ? -89.973 -15.301 135.557 1.00 72.00 334 GLY A N 1
ATOM 2612 C CA . GLY A 1 334 ? -89.961 -16.175 136.735 1.00 72.00 334 GLY A CA 1
ATOM 2613 C C . GLY A 1 334 ? -90.471 -15.484 138.007 1.00 72.00 334 GLY A C 1
ATOM 2614 O O . GLY A 1 334 ? -91.186 -16.096 138.805 1.00 72.00 334 GLY A O 1
ATOM 2615 N N . GLU A 1 335 ? -90.178 -14.192 138.182 1.00 70.94 335 GLU A N 1
ATOM 2616 C CA . GLU A 1 335 ? -90.744 -13.384 139.270 1.00 70.94 335 GLU A CA 1
ATOM 2617 C C . GLU A 1 335 ? -92.251 -13.150 139.102 1.00 70.94 335 GLU A C 1
ATOM 2619 O O . GLU A 1 335 ? -92.999 -13.294 140.072 1.00 70.94 335 GLU A O 1
ATOM 2624 N N . LYS A 1 336 ? -92.720 -12.875 137.877 1.00 71.25 336 LYS A N 1
ATOM 2625 C CA . LYS A 1 336 ? -94.151 -12.757 137.551 1.00 71.25 336 LYS A CA 1
ATOM 2626 C C . LYS A 1 336 ? -94.912 -14.052 137.854 1.00 71.25 336 LYS A C 1
ATOM 2628 O O . LYS A 1 336 ? -95.971 -14.003 138.475 1.00 71.25 336 LYS A O 1
ATOM 2633 N N . GLU A 1 337 ? -94.381 -15.209 137.466 1.00 70.81 337 GLU A N 1
ATOM 2634 C CA . GLU A 1 337 ? -94.993 -16.510 137.772 1.00 70.81 337 GLU A CA 1
ATOM 2635 C C . GLU A 1 337 ? -95.002 -16.817 139.274 1.00 70.81 337 GLU A C 1
ATOM 2637 O O . GLU A 1 337 ? -95.960 -17.404 139.779 1.00 70.81 337 GLU A O 1
ATOM 2642 N N . ARG A 1 338 ? -93.958 -16.405 140.008 1.00 73.56 338 ARG A N 1
ATOM 2643 C CA . ARG A 1 338 ? -93.918 -16.527 141.472 1.00 73.56 338 ARG A CA 1
ATOM 2644 C C . ARG A 1 338 ? -94.982 -15.651 142.134 1.00 73.56 338 ARG A C 1
ATOM 2646 O O . ARG A 1 338 ? -95.645 -16.109 143.056 1.00 73.56 338 ARG A O 1
ATOM 2653 N N . LEU A 1 339 ? -95.178 -14.427 141.645 1.00 71.56 339 LEU A N 1
ATOM 2654 C CA . LEU A 1 339 ? -96.238 -13.536 142.121 1.00 71.56 339 LEU A CA 1
ATOM 2655 C C . LEU A 1 339 ? -97.641 -14.059 141.781 1.00 71.56 339 LEU A C 1
ATOM 2657 O O . LEU A 1 339 ? -98.527 -13.929 142.619 1.00 71.56 339 LEU A O 1
ATOM 2661 N N . SER A 1 340 ? -97.833 -14.696 140.618 1.00 71.62 340 SER A N 1
ATOM 2662 C CA . SER A 1 340 ? -99.101 -15.359 140.274 1.00 71.62 340 SER A CA 1
ATOM 2663 C C . SER A 1 340 ? -99.422 -16.485 141.256 1.00 71.62 340 SER A C 1
ATOM 2665 O O . SER A 1 340 ? -100.467 -16.441 141.890 1.00 71.62 340 SER A O 1
ATOM 2667 N N . ARG A 1 341 ? -98.480 -17.415 141.482 1.00 71.56 341 ARG A N 1
ATOM 2668 C CA . ARG A 1 341 ? -98.662 -18.528 142.432 1.00 71.56 341 ARG A CA 1
ATOM 2669 C C . ARG A 1 341 ? -98.979 -18.059 143.854 1.00 71.56 341 ARG A C 1
ATOM 2671 O O . ARG A 1 341 ? -99.823 -18.655 144.510 1.00 71.56 341 ARG A O 1
ATOM 2678 N N . ASN A 1 342 ? -98.358 -16.970 144.311 1.00 70.69 342 ASN A N 1
ATOM 2679 C CA . ASN A 1 342 ? -98.712 -16.358 145.592 1.00 70.69 342 ASN A CA 1
ATOM 2680 C C . ASN A 1 342 ? -100.151 -15.798 145.596 1.00 70.69 342 ASN A C 1
ATOM 2682 O O . ASN A 1 342 ? -100.813 -15.840 146.626 1.00 70.69 342 ASN A O 1
ATOM 2686 N N . LEU A 1 343 ? -100.632 -15.245 144.476 1.00 69.94 343 LEU A N 1
ATOM 2687 C CA . LEU A 1 343 ? -101.997 -14.726 144.347 1.00 69.94 343 LEU A CA 1
ATOM 2688 C C . LEU A 1 343 ? -103.033 -15.860 144.413 1.00 69.94 343 LEU A C 1
ATOM 2690 O O . LEU A 1 343 ? -104.032 -15.732 145.118 1.00 69.94 343 LEU A O 1
ATOM 2694 N N . ASP A 1 344 ? -102.746 -16.975 143.739 1.00 68.06 344 ASP A N 1
ATOM 2695 C CA . ASP A 1 344 ? -103.566 -18.191 143.749 1.00 68.06 344 ASP A CA 1
ATOM 2696 C C . ASP A 1 344 ? -103.621 -18.810 145.166 1.00 68.06 344 ASP A C 1
ATOM 2698 O O . ASP A 1 344 ? -104.696 -19.143 145.667 1.00 68.06 344 ASP A O 1
ATOM 2702 N N . GLU A 1 345 ? -102.484 -18.851 145.875 1.00 68.88 345 GLU A N 1
ATOM 2703 C CA . GLU A 1 345 ? -102.384 -19.307 147.274 1.00 68.88 345 GLU A CA 1
ATOM 2704 C C . GLU A 1 345 ? -103.145 -18.393 148.261 1.00 68.88 345 GLU A C 1
ATOM 2706 O O . GLU A 1 345 ? -103.642 -18.859 149.290 1.00 68.88 345 GLU A O 1
ATOM 2711 N N . TYR A 1 346 ? -103.302 -17.096 147.960 1.00 65.88 346 TYR A N 1
ATOM 2712 C CA . TYR A 1 346 ? -104.216 -16.224 148.710 1.00 65.88 346 TYR A CA 1
ATOM 2713 C C . TYR A 1 346 ? -105.692 -16.458 148.345 1.00 65.88 346 TYR A C 1
ATOM 2715 O O . TYR A 1 346 ? -106.544 -16.320 149.223 1.00 65.88 346 TYR A O 1
ATOM 2723 N N . ALA A 1 347 ? -106.009 -16.838 147.103 1.00 66.69 347 ALA A N 1
ATOM 2724 C CA . ALA A 1 347 ? -107.382 -17.078 146.657 1.00 66.69 347 ALA A CA 1
ATOM 2725 C C . ALA A 1 347 ? -108.002 -18.329 147.310 1.00 66.69 347 ALA A C 1
ATOM 2727 O O . ALA A 1 347 ? -109.068 -18.223 147.922 1.00 66.69 347 ALA A O 1
ATOM 2728 N N . GLU A 1 348 ? -107.310 -19.478 147.300 1.00 63.28 348 GLU A N 1
ATOM 2729 C CA . GLU A 1 348 ? -107.767 -20.690 148.015 1.00 63.28 348 GLU A CA 1
ATOM 2730 C C . GLU A 1 348 ? -107.978 -20.424 149.516 1.00 63.28 348 GLU A C 1
ATOM 2732 O O . GLU A 1 348 ? -108.887 -20.961 150.158 1.00 63.28 348 GLU A O 1
ATOM 2737 N N . ARG A 1 349 ? -107.147 -19.549 150.090 1.00 67.69 349 ARG A N 1
ATOM 2738 C CA . ARG A 1 349 ? -107.159 -19.175 151.509 1.00 67.69 349 ARG A CA 1
ATOM 2739 C C . ARG A 1 349 ? -108.310 -18.238 151.885 1.00 67.69 349 ARG A C 1
ATOM 2741 O O . ARG A 1 349 ? -108.665 -18.175 153.059 1.00 67.69 349 ARG A O 1
ATOM 2748 N N . VAL A 1 350 ? -108.914 -17.553 150.912 1.00 68.12 350 VAL A N 1
ATOM 2749 C CA . VAL A 1 350 ? -110.195 -16.846 151.075 1.00 68.12 350 VAL A CA 1
ATOM 2750 C C . VAL A 1 350 ? -111.359 -17.824 150.910 1.00 68.12 350 VAL A C 1
ATOM 2752 O O . VAL A 1 350 ? -112.209 -17.902 151.794 1.00 68.12 350 VAL A O 1
ATOM 2755 N N . GLU A 1 351 ? -111.360 -18.644 149.855 1.00 65.88 351 GLU A N 1
ATOM 2756 C CA . GLU A 1 351 ? -112.461 -19.579 149.565 1.00 65.88 351 GLU A CA 1
ATOM 2757 C C . GLU A 1 351 ? -112.671 -20.617 150.690 1.00 65.88 351 GLU A C 1
ATOM 2759 O O . GLU A 1 351 ? -113.800 -20.983 151.026 1.00 65.88 351 GLU A O 1
ATOM 2764 N N . THR A 1 352 ? -111.587 -21.071 151.328 1.00 65.12 352 THR A N 1
ATOM 2765 C CA . THR A 1 352 ? -111.645 -21.966 152.499 1.00 65.12 352 THR A CA 1
ATOM 2766 C C . THR A 1 352 ? -112.186 -21.282 153.758 1.00 65.12 352 THR A C 1
ATOM 2768 O O . THR A 1 352 ? -112.917 -21.915 154.524 1.00 65.12 352 THR A O 1
ATOM 2771 N N . LEU A 1 353 ? -111.896 -19.992 153.968 1.00 62.97 353 LEU A N 1
ATOM 2772 C CA . LEU A 1 353 ? -112.461 -19.226 155.083 1.00 62.97 353 LEU A CA 1
ATOM 2773 C C . LEU A 1 353 ? -113.961 -18.978 154.886 1.00 62.97 353 LEU A C 1
ATOM 2775 O O . LEU A 1 353 ? -114.732 -19.217 155.817 1.00 62.97 353 LEU A O 1
ATOM 2779 N N . GLU A 1 354 ? -114.388 -18.581 153.684 1.00 63.56 354 GLU A N 1
ATOM 2780 C CA . GLU A 1 354 ? -115.800 -18.319 153.373 1.00 63.56 354 GLU A CA 1
ATOM 2781 C C . GLU A 1 354 ? -116.678 -19.566 153.553 1.00 63.56 354 GLU A C 1
ATOM 2783 O O . GLU A 1 354 ? -117.729 -19.487 154.195 1.00 63.56 354 GLU A O 1
ATOM 2788 N N . LYS A 1 355 ? -116.218 -20.741 153.096 1.00 60.41 355 LYS A N 1
ATOM 2789 C CA . LYS A 1 355 ? -116.911 -22.024 153.334 1.00 60.41 355 LYS A CA 1
ATOM 2790 C C . LYS A 1 355 ? -117.104 -22.300 154.831 1.00 60.41 355 LYS A C 1
ATOM 2792 O O . LYS A 1 355 ? -118.222 -22.591 155.257 1.00 60.41 355 LYS A O 1
ATOM 2797 N N . SER A 1 356 ? -116.055 -22.110 155.640 1.00 60.62 356 SER A N 1
ATOM 2798 C CA . SER A 1 356 ? -116.111 -22.343 157.094 1.00 60.62 356 SER A CA 1
ATOM 2799 C C . SER A 1 356 ? -117.064 -21.400 157.847 1.00 60.62 356 SER A C 1
ATOM 2801 O O . SER A 1 356 ? -117.566 -21.741 158.921 1.00 60.62 356 SER A O 1
ATOM 2803 N N . ASP A 1 357 ? -117.324 -20.209 157.301 1.00 62.53 357 ASP A N 1
ATOM 2804 C CA . ASP A 1 357 ? -118.197 -19.210 157.920 1.00 62.53 357 ASP A CA 1
ATOM 2805 C C . ASP A 1 357 ? -119.669 -19.372 157.489 1.00 62.53 357 ASP A C 1
ATOM 2807 O O . ASP A 1 357 ? -120.581 -19.058 158.257 1.00 62.53 357 ASP A O 1
ATOM 2811 N N . VAL A 1 358 ? -119.924 -19.949 156.306 1.00 67.25 358 VAL A N 1
ATOM 2812 C CA . VAL A 1 358 ? -121.266 -20.380 155.871 1.00 67.25 358 VAL A CA 1
ATOM 2813 C C . VAL A 1 358 ? -121.767 -21.565 156.704 1.00 67.25 358 VAL A C 1
ATOM 2815 O O . VAL A 1 358 ? -122.906 -21.532 157.177 1.00 67.25 358 VAL A O 1
ATOM 2818 N N . GLU A 1 359 ? -120.931 -22.577 156.953 1.00 61.62 359 GLU A N 1
ATOM 2819 C CA . GLU A 1 359 ? -121.311 -23.736 157.778 1.00 61.62 359 GLU A CA 1
ATOM 2820 C C . GLU A 1 359 ? -121.649 -23.315 159.217 1.00 61.62 359 GLU A C 1
ATOM 2822 O O . GLU A 1 359 ? -122.745 -23.601 159.704 1.00 61.62 359 GLU A O 1
ATOM 2827 N N . ARG A 1 360 ? -120.803 -22.491 159.851 1.00 63.38 360 ARG A N 1
ATOM 2828 C CA . ARG A 1 360 ? -121.062 -21.938 161.197 1.00 63.38 360 ARG A CA 1
ATOM 2829 C C . ARG A 1 360 ? -122.316 -21.064 161.286 1.00 63.38 360 ARG A C 1
ATOM 2831 O O . ARG A 1 360 ? -122.917 -20.959 162.357 1.00 63.38 360 ARG A O 1
ATOM 2838 N N . LYS A 1 361 ? -122.731 -20.416 160.192 1.00 60.03 361 LYS A N 1
ATOM 2839 C CA . LYS A 1 361 ? -124.004 -19.671 160.126 1.00 60.03 361 LYS A CA 1
ATOM 2840 C C . LYS A 1 361 ? -125.208 -20.610 160.024 1.00 60.03 361 LYS A C 1
ATOM 2842 O O . LYS A 1 361 ? -126.235 -20.323 160.637 1.00 60.03 361 LYS A O 1
ATOM 2847 N N . LYS A 1 362 ? -125.076 -21.741 159.324 1.00 61.09 362 LYS A N 1
ATOM 2848 C CA . LYS A 1 362 ? -126.106 -22.786 159.247 1.00 61.09 362 LYS A CA 1
ATOM 2849 C C . LYS A 1 362 ? -126.307 -23.481 160.600 1.00 61.09 362 LYS A C 1
ATOM 2851 O O . LYS A 1 362 ? -127.430 -23.506 161.097 1.00 61.09 362 LYS A O 1
ATOM 2856 N N . GLU A 1 363 ? -125.228 -23.937 161.238 1.00 61.50 363 GLU A N 1
ATOM 2857 C CA . GLU A 1 363 ? -125.265 -24.587 162.561 1.00 61.50 363 GLU A CA 1
ATOM 2858 C C . GLU A 1 363 ? -125.929 -23.705 163.628 1.00 61.50 363 GLU A C 1
ATOM 2860 O O . GLU A 1 363 ? -126.793 -24.164 164.375 1.00 61.50 363 GLU A O 1
ATOM 2865 N N . ARG A 1 364 ? -125.584 -22.409 163.671 1.00 61.97 364 ARG A N 1
ATOM 2866 C CA . ARG A 1 364 ? -126.201 -21.446 164.600 1.00 61.97 364 ARG A CA 1
ATOM 2867 C C . ARG A 1 364 ? -127.697 -21.254 164.363 1.00 61.97 364 ARG A C 1
ATOM 2869 O O . ARG A 1 364 ? -128.424 -21.023 165.325 1.00 61.97 364 ARG A O 1
ATOM 2876 N N . LYS A 1 365 ? -128.162 -21.342 163.114 1.00 59.91 365 LYS A N 1
ATOM 2877 C CA . LYS A 1 365 ? -129.576 -21.154 162.771 1.00 59.91 365 LYS A CA 1
ATOM 2878 C C . LYS A 1 365 ? -130.407 -22.390 163.121 1.00 59.91 365 LYS A C 1
ATOM 2880 O O . LYS A 1 365 ? -131.418 -22.257 163.800 1.00 59.91 365 LYS A O 1
ATOM 2885 N N . GLU A 1 366 ? -129.914 -23.583 162.789 1.00 62.25 366 GLU A N 1
ATOM 2886 C CA . GLU A 1 366 ? -130.531 -24.847 163.221 1.00 62.25 366 GLU A CA 1
ATOM 2887 C C . GLU A 1 366 ? -130.473 -25.044 164.750 1.00 62.25 366 GLU A C 1
ATOM 2889 O O . GLU A 1 366 ? -131.346 -25.688 165.329 1.00 62.25 366 GLU A O 1
ATOM 2894 N N . GLY A 1 367 ? -129.457 -24.490 165.421 1.00 58.28 367 GLY A N 1
ATOM 2895 C CA . GLY A 1 367 ? -129.376 -24.440 166.882 1.00 58.28 367 GLY A CA 1
ATOM 2896 C C . GLY A 1 367 ? -130.407 -23.495 167.506 1.00 58.28 367 GLY A C 1
ATOM 2897 O O . GLY A 1 367 ? -131.058 -23.869 168.475 1.00 58.28 367 GLY A O 1
ATOM 2898 N N . ALA A 1 368 ? -130.603 -22.303 166.933 1.00 60.00 368 ALA A N 1
ATOM 2899 C CA . ALA A 1 368 ? -131.601 -21.339 167.401 1.00 60.00 368 ALA A CA 1
ATOM 2900 C C . ALA A 1 368 ? -133.044 -21.833 167.192 1.00 60.00 368 ALA A C 1
ATOM 2902 O O . ALA A 1 368 ? -133.887 -21.659 168.066 1.00 60.00 368 ALA A O 1
ATOM 2903 N N . GLU A 1 369 ? -133.324 -22.495 166.068 1.00 58.47 369 GLU A N 1
ATOM 2904 C CA . GLU A 1 369 ? -134.651 -23.053 165.776 1.00 58.47 369 GLU A CA 1
ATOM 2905 C C . GLU A 1 369 ? -134.978 -24.247 166.696 1.00 58.47 369 GLU A C 1
ATOM 2907 O O . GLU A 1 369 ? -136.093 -24.330 167.208 1.00 58.47 369 GLU A O 1
ATOM 2912 N N . ARG A 1 370 ? -133.991 -25.098 167.025 1.00 64.06 370 ARG A N 1
ATOM 2913 C CA . ARG A 1 370 ? -134.141 -26.149 168.054 1.00 64.06 370 ARG A CA 1
ATOM 2914 C C . ARG A 1 370 ? -134.250 -25.596 169.478 1.00 64.06 370 ARG A C 1
ATOM 2916 O O . ARG A 1 370 ? -134.969 -26.182 170.280 1.00 64.06 370 ARG A O 1
ATOM 2923 N N . MET A 1 371 ? -133.565 -24.495 169.802 1.00 57.69 371 MET A N 1
ATOM 2924 C CA . MET A 1 371 ? -133.749 -23.794 171.081 1.00 57.69 371 MET A CA 1
ATOM 2925 C C . MET A 1 371 ? -135.187 -23.293 171.209 1.00 57.69 371 MET A C 1
ATOM 2927 O O . MET A 1 371 ? -135.844 -23.653 172.174 1.00 57.69 371 MET A O 1
ATOM 2931 N N . ALA A 1 372 ? -135.712 -22.585 170.205 1.00 61.34 372 ALA A N 1
ATOM 2932 C CA . ALA A 1 372 ? -137.086 -22.083 170.224 1.00 61.34 372 ALA A CA 1
ATOM 2933 C C . ALA A 1 372 ? -138.140 -23.209 170.297 1.00 61.34 372 ALA A C 1
ATOM 2935 O O . ALA A 1 372 ? -139.136 -23.071 171.001 1.00 61.34 372 ALA A O 1
ATOM 2936 N N . GLU A 1 373 ? -137.927 -24.344 169.619 1.00 62.88 373 GLU A N 1
ATOM 2937 C CA . GLU A 1 373 ? -138.823 -25.509 169.707 1.00 62.88 373 GLU A CA 1
ATOM 2938 C C . GLU A 1 373 ? -138.761 -26.200 171.085 1.00 62.88 373 GLU A C 1
ATOM 2940 O O . GLU A 1 373 ? -139.781 -26.667 171.597 1.00 62.88 373 GLU A O 1
ATOM 2945 N N . LEU A 1 374 ? -137.585 -26.236 171.724 1.00 58.44 374 LEU A N 1
ATOM 2946 C CA . LEU A 1 374 ? -137.426 -26.742 173.090 1.00 58.44 374 LEU A CA 1
ATOM 2947 C C . LEU A 1 374 ? -137.950 -25.764 174.146 1.00 58.44 374 LEU A C 1
ATOM 2949 O O . LEU A 1 374 ? -138.523 -26.223 175.126 1.00 58.44 374 LEU A O 1
ATOM 2953 N N . GLU A 1 375 ? -137.807 -24.455 173.946 1.00 58.81 375 GLU A N 1
ATOM 2954 C CA . GLU A 1 375 ? -138.346 -23.404 174.816 1.00 58.81 375 GLU A CA 1
ATOM 2955 C C . GLU A 1 375 ? -139.875 -23.354 174.727 1.00 58.81 375 GLU A C 1
ATOM 2957 O O . GLU A 1 375 ? -140.526 -23.376 175.765 1.00 58.81 375 GLU A O 1
ATOM 2962 N N . ALA A 1 376 ? -140.465 -23.441 173.529 1.00 60.03 376 ALA A N 1
ATOM 2963 C CA . ALA A 1 376 ? -141.915 -23.567 173.359 1.00 60.03 376 ALA A CA 1
ATOM 2964 C C . ALA A 1 376 ? -142.467 -24.859 173.992 1.00 60.03 376 ALA A C 1
ATOM 2966 O O . ALA A 1 376 ? -143.526 -24.845 174.617 1.00 60.03 376 ALA A O 1
ATOM 2967 N N . ARG A 1 377 ? -141.731 -25.978 173.904 1.00 63.72 377 ARG A N 1
ATOM 2968 C CA . ARG A 1 377 ? -142.066 -27.209 174.643 1.00 63.72 377 ARG A CA 1
ATOM 2969 C C . ARG A 1 377 ? -141.865 -27.072 176.150 1.00 63.72 377 ARG A C 1
ATOM 2971 O O . ARG A 1 377 ? -142.601 -27.704 176.902 1.00 63.72 377 ARG A O 1
ATOM 2978 N N . LEU A 1 378 ? -140.911 -26.260 176.603 1.00 53.97 378 LEU A N 1
ATOM 2979 C CA . LEU A 1 378 ? -140.737 -25.949 178.018 1.00 53.97 378 LEU A CA 1
ATOM 2980 C C . LEU A 1 378 ? -141.894 -25.090 178.527 1.00 53.97 378 LEU A C 1
ATOM 2982 O O . LEU A 1 378 ? -142.414 -25.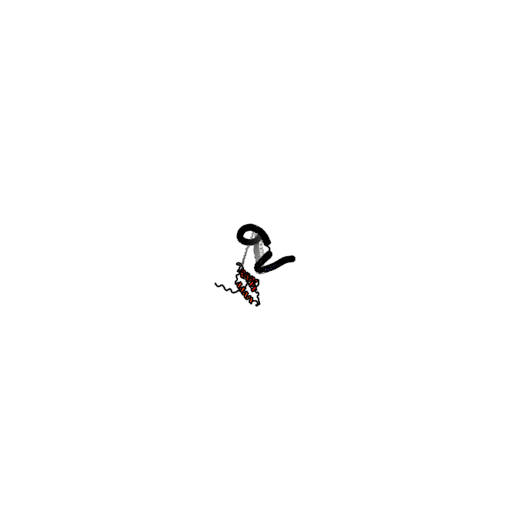381 179.597 1.00 53.97 378 LEU A O 1
ATOM 2986 N N . GLU A 1 379 ? -142.334 -24.086 177.768 1.00 60.22 379 GLU A N 1
ATOM 2987 C CA . GLU A 1 379 ? -143.512 -23.271 178.077 1.00 60.22 379 GLU A CA 1
ATOM 2988 C C . GLU A 1 379 ? -144.794 -24.105 178.045 1.00 60.22 379 GLU A C 1
ATOM 2990 O O . GLU A 1 379 ? -145.614 -23.965 178.944 1.00 60.22 379 GLU A O 1
ATOM 2995 N N . GLU A 1 380 ? -144.955 -25.032 177.096 1.00 64.38 380 GLU A N 1
ATOM 2996 C CA . GLU A 1 380 ? -146.094 -25.955 177.067 1.00 64.38 380 GLU A CA 1
ATOM 2997 C C . GLU A 1 380 ? -146.098 -26.901 178.276 1.00 64.38 380 GLU A C 1
ATOM 2999 O O . GLU A 1 380 ? -147.085 -26.940 179.006 1.00 64.38 380 GLU A O 1
ATOM 3004 N N . VAL A 1 381 ? -144.983 -27.575 178.576 1.00 63.16 381 VAL A N 1
ATOM 3005 C CA . VAL A 1 381 ? -144.865 -28.442 179.765 1.00 63.16 381 VAL A CA 1
ATOM 3006 C C . VAL A 1 381 ? -144.953 -27.636 181.067 1.00 63.16 381 VAL A C 1
ATOM 3008 O O . VAL A 1 381 ? -145.446 -28.147 182.072 1.00 63.16 381 VAL A O 1
ATOM 3011 N N . THR A 1 382 ? -144.541 -26.365 181.077 1.00 61.16 382 THR A N 1
ATOM 3012 C CA . THR A 1 382 ? -144.701 -25.463 182.232 1.00 61.16 382 THR A CA 1
ATOM 3013 C C . THR A 1 382 ? -146.149 -25.008 182.377 1.00 61.16 382 THR A C 1
ATOM 3015 O O . THR A 1 382 ? -146.644 -24.985 183.495 1.00 61.16 382 THR A O 1
ATOM 3018 N N . ARG A 1 383 ? -146.860 -24.737 181.278 1.00 65.69 383 ARG A N 1
ATOM 3019 C CA . ARG A 1 383 ? -148.293 -24.408 181.235 1.00 65.69 383 ARG A CA 1
ATOM 3020 C C . ARG A 1 383 ? -149.157 -25.607 181.628 1.00 65.69 383 ARG A C 1
ATOM 3022 O O . ARG A 1 383 ? -150.142 -25.433 182.336 1.00 65.69 383 ARG A O 1
ATOM 3029 N N . GLU A 1 384 ? -148.777 -26.821 181.238 1.00 63.47 384 GLU A N 1
ATOM 3030 C CA . GLU A 1 384 ? -149.387 -28.063 181.725 1.00 63.47 384 GLU A CA 1
ATOM 3031 C C . GLU A 1 384 ? -149.058 -28.301 183.203 1.00 63.47 384 GLU A C 1
ATOM 3033 O O . GLU A 1 384 ? -149.954 -28.603 183.984 1.00 63.47 384 GLU A O 1
ATOM 3038 N N . SER A 1 385 ? -147.811 -28.076 183.631 1.00 54.28 385 SER A N 1
ATOM 3039 C CA . SER A 1 385 ? -147.417 -28.167 185.046 1.00 54.28 385 SER A CA 1
ATOM 3040 C C . SER A 1 385 ? -148.076 -27.096 185.920 1.00 54.28 385 SER A C 1
ATOM 3042 O O . SER A 1 385 ? -148.305 -27.343 187.099 1.00 54.28 385 SER A O 1
ATOM 3044 N N . GLN A 1 386 ? -148.380 -25.918 185.373 1.00 56.59 386 GLN A N 1
ATOM 3045 C CA . GLN A 1 386 ? -149.123 -24.849 186.037 1.00 56.59 386 GLN A CA 1
ATOM 3046 C C . GLN A 1 386 ? -150.616 -25.158 186.051 1.00 56.59 386 GLN A C 1
ATOM 3048 O O . GLN A 1 386 ? -151.203 -25.091 187.116 1.00 56.59 386 GLN A O 1
ATOM 3053 N N . GLY A 1 387 ? -151.214 -25.616 184.949 1.00 58.88 387 GLY A N 1
ATOM 3054 C CA . GLY A 1 387 ? -152.616 -26.048 184.928 1.00 58.88 387 GLY A CA 1
ATOM 3055 C C . GLY A 1 387 ? -152.887 -27.253 185.837 1.00 58.88 387 GLY A C 1
ATOM 3056 O O . GLY A 1 387 ? -153.910 -27.296 186.513 1.00 58.88 387 GLY A O 1
ATOM 3057 N N . LEU A 1 388 ? -151.948 -28.202 185.929 1.00 58.28 388 LEU A N 1
ATOM 3058 C CA . LEU A 1 388 ? -151.999 -29.304 186.894 1.00 58.28 388 LEU A CA 1
ATOM 3059 C C . LEU A 1 388 ? -151.749 -28.836 188.335 1.00 58.28 388 LEU A C 1
ATOM 3061 O O . LEU A 1 388 ? -152.303 -29.435 189.249 1.00 58.28 388 LEU A O 1
ATOM 3065 N N . ARG A 1 389 ? -150.973 -27.765 188.558 1.00 57.03 389 ARG A N 1
ATOM 3066 C CA . ARG A 1 389 ? -150.843 -27.125 189.881 1.00 57.03 389 ARG A CA 1
ATOM 3067 C C . ARG A 1 389 ? -152.076 -26.321 190.256 1.00 57.03 389 ARG A C 1
ATOM 3069 O O . ARG A 1 389 ? -152.506 -26.445 191.379 1.00 57.03 389 ARG A O 1
ATOM 3076 N N . GLU A 1 390 ? -152.709 -25.589 189.348 1.00 56.69 390 GLU A N 1
ATOM 3077 C CA . GLU A 1 390 ? -153.972 -24.897 189.623 1.00 56.69 390 GLU A CA 1
ATOM 3078 C C . GLU A 1 390 ? -155.110 -25.901 189.856 1.00 56.69 390 GLU A C 1
ATOM 3080 O O . GLU A 1 390 ? -155.958 -25.678 190.715 1.00 56.69 390 GLU A O 1
ATOM 3085 N N . GLN A 1 391 ? -155.105 -27.054 189.175 1.00 56.31 391 GLN A N 1
ATOM 3086 C CA . GLN A 1 391 ? -155.988 -28.182 189.502 1.00 56.31 391 GLN A CA 1
ATOM 3087 C C . GLN A 1 391 ? -155.643 -28.825 190.855 1.00 56.31 391 GLN A C 1
ATOM 3089 O O . GLN A 1 391 ? -156.556 -29.200 191.589 1.00 56.31 391 GLN A O 1
ATOM 3094 N N . LEU A 1 392 ? -154.358 -28.921 191.216 1.00 55.69 392 LEU A N 1
ATOM 3095 C CA . LEU A 1 392 ? -153.938 -29.415 192.526 1.00 55.69 392 LEU A CA 1
ATOM 3096 C C . LEU A 1 392 ? -154.337 -28.432 193.633 1.00 55.69 392 LEU A C 1
ATOM 3098 O O . LEU A 1 392 ? -155.079 -28.831 194.515 1.00 55.69 392 LEU A O 1
ATOM 3102 N N . ASP A 1 393 ? -153.959 -27.159 193.538 1.00 56.72 393 ASP A N 1
ATOM 3103 C CA . ASP A 1 393 ? -154.253 -26.074 194.479 1.00 56.72 393 ASP A CA 1
ATOM 3104 C C . ASP A 1 393 ? -155.764 -25.848 194.635 1.00 56.72 393 ASP A C 1
ATOM 3106 O O . ASP A 1 393 ? -156.241 -25.641 195.749 1.00 56.72 393 ASP A O 1
ATOM 3110 N N . THR A 1 394 ? -156.556 -25.941 193.555 1.00 57.72 394 THR A N 1
ATOM 3111 C CA . THR A 1 394 ? -158.024 -25.921 193.683 1.00 57.72 394 THR A CA 1
ATOM 3112 C C . THR A 1 394 ? -158.550 -27.183 194.354 1.00 57.72 394 THR A C 1
ATOM 3114 O O . THR A 1 394 ? -159.441 -27.062 195.185 1.00 57.72 394 THR A O 1
ATOM 3117 N N . SER A 1 395 ? -157.987 -28.370 194.092 1.00 55.75 395 SER A N 1
ATOM 3118 C CA . SER A 1 395 ? -158.365 -29.599 194.809 1.00 55.75 395 SER A CA 1
ATOM 3119 C C . SER A 1 395 ? -157.919 -29.614 196.277 1.00 55.75 395 SER A C 1
ATOM 3121 O O . SER A 1 395 ? -158.642 -30.139 197.119 1.00 55.75 395 SER A O 1
ATOM 3123 N N . GLU A 1 396 ? -156.783 -28.998 196.613 1.00 54.03 396 GLU A N 1
ATOM 3124 C CA . GLU A 1 396 ? -156.291 -28.833 197.979 1.00 54.03 396 GLU A CA 1
ATOM 3125 C C . GLU A 1 396 ? -157.114 -27.781 198.721 1.00 54.03 396 GLU A C 1
ATOM 3127 O O . GLU A 1 396 ? -157.489 -28.024 199.862 1.00 54.03 396 GLU A O 1
ATOM 3132 N N . ALA A 1 397 ? -157.509 -26.678 198.077 1.00 55.84 397 ALA A N 1
ATOM 3133 C CA . ALA A 1 397 ? -158.479 -25.740 198.639 1.00 55.84 397 ALA A CA 1
ATOM 3134 C C . ALA A 1 397 ? -159.842 -26.414 198.883 1.00 55.84 397 ALA A C 1
ATOM 3136 O O . ALA A 1 397 ? -160.428 -26.248 199.952 1.00 55.84 397 ALA A O 1
ATOM 3137 N N . ASP A 1 398 ? -160.332 -27.224 197.940 1.00 52.12 398 ASP A N 1
ATOM 3138 C CA . ASP A 1 398 ? -161.590 -27.964 198.086 1.00 52.12 398 ASP A CA 1
ATOM 3139 C C . ASP A 1 398 ? -161.508 -29.032 199.193 1.00 52.12 398 ASP A C 1
ATOM 3141 O O . ASP A 1 398 ? -162.474 -29.238 199.928 1.00 52.12 398 ASP A O 1
ATOM 3145 N N . LEU A 1 399 ? -160.355 -29.693 199.350 1.00 55.03 399 LEU A N 1
ATOM 3146 C CA . LEU A 1 399 ? -160.099 -30.657 200.424 1.00 55.03 399 LEU A CA 1
ATOM 3147 C C . LEU A 1 399 ? -159.913 -29.975 201.782 1.00 55.03 399 LEU A C 1
ATOM 3149 O O . LEU A 1 399 ? -160.457 -30.471 202.763 1.00 55.03 399 LEU A O 1
ATOM 3153 N N . VAL A 1 400 ? -159.217 -28.839 201.862 1.00 57.56 400 VAL A N 1
ATOM 3154 C CA . VAL A 1 400 ? -159.077 -28.049 203.096 1.00 57.56 400 VAL A CA 1
ATOM 3155 C C . VAL A 1 400 ? -160.440 -27.526 203.540 1.00 57.56 400 VAL A C 1
ATOM 3157 O O . VAL A 1 400 ? -160.805 -27.749 204.691 1.00 57.56 400 VAL A O 1
ATOM 3160 N N . ASN A 1 401 ? -161.244 -26.953 202.639 1.00 56.38 401 ASN A N 1
ATOM 3161 C CA . ASN A 1 401 ? -162.610 -26.528 202.958 1.00 56.38 401 ASN A CA 1
ATOM 3162 C C . ASN A 1 401 ? -163.474 -27.715 203.427 1.00 56.38 401 ASN A C 1
ATOM 3164 O O . ASN A 1 401 ? -164.107 -27.631 204.476 1.00 56.38 401 ASN A O 1
ATOM 3168 N N . LYS A 1 402 ? -163.422 -28.871 202.747 1.00 54.94 402 LYS A N 1
ATOM 3169 C CA . LYS A 1 402 ? -164.128 -30.096 203.186 1.00 54.94 402 LYS A CA 1
ATOM 3170 C C . LYS A 1 402 ? -163.598 -30.677 204.501 1.00 54.94 402 LYS A C 1
ATOM 3172 O O . LYS A 1 402 ? -164.343 -31.357 205.203 1.00 54.94 402 LYS A O 1
ATOM 3177 N N . ILE A 1 403 ? -162.341 -30.419 204.859 1.00 55.66 403 ILE A N 1
ATOM 3178 C CA . ILE A 1 403 ? -161.764 -30.761 206.165 1.00 55.66 403 ILE A CA 1
ATOM 3179 C C . ILE A 1 403 ? -162.250 -29.776 207.237 1.00 55.66 403 ILE A C 1
ATOM 3181 O O . ILE A 1 403 ? -162.579 -30.222 208.331 1.00 55.66 403 ILE A O 1
ATOM 3185 N N . GLU A 1 404 ? -162.373 -28.478 206.947 1.00 54.06 404 GLU A N 1
ATOM 3186 C CA . GLU A 1 404 ? -162.920 -27.488 207.888 1.00 54.06 404 GLU A CA 1
ATOM 3187 C C . GLU A 1 404 ? -164.436 -27.642 208.120 1.00 54.06 404 GLU A C 1
ATOM 3189 O O . GLU A 1 404 ? -164.902 -27.439 209.242 1.00 54.06 404 GLU A O 1
ATOM 3194 N N . GLU A 1 405 ? -165.193 -28.053 207.097 1.00 52.31 405 GLU A N 1
ATOM 3195 C CA . GLU A 1 405 ? -166.636 -28.334 207.171 1.00 52.31 405 GLU A CA 1
ATOM 3196 C C . GLU A 1 405 ? -166.966 -29.730 207.740 1.00 52.31 405 GLU A C 1
ATOM 3198 O O . GLU A 1 405 ? -168.100 -29.981 208.155 1.00 52.31 405 GLU A O 1
ATOM 3203 N N . SER A 1 406 ? -165.994 -30.650 207.791 1.00 51.12 406 SER A N 1
ATOM 3204 C CA . SER A 1 406 ? -166.201 -32.027 208.257 1.00 51.12 406 SER A CA 1
ATOM 3205 C C . SER A 1 406 ? -166.652 -32.087 209.716 1.00 51.12 406 SER A C 1
ATOM 3207 O O . SER A 1 406 ? -166.008 -31.538 210.613 1.00 51.12 406 SER A O 1
ATOM 3209 N N . GLU A 1 407 ? -167.712 -32.851 209.995 1.00 56.25 407 GLU A N 1
ATOM 3210 C CA . GLU A 1 407 ? -168.263 -32.995 211.348 1.00 56.25 407 GLU A CA 1
ATOM 3211 C C . GLU A 1 407 ? -167.258 -33.545 212.369 1.00 56.25 407 GLU A C 1
ATOM 3213 O O . GLU A 1 407 ? -167.363 -33.240 213.556 1.00 56.25 407 GLU A O 1
ATOM 3218 N N . VAL A 1 408 ? -166.248 -34.303 211.927 1.00 64.25 408 VAL A N 1
ATOM 3219 C CA . VAL A 1 408 ? -165.162 -34.797 212.791 1.00 64.25 408 VAL A CA 1
ATOM 3220 C C . VAL A 1 408 ? -164.238 -33.655 213.223 1.00 64.25 408 VAL A C 1
ATOM 3222 O O . VAL A 1 408 ? -163.823 -33.600 214.376 1.00 64.25 408 VAL A O 1
ATOM 3225 N N . VAL A 1 409 ? -163.953 -32.700 212.334 1.00 57.69 409 VAL A N 1
ATOM 3226 C CA . VAL A 1 409 ? -163.146 -31.510 212.655 1.00 57.69 409 VAL A CA 1
ATOM 3227 C C . VAL A 1 409 ? -163.977 -30.479 213.408 1.00 57.69 409 VAL A C 1
ATOM 3229 O O . VAL A 1 409 ? -163.462 -29.869 214.341 1.00 57.69 409 VAL A O 1
ATOM 3232 N N . ARG A 1 410 ? -165.273 -30.340 213.100 1.00 62.34 410 ARG A N 1
ATOM 3233 C CA . ARG A 1 410 ? -166.199 -29.525 213.897 1.00 62.34 410 ARG A CA 1
ATOM 3234 C C . ARG A 1 410 ? -166.296 -30.053 215.327 1.00 62.34 410 ARG A C 1
ATOM 3236 O O . ARG A 1 410 ? -166.058 -29.287 216.249 1.00 62.34 410 ARG A O 1
ATOM 3243 N N . THR A 1 411 ? -166.545 -31.350 215.527 1.00 66.06 411 THR A N 1
ATOM 3244 C CA . THR A 1 411 ? -166.598 -31.953 216.874 1.00 66.06 411 THR A CA 1
ATOM 3245 C C . THR A 1 411 ? -165.238 -31.985 217.568 1.00 66.06 411 THR A C 1
ATOM 3247 O O . THR A 1 411 ? -165.194 -31.824 218.781 1.00 66.06 411 THR A O 1
ATOM 3250 N N . LEU A 1 412 ? -164.113 -32.096 216.851 1.00 58.53 412 LEU A N 1
ATOM 3251 C CA . LEU A 1 412 ? -162.786 -31.903 217.451 1.00 58.53 412 LEU A CA 1
ATOM 3252 C C . LEU A 1 412 ? -162.518 -30.444 217.835 1.00 58.53 412 LEU A C 1
ATOM 3254 O O . LEU A 1 412 ? -161.958 -30.222 218.900 1.00 58.53 412 LEU A O 1
ATOM 3258 N N . ARG A 1 413 ? -162.945 -29.448 217.052 1.00 62.44 413 ARG A N 1
ATOM 3259 C CA . ARG A 1 413 ? -162.878 -28.024 217.436 1.00 62.44 413 ARG A CA 1
ATOM 3260 C C . ARG A 1 413 ? -163.832 -27.695 218.580 1.00 62.44 413 ARG A C 1
ATOM 3262 O O . ARG A 1 413 ? -163.491 -26.875 219.418 1.00 62.44 413 ARG A O 1
ATOM 3269 N N . GLU A 1 414 ? -164.982 -28.352 218.656 1.00 65.50 414 GLU A N 1
ATOM 3270 C CA . GLU A 1 414 ? -165.975 -28.199 219.724 1.00 65.50 414 GLU A CA 1
ATOM 3271 C C . GLU A 1 414 ? -165.507 -28.887 221.020 1.00 65.50 414 GLU A C 1
ATOM 3273 O O . GLU A 1 414 ? -165.611 -28.296 222.089 1.00 65.50 414 GLU A O 1
ATOM 3278 N N . ASN A 1 415 ? -164.850 -30.050 220.927 1.00 64.94 415 ASN A N 1
ATOM 3279 C CA . ASN A 1 415 ? -164.158 -30.705 222.043 1.00 64.94 415 ASN A CA 1
ATOM 3280 C C . ASN A 1 415 ? -162.880 -29.964 222.462 1.00 64.94 415 ASN A C 1
ATOM 3282 O O . ASN A 1 415 ? -162.593 -29.895 223.648 1.00 64.94 415 ASN A O 1
ATOM 3286 N N . VAL A 1 416 ? -162.106 -29.392 221.533 1.00 60.88 416 VAL A N 1
ATOM 3287 C CA . VAL A 1 416 ? -160.923 -28.574 221.861 1.00 60.88 416 VAL A CA 1
ATOM 3288 C C . VAL A 1 416 ? -161.348 -27.245 222.470 1.00 60.88 416 VAL A C 1
ATOM 3290 O O . VAL A 1 416 ? -160.759 -26.858 223.464 1.00 60.88 416 VAL A O 1
ATOM 3293 N N . LYS A 1 417 ? -162.409 -26.596 221.980 1.00 67.56 417 LYS A N 1
ATOM 3294 C CA . LYS A 1 417 ? -163.000 -25.410 222.613 1.00 67.56 417 LYS A CA 1
ATOM 3295 C C . LYS A 1 417 ? -163.625 -25.747 223.968 1.00 67.56 417 LYS A C 1
ATOM 3297 O O . LYS A 1 417 ? -163.454 -24.989 224.911 1.00 67.56 417 LYS A O 1
ATOM 3302 N N . GLY A 1 418 ? -164.255 -26.915 224.100 1.00 67.12 418 GLY A N 1
ATOM 3303 C CA . GLY A 1 418 ? -164.700 -27.481 225.375 1.00 67.12 418 GLY A CA 1
ATOM 3304 C C . GLY A 1 418 ? -163.539 -27.740 226.339 1.00 67.12 418 GLY A C 1
ATOM 3305 O O . GLY A 1 418 ? -163.643 -27.408 227.510 1.00 67.12 418 GLY A O 1
ATOM 3306 N N . LEU A 1 419 ? -162.393 -28.222 225.849 1.00 59.94 419 LEU A N 1
ATOM 3307 C CA . LEU A 1 419 ? -161.157 -28.377 226.623 1.00 59.94 419 LEU A CA 1
ATOM 3308 C C . LEU A 1 419 ? -160.436 -27.045 226.865 1.00 59.94 419 LEU A C 1
ATOM 3310 O O . LEU A 1 419 ? -159.721 -26.928 227.849 1.00 59.94 419 LEU A O 1
ATOM 3314 N N . GLU A 1 420 ? -160.619 -26.020 226.033 1.00 50.53 420 GLU A N 1
ATOM 3315 C CA . GLU A 1 420 ? -160.192 -24.645 226.309 1.00 50.53 420 GLU A CA 1
ATOM 3316 C C . GLU A 1 420 ? -161.114 -23.977 227.335 1.00 50.53 420 GLU A C 1
ATOM 3318 O O . GLU A 1 420 ? -160.649 -23.131 228.100 1.00 50.53 420 GLU A O 1
ATOM 3323 N N . GLU A 1 421 ? -162.381 -24.384 227.409 1.00 62.88 421 GLU A N 1
ATOM 3324 C CA . GLU A 1 421 ? -163.357 -23.985 228.424 1.00 62.88 421 GLU A CA 1
ATOM 3325 C C . GLU A 1 421 ? -163.092 -24.729 229.750 1.00 62.88 421 GLU A C 1
ATOM 3327 O O . GLU A 1 421 ? -162.892 -24.059 230.758 1.00 62.88 421 GLU A O 1
ATOM 3332 N N . GLU A 1 422 ? -162.856 -26.047 229.769 1.00 60.97 422 GLU A N 1
ATOM 3333 C CA . GLU A 1 422 ? -162.344 -26.786 230.941 1.00 60.97 422 GLU A CA 1
ATOM 3334 C C . GLU A 1 422 ? -160.937 -26.321 231.359 1.00 60.97 422 GLU A C 1
ATOM 3336 O O . GLU A 1 422 ? -160.629 -26.249 232.548 1.00 60.97 422 GLU A O 1
ATOM 3341 N N . LEU A 1 423 ? -160.061 -25.938 230.421 1.00 59.28 423 LEU A N 1
ATOM 3342 C CA . LEU A 1 423 ? -158.741 -25.378 230.731 1.00 59.28 423 LEU A CA 1
ATOM 3343 C C . LEU A 1 423 ? -158.819 -23.895 231.121 1.00 59.28 423 LEU A C 1
ATOM 3345 O O . LEU A 1 423 ? -157.908 -23.414 231.794 1.00 59.28 423 LEU A O 1
ATOM 3349 N N . THR A 1 424 ? -159.874 -23.149 230.775 1.00 65.19 424 THR A N 1
ATOM 3350 C CA . THR A 1 424 ? -160.110 -21.794 231.313 1.00 65.19 424 THR A CA 1
ATOM 3351 C C . THR A 1 424 ? -160.851 -21.815 232.643 1.00 65.19 424 THR A C 1
ATOM 3353 O O . THR A 1 424 ? -160.510 -21.014 233.512 1.00 65.19 424 THR A O 1
ATOM 3356 N N . GLU A 1 425 ? -161.696 -22.811 232.889 1.00 62.16 425 GLU A N 1
ATOM 3357 C CA . GLU A 1 425 ? -162.195 -23.183 234.210 1.00 62.16 425 GLU A CA 1
ATOM 3358 C C . GLU A 1 425 ? -161.069 -23.771 235.079 1.00 62.16 425 GLU A C 1
ATOM 3360 O O . GLU A 1 425 ? -160.999 -23.504 236.275 1.00 62.16 425 GLU A O 1
ATOM 3365 N N . SER A 1 426 ? -160.063 -24.427 234.497 1.00 57.69 426 SER A N 1
ATOM 3366 C CA . SER A 1 426 ? -158.809 -24.770 235.181 1.00 57.69 426 SER A CA 1
ATOM 3367 C C . SER A 1 426 ? -157.912 -23.538 235.378 1.00 57.69 426 SER A C 1
ATOM 3369 O O . SER A 1 426 ? -157.344 -23.360 236.453 1.00 57.69 426 SER A O 1
ATOM 3371 N N . LYS A 1 427 ? -157.894 -22.563 234.451 1.00 48.09 427 LYS A N 1
ATOM 3372 C CA . LYS A 1 427 ? -157.391 -21.193 234.718 1.00 48.09 427 LYS A CA 1
ATOM 3373 C C . LYS A 1 427 ? -158.297 -20.414 235.695 1.00 48.09 427 LYS A C 1
ATOM 3375 O O . LYS A 1 427 ? -157.941 -19.284 236.032 1.00 48.09 427 LYS A O 1
ATOM 3380 N N . GLN A 1 428 ? -159.400 -20.987 236.190 1.00 59.09 428 GLN A N 1
ATOM 3381 C CA . GLN A 1 428 ? -160.252 -20.448 237.256 1.00 59.09 428 GLN A CA 1
ATOM 3382 C C . GLN A 1 428 ? -159.996 -21.188 238.585 1.00 59.09 428 GLN A C 1
ATOM 3384 O O . GLN A 1 428 ? -159.681 -20.540 239.578 1.00 59.09 428 GLN A O 1
ATOM 3389 N N . ASN A 1 429 ? -159.944 -22.522 238.595 1.00 60.34 429 ASN A N 1
ATOM 3390 C CA . ASN A 1 429 ? -159.548 -23.359 239.734 1.00 60.34 429 ASN A CA 1
ATOM 3391 C C . ASN A 1 429 ? -158.080 -23.149 240.141 1.00 60.34 429 ASN A C 1
ATOM 3393 O O . ASN A 1 429 ? -157.783 -22.889 241.306 1.00 60.34 429 ASN A O 1
ATOM 3397 N N . LEU A 1 430 ? -157.140 -23.137 239.194 1.00 53.84 430 LEU A N 1
ATOM 3398 C CA . LEU A 1 430 ? -155.736 -22.800 239.459 1.00 53.84 430 LEU A CA 1
ATOM 3399 C C . LEU A 1 430 ? -155.552 -21.294 239.741 1.00 53.84 430 LEU A C 1
ATOM 3401 O O . LEU A 1 430 ? -154.545 -20.882 240.308 1.00 53.84 430 LEU A O 1
ATOM 3405 N N . LYS A 1 431 ? -156.555 -20.454 239.450 1.00 57.12 431 LYS A N 1
ATOM 3406 C CA . LYS A 1 431 ? -156.627 -19.042 239.878 1.00 57.12 431 LYS A CA 1
ATOM 3407 C C . LYS A 1 431 ? -157.259 -18.873 241.270 1.00 57.12 431 LYS A C 1
ATOM 3409 O O . LYS A 1 431 ? -156.900 -17.932 241.966 1.00 57.12 431 LYS A O 1
ATOM 3414 N N . ILE A 1 432 ? -158.042 -19.842 241.746 1.00 58.97 432 ILE A N 1
ATOM 3415 C CA . ILE A 1 432 ? -158.334 -20.040 243.175 1.00 58.97 432 ILE A CA 1
ATOM 3416 C C . ILE A 1 432 ? -157.083 -20.589 243.892 1.00 58.97 432 ILE A C 1
ATOM 3418 O O . ILE A 1 432 ? -156.768 -20.153 244.998 1.00 58.97 432 ILE A O 1
ATOM 3422 N N . GLN A 1 433 ? -156.266 -21.437 243.249 1.00 55.12 433 GLN A N 1
ATOM 3423 C CA . GLN A 1 433 ? -154.941 -21.789 243.788 1.00 55.12 433 GLN A CA 1
ATOM 3424 C C . GLN A 1 433 ? -153.951 -20.612 243.768 1.00 55.12 433 GLN A C 1
ATOM 3426 O O . GLN A 1 433 ? -153.170 -20.491 244.710 1.00 55.12 433 GLN A O 1
ATOM 3431 N N . ARG A 1 434 ? -154.035 -19.677 242.804 1.00 47.31 434 ARG A N 1
ATOM 3432 C CA . ARG A 1 434 ? -153.338 -18.376 242.893 1.00 47.31 434 ARG A CA 1
ATOM 3433 C C . ARG A 1 434 ? -153.738 -17.593 244.148 1.00 47.31 434 ARG A C 1
ATOM 3435 O O . ARG A 1 434 ? -152.927 -16.798 244.596 1.00 47.31 434 ARG A O 1
ATOM 3442 N N . GLN A 1 435 ? -154.900 -17.844 244.757 1.00 54.28 435 GLN A N 1
ATOM 3443 C CA . GLN A 1 435 ? -155.252 -17.248 246.048 1.00 54.28 435 GLN A CA 1
ATOM 3444 C C . GLN A 1 435 ? -154.526 -17.930 247.225 1.00 54.28 435 GLN A C 1
ATOM 3446 O O . GLN A 1 435 ? -154.015 -17.236 248.092 1.00 54.28 435 GLN A O 1
ATOM 3451 N N . ARG A 1 436 ? -154.387 -19.269 247.243 1.00 51.44 436 ARG A N 1
ATOM 3452 C CA . ARG A 1 436 ? -153.650 -19.988 248.313 1.00 51.44 436 ARG A CA 1
ATOM 3453 C C . ARG A 1 436 ? -152.118 -19.902 248.199 1.00 51.44 436 ARG A C 1
ATOM 3455 O O . ARG A 1 436 ? -151.438 -19.862 249.220 1.00 51.44 436 ARG A O 1
ATOM 3462 N N . LEU A 1 437 ? -151.562 -19.863 246.985 1.00 53.78 437 LEU A N 1
ATOM 3463 C CA . LEU A 1 437 ? -150.111 -19.759 246.744 1.00 53.78 437 LEU A CA 1
ATOM 3464 C C . LEU A 1 437 ? -149.604 -18.316 246.567 1.00 53.78 437 LEU A C 1
ATOM 3466 O O . LEU A 1 437 ? -148.396 -18.103 246.560 1.00 53.78 437 LEU A O 1
ATOM 3470 N N . ALA A 1 438 ? -150.478 -17.306 246.480 1.00 49.62 438 ALA A N 1
ATOM 3471 C CA . ALA A 1 438 ? -150.048 -15.917 246.675 1.00 49.62 438 ALA A CA 1
ATOM 3472 C C . ALA A 1 438 ? -149.751 -15.603 248.151 1.00 49.62 438 ALA A C 1
ATOM 3474 O O . ALA A 1 438 ? -148.937 -14.721 248.424 1.00 49.62 438 ALA A O 1
ATOM 3475 N N . ASP A 1 439 ? -150.364 -16.329 249.091 1.00 53.75 439 ASP A N 1
ATOM 3476 C CA . ASP A 1 439 ? -150.113 -16.169 250.526 1.00 53.75 439 ASP A CA 1
ATOM 3477 C C . ASP A 1 439 ? -148.885 -16.976 250.982 1.00 53.75 439 ASP A C 1
ATOM 3479 O O . ASP A 1 439 ? -148.028 -16.455 251.699 1.00 53.75 439 ASP A O 1
ATOM 3483 N N . MET A 1 440 ? -148.718 -18.213 250.497 1.00 39.00 440 MET A N 1
ATOM 3484 C CA . MET A 1 440 ? -147.521 -19.019 250.761 1.00 39.00 440 MET A CA 1
ATOM 3485 C C . MET A 1 440 ? -146.496 -18.882 249.624 1.00 39.00 440 MET A C 1
ATOM 3487 O O . MET A 1 440 ? -146.696 -19.415 248.539 1.00 39.00 440 MET A O 1
ATOM 3491 N N . LYS A 1 441 ? -145.357 -18.232 249.913 1.00 41.66 441 LYS A N 1
ATOM 3492 C CA . LYS A 1 441 ? -144.272 -17.828 248.984 1.00 41.66 441 LYS A CA 1
ATOM 3493 C C . LYS A 1 441 ? -144.349 -16.411 248.375 1.00 41.66 441 LYS A C 1
ATOM 3495 O O . LYS A 1 441 ? -143.378 -15.994 247.746 1.00 41.66 441 LYS A O 1
ATOM 3500 N N . LYS A 1 442 ? -145.282 -15.557 248.831 1.00 46.81 442 LYS A N 1
ATOM 3501 C CA . LYS A 1 442 ? -144.929 -14.135 249.112 1.00 46.81 442 LYS A CA 1
ATOM 3502 C C . LYS A 1 442 ? -143.713 -14.028 250.055 1.00 46.81 442 LYS A C 1
ATOM 3504 O O . LYS A 1 442 ? -142.975 -13.052 250.036 1.00 46.81 442 LYS A O 1
ATOM 3509 N N . THR A 1 443 ? -143.472 -15.087 250.828 1.00 41.41 443 THR A N 1
ATOM 3510 C CA . THR A 1 443 ? -142.318 -15.338 251.701 1.00 41.41 443 THR A CA 1
ATOM 3511 C C . THR A 1 443 ? -140.957 -15.374 250.989 1.00 41.41 443 THR A C 1
ATOM 3513 O O . THR A 1 443 ? -139.952 -15.096 251.632 1.00 41.41 443 THR A O 1
ATOM 3516 N N . LEU A 1 444 ? -140.894 -15.738 249.697 1.00 35.56 444 LEU A N 1
ATOM 3517 C CA . LEU A 1 444 ? -139.631 -15.880 248.947 1.00 35.56 444 LEU A CA 1
ATOM 3518 C C . LEU A 1 444 ? -139.659 -15.157 247.591 1.00 35.56 444 LEU A C 1
ATOM 3520 O O . LEU A 1 444 ? -139.061 -15.605 246.615 1.00 35.56 444 LEU A O 1
ATOM 3524 N N . GLN A 1 445 ? -140.255 -13.966 247.569 1.00 40.41 445 GLN A N 1
ATOM 3525 C CA . GLN A 1 445 ? -139.538 -12.859 246.941 1.00 40.41 445 GLN A CA 1
ATOM 3526 C C . GLN A 1 445 ? -138.391 -12.454 247.884 1.00 40.41 445 GLN A C 1
ATOM 3528 O O . GLN A 1 445 ? -138.662 -11.830 248.913 1.00 40.41 445 GLN A O 1
ATOM 3533 N N . ARG A 1 446 ? -137.137 -12.821 247.546 1.00 37.97 446 ARG A N 1
ATOM 3534 C CA . ARG A 1 446 ? -135.914 -12.149 248.053 1.00 37.97 446 ARG A CA 1
ATOM 3535 C C . ARG A 1 446 ? -134.577 -12.307 247.236 1.00 37.97 446 ARG A C 1
ATOM 3537 O O . ARG A 1 446 ? -133.734 -11.459 247.493 1.00 37.97 446 ARG A O 1
ATOM 3544 N N . GLU A 1 447 ? -134.348 -13.242 246.261 1.00 40.47 447 GLU A N 1
ATOM 3545 C CA . GLU A 1 447 ? -133.010 -13.508 245.559 1.00 40.47 447 GLU A CA 1
ATOM 3546 C C . GLU A 1 447 ? -133.057 -14.115 244.040 1.00 40.47 447 GLU A C 1
ATOM 3548 O O . GLU A 1 447 ? -134.034 -14.825 243.815 1.00 40.47 447 GLU A O 1
ATOM 3553 N N . LEU A 1 448 ? -132.079 -13.914 243.038 1.00 37.34 448 LEU A N 1
ATOM 3554 C CA . LEU A 1 448 ? -131.680 -14.624 241.673 1.00 37.34 448 LEU A CA 1
ATOM 3555 C C . LEU A 1 448 ? -131.431 -13.951 240.187 1.00 37.34 448 LEU A C 1
ATOM 3557 O O . LEU A 1 448 ? -131.369 -12.726 240.158 1.00 37.34 448 LEU A O 1
ATOM 3561 N N . ARG A 1 449 ? -131.091 -14.660 239.007 1.00 48.56 449 ARG A N 1
ATOM 3562 C CA . ARG A 1 449 ? -130.115 -14.245 237.832 1.00 48.56 449 ARG A CA 1
ATOM 3563 C C . ARG A 1 449 ? -129.929 -14.952 236.327 1.00 48.56 449 ARG A C 1
ATOM 3565 O O . ARG A 1 449 ? -129.886 -16.175 236.339 1.00 48.56 449 ARG A O 1
ATOM 3572 N N . LEU A 1 450 ? -129.595 -14.250 235.139 1.00 42.88 450 LEU A N 1
ATOM 3573 C CA . LEU A 1 450 ? -128.569 -14.464 233.898 1.00 42.88 450 LEU A CA 1
ATOM 3574 C C . LEU A 1 450 ? -128.788 -15.160 232.314 1.00 42.88 450 LEU A C 1
ATOM 3576 O O . LEU A 1 450 ? -129.946 -15.560 232.216 1.00 42.88 450 LEU A O 1
ATOM 3580 N N . THR A 1 451 ? -127.889 -15.255 231.110 1.00 42.38 451 THR A N 1
ATOM 3581 C CA . THR A 1 451 ? -127.918 -15.680 229.439 1.00 42.38 451 THR A CA 1
ATOM 3582 C C . THR A 1 451 ? -126.591 -16.072 228.334 1.00 42.38 451 THR A C 1
ATOM 3584 O O . THR A 1 451 ? -125.612 -16.244 229.063 1.00 42.38 451 THR A O 1
ATOM 3587 N N . PRO A 1 452 ? -126.224 -16.194 226.853 1.00 52.75 452 PRO A N 1
ATOM 3588 C CA . PRO A 1 452 ? -126.494 -16.564 225.211 1.00 52.75 452 PRO A CA 1
ATOM 3589 C C . PRO A 1 452 ? -125.398 -17.073 223.870 1.00 52.75 452 PRO A C 1
ATOM 3591 O O . PRO A 1 452 ? -124.255 -17.300 224.251 1.00 52.75 452 PRO A O 1
ATOM 3594 N N . ASP A 1 453 ? -125.624 -17.245 222.397 1.00 40.03 453 ASP A N 1
ATOM 3595 C CA . ASP A 1 453 ? -124.871 -17.185 220.844 1.00 40.03 453 ASP A CA 1
ATOM 3596 C C . ASP A 1 453 ? -124.225 -18.240 219.537 1.00 40.03 453 ASP A C 1
ATOM 3598 O O . ASP A 1 453 ? -123.890 -19.357 219.924 1.00 40.03 453 ASP A O 1
ATOM 3602 N N . THR A 1 454 ? -124.021 -18.061 218.049 1.00 41.69 454 THR A N 1
ATOM 3603 C CA . THR A 1 454 ? -123.303 -18.918 216.724 1.00 41.69 454 THR A CA 1
ATOM 3604 C C . THR A 1 454 ? -123.147 -18.645 214.952 1.00 41.69 454 THR A C 1
ATOM 3606 O O . THR A 1 454 ? -123.767 -17.650 214.591 1.00 41.69 454 THR A O 1
ATOM 3609 N N . SER A 1 455 ? -122.436 -19.364 213.829 1.00 48.19 455 SER A N 1
ATOM 3610 C CA . SER A 1 455 ? -122.157 -19.199 212.131 1.00 48.19 455 SER A CA 1
ATOM 3611 C C . SER A 1 455 ? -121.618 -20.364 210.885 1.00 48.19 455 SER A C 1
ATOM 3613 O O . SER A 1 455 ? -121.668 -21.485 211.388 1.00 48.19 455 SER A O 1
ATOM 3615 N N . ASP A 1 456 ? -121.144 -20.568 209.455 1.00 47.22 456 ASP A N 1
ATOM 3616 C CA . ASP A 1 456 ? -120.655 -20.119 207.873 1.00 47.22 456 ASP A CA 1
ATOM 3617 C C . ASP A 1 456 ? -120.400 -21.083 206.361 1.00 47.22 456 ASP A C 1
ATOM 3619 O O . ASP A 1 456 ? -120.880 -22.210 206.439 1.00 47.22 456 ASP A O 1
ATOM 3623 N N . SER A 1 457 ? -119.775 -20.821 205.007 1.00 51.19 457 SER A N 1
ATOM 3624 C CA . SER A 1 457 ? -119.657 -21.614 203.476 1.00 51.19 457 SER A CA 1
ATOM 3625 C C . SER A 1 457 ? -118.592 -21.506 202.020 1.00 51.19 457 SER A C 1
ATOM 3627 O O . SER A 1 457 ? -117.564 -20.874 202.240 1.00 51.19 457 SER A O 1
ATOM 3629 N N . ALA A 1 458 ? -118.660 -22.057 200.612 1.00 49.28 458 ALA A N 1
ATOM 3630 C CA . ALA A 1 458 ? -117.619 -22.315 199.262 1.00 49.28 458 ALA A CA 1
ATOM 3631 C C . ALA A 1 458 ? -117.773 -22.405 197.457 1.00 49.28 458 ALA A C 1
ATOM 3633 O O . ALA A 1 458 ? -118.839 -21.955 197.052 1.00 49.28 458 ALA A O 1
ATOM 3634 N N . ALA A 1 459 ? -116.864 -22.870 196.337 1.00 47.97 459 ALA A N 1
ATOM 3635 C CA . ALA A 1 459 ? -116.744 -22.724 194.623 1.00 47.97 459 ALA A CA 1
ATOM 3636 C C . ALA A 1 459 ? -115.949 -23.634 193.261 1.00 47.97 459 ALA A C 1
ATOM 3638 O O . ALA A 1 459 ? -115.413 -24.667 193.652 1.00 47.97 459 ALA A O 1
ATOM 3639 N N . PRO A 1 460 ? -115.812 -23.402 191.761 1.00 48.34 460 PRO A N 1
ATOM 3640 C CA . PRO A 1 460 ? -115.435 -24.250 190.308 1.00 48.34 460 PRO A CA 1
ATOM 3641 C C . PRO A 1 460 ? -114.484 -23.978 188.783 1.00 48.34 460 PRO A C 1
ATOM 3643 O O . PRO A 1 460 ? -113.731 -23.014 188.876 1.00 48.34 460 PRO A O 1
ATOM 3646 N N . PRO A 1 461 ? -114.402 -24.689 187.437 1.00 49.91 461 PRO A N 1
ATOM 3647 C CA . PRO A 1 461 ? -113.357 -24.851 186.074 1.00 49.91 461 PRO A CA 1
ATOM 3648 C C . PRO A 1 461 ? -113.480 -24.923 184.263 1.00 49.91 461 PRO A C 1
ATOM 3650 O O . PRO A 1 461 ? -114.594 -24.598 183.865 1.00 49.91 461 PRO A O 1
ATOM 3653 N N . PRO A 1 462 ? -112.512 -25.289 183.143 1.00 50.44 462 PRO A N 1
ATOM 3654 C CA . PRO A 1 462 ? -112.292 -25.077 181.446 1.00 50.44 462 PRO A CA 1
ATOM 3655 C C . PRO A 1 462 ? -111.679 -26.029 180.025 1.00 50.44 462 PRO A C 1
ATOM 3657 O O . PRO A 1 462 ? -111.503 -27.212 180.304 1.00 50.44 462 PRO A O 1
ATOM 3660 N N . PRO A 1 463 ? -111.336 -25.682 178.580 1.00 44.50 463 PRO A N 1
ATOM 3661 C CA . PRO A 1 463 ? -111.101 -26.427 177.041 1.00 44.50 463 PRO A CA 1
ATOM 3662 C C . PRO A 1 463 ? -109.992 -26.269 175.607 1.00 44.50 463 PRO A C 1
ATOM 3664 O O . PRO A 1 463 ? -109.013 -25.575 175.863 1.00 44.50 463 PRO A O 1
ATOM 3667 N N . PRO A 1 464 ? -109.998 -26.821 174.183 1.00 48.19 464 PRO A N 1
ATOM 3668 C CA . PRO A 1 464 ? -108.913 -27.160 172.888 1.00 48.19 464 PRO A CA 1
ATOM 3669 C C . PRO A 1 464 ? -108.678 -26.839 171.095 1.00 48.19 464 PRO A C 1
ATOM 3671 O O . PRO A 1 464 ? -108.732 -25.633 170.877 1.00 48.19 464 PRO A O 1
ATOM 3674 N N . PRO A 1 465 ? -108.312 -27.622 169.829 1.00 44.00 465 PRO A N 1
ATOM 3675 C CA . PRO A 1 465 ? -107.379 -27.506 168.375 1.00 44.00 465 PRO A CA 1
ATOM 3676 C C . PRO A 1 465 ? -107.653 -27.947 166.644 1.00 44.00 465 PRO A C 1
ATOM 3678 O O . PRO A 1 465 ? -108.832 -28.251 166.526 1.00 44.00 465 PRO A O 1
ATOM 3681 N N . GLN A 1 466 ? -107.025 -28.145 165.263 1.00 29.36 466 GLN A N 1
ATOM 3682 C CA . GLN A 1 466 ? -105.823 -28.068 164.023 1.00 29.36 466 GLN A CA 1
ATOM 3683 C C . GLN A 1 466 ? -105.846 -28.558 162.266 1.00 29.36 466 GLN A C 1
ATOM 3685 O O . GLN A 1 466 ? -106.863 -29.191 162.012 1.00 29.36 466 GLN A O 1
ATOM 3690 N N . ALA A 1 467 ? -104.927 -28.399 161.062 1.00 32.69 467 ALA A N 1
ATOM 3691 C CA . ALA A 1 467 ? -104.876 -28.873 159.391 1.00 32.69 467 ALA A CA 1
ATOM 3692 C C . ALA A 1 467 ? -103.694 -28.729 158.007 1.00 32.69 467 ALA A C 1
ATOM 3694 O O . ALA A 1 467 ? -102.724 -28.045 158.326 1.00 32.69 467 ALA A O 1
ATOM 3695 N N . PRO A 1 468 ? -103.640 -29.248 156.570 1.00 41.59 468 PRO A N 1
ATOM 3696 C CA . PRO A 1 468 ? -102.553 -29.363 155.228 1.00 41.59 468 PRO A CA 1
ATOM 3697 C C . PRO A 1 468 ? -102.648 -29.517 153.413 1.00 41.59 468 PRO A C 1
ATOM 3699 O O . PRO A 1 468 ? -103.803 -29.700 153.047 1.00 41.59 468 PRO A O 1
ATOM 3702 N N . ALA A 1 469 ? -101.645 -29.549 152.266 1.00 35.12 469 ALA A N 1
ATOM 3703 C CA . ALA A 1 469 ? -101.638 -29.734 150.537 1.00 35.12 469 ALA A CA 1
ATOM 3704 C C . ALA A 1 469 ? -100.383 -29.934 149.221 1.00 35.12 469 ALA A C 1
ATOM 3706 O O . ALA A 1 469 ? -99.243 -29.899 149.683 1.00 35.12 469 ALA A O 1
ATOM 3707 N N . PRO A 1 470 ? -100.417 -30.156 147.707 1.00 48.06 470 PRO A N 1
ATOM 3708 C CA . PRO A 1 470 ? -99.366 -30.543 146.386 1.00 48.06 470 PRO A CA 1
ATOM 3709 C C . PRO A 1 470 ? -99.312 -30.332 144.571 1.00 48.06 470 PRO A C 1
ATOM 3711 O O . PRO A 1 470 ? -100.359 -29.870 144.133 1.00 48.06 470 PRO A O 1
ATOM 3714 N N . PRO A 1 471 ? -98.304 -30.655 143.467 1.00 49.22 471 PRO A N 1
ATOM 3715 C CA . PRO A 1 471 ? -98.032 -30.361 141.782 1.00 49.22 471 PRO A CA 1
ATOM 3716 C C . PRO A 1 471 ? -97.195 -31.161 140.369 1.00 49.22 471 PRO A C 1
ATOM 3718 O O . PRO A 1 471 ? -96.681 -32.230 140.690 1.00 49.22 471 PRO A O 1
ATOM 3721 N N . PRO A 1 472 ? -96.959 -30.798 138.900 1.00 49.56 472 PRO A N 1
ATOM 3722 C CA . PRO A 1 472 ? -96.418 -31.497 137.409 1.00 49.56 472 PRO A CA 1
ATOM 3723 C C . PRO A 1 472 ? -95.563 -30.972 135.880 1.00 49.56 472 PRO A C 1
ATOM 3725 O O . PRO A 1 472 ? -95.194 -29.805 135.948 1.00 49.56 472 PRO A O 1
ATOM 3728 N N . PRO A 1 473 ? -95.209 -31.642 134.547 1.00 52.22 473 PRO A N 1
ATOM 3729 C CA . PRO A 1 473 ? -94.214 -31.410 133.144 1.00 52.22 473 PRO A CA 1
ATOM 3730 C C . PRO A 1 473 ? -94.234 -31.823 131.362 1.00 52.22 473 PRO A C 1
ATOM 3732 O O . PRO A 1 473 ? -95.250 -32.433 131.050 1.00 52.22 473 PRO A O 1
ATOM 3735 N N . ALA A 1 474 ? -93.281 -31.626 130.184 1.00 45.03 474 ALA A N 1
ATOM 3736 C CA . ALA A 1 474 ? -93.215 -31.946 128.470 1.00 45.03 474 ALA A CA 1
ATOM 3737 C C . ALA A 1 474 ? -91.951 -31.913 127.143 1.00 45.03 474 ALA A C 1
ATOM 3739 O O . ALA A 1 474 ? -90.844 -31.625 127.586 1.00 45.03 474 ALA A O 1
ATOM 3740 N N . ALA A 1 475 ? -91.938 -32.165 125.635 1.00 46.50 475 ALA A N 1
ATOM 3741 C CA . ALA A 1 475 ? -90.799 -32.233 124.316 1.00 46.50 475 ALA A CA 1
ATOM 3742 C C . ALA A 1 475 ? -90.862 -32.305 122.484 1.00 46.50 475 ALA A C 1
ATOM 3744 O O . ALA A 1 475 ? -92.018 -32.321 122.076 1.00 46.50 475 ALA A O 1
ATOM 3745 N N . SER A 1 476 ? -89.838 -32.348 121.348 1.00 47.81 476 SER A N 1
ATOM 3746 C CA . SER A 1 476 ? -89.805 -32.415 119.599 1.00 47.81 476 SER A CA 1
ATOM 3747 C C . SER A 1 476 ? -88.548 -32.623 118.286 1.00 47.81 476 SER A C 1
ATOM 3749 O O . SER A 1 476 ? -87.431 -32.821 118.755 1.00 47.81 476 SER A O 1
ATOM 3751 N N . SER A 1 477 ? -88.540 -32.645 116.758 1.00 49.56 477 SER A N 1
ATOM 3752 C CA . SER A 1 477 ? -87.411 -32.841 115.430 1.00 49.56 477 SER A CA 1
ATOM 3753 C C . SER A 1 477 ? -87.459 -32.778 113.603 1.00 49.56 477 SER A C 1
ATOM 3755 O O . SER A 1 477 ? -88.603 -32.614 113.196 1.00 49.56 477 SER A O 1
ATOM 3757 N N . SER A 1 478 ? -86.439 -32.880 112.465 1.00 49.62 478 SER A N 1
ATOM 3758 C CA . SER A 1 478 ? -86.399 -32.851 110.713 1.00 49.62 478 SER A CA 1
ATOM 3759 C C . SER A 1 478 ? -85.156 -33.102 109.395 1.00 49.62 478 SER A C 1
ATOM 3761 O O . SER A 1 478 ? -84.054 -33.355 109.874 1.00 49.62 478 SER A O 1
ATOM 3763 N N . ALA A 1 479 ? -85.153 -33.079 107.864 1.00 47.88 479 ALA A N 1
ATOM 3764 C CA . ALA A 1 479 ? -84.061 -33.346 106.524 1.00 47.88 479 ALA A CA 1
ATOM 3765 C C . ALA A 1 479 ? -84.073 -33.113 104.702 1.00 47.88 479 ALA A C 1
ATOM 3767 O O . ALA A 1 479 ? -85.159 -32.695 104.315 1.00 47.88 479 ALA A O 1
ATOM 3768 N N . ALA A 1 480 ? -83.076 -33.320 103.557 1.00 47.47 480 ALA A N 1
ATOM 3769 C CA . ALA A 1 480 ? -82.983 -33.112 101.823 1.00 47.47 480 ALA A CA 1
ATOM 3770 C C . ALA A 1 480 ? -81.815 -33.529 100.469 1.00 47.47 480 ALA A C 1
ATOM 3772 O O . ALA A 1 480 ? -80.799 -34.058 100.909 1.00 47.47 480 ALA A O 1
ATOM 3773 N N . ILE A 1 481 ? -81.796 -33.370 98.946 1.00 46.03 481 ILE A N 1
ATOM 3774 C CA . ILE A 1 481 ? -80.757 -33.685 97.565 1.00 46.03 481 ILE A CA 1
ATOM 3775 C C . ILE A 1 481 ? -80.877 -33.251 95.801 1.00 46.03 481 ILE A C 1
ATOM 3777 O O . ILE A 1 481 ? -81.901 -32.586 95.692 1.00 46.03 481 ILE A O 1
ATOM 3781 N N . ILE A 1 482 ? -80.288 -33.370 94.382 1.00 43.03 482 ILE A N 1
ATOM 3782 C CA . ILE A 1 482 ? -79.162 -33.767 93.105 1.00 43.03 482 ILE A CA 1
ATOM 3783 C C . ILE A 1 482 ? -79.181 -33.259 91.347 1.00 43.03 482 ILE A C 1
ATOM 3785 O O . ILE A 1 482 ? -80.086 -32.437 91.261 1.00 43.03 482 ILE A O 1
ATOM 3789 N N . ASP A 1 483 ? -78.603 -33.369 89.923 1.00 36.97 483 ASP A N 1
ATOM 3790 C CA . ASP A 1 483 ? -77.600 -33.921 88.601 1.00 36.97 483 ASP A CA 1
ATOM 3791 C C . ASP A 1 483 ? -77.296 -33.318 86.890 1.00 36.97 483 ASP A C 1
ATOM 3793 O O . ASP A 1 483 ? -77.859 -32.243 86.693 1.00 36.97 483 ASP A O 1
ATOM 3797 N N . THR A 1 484 ? -76.525 -33.781 85.651 1.00 44.91 484 THR A N 1
ATOM 3798 C CA . THR A 1 484 ? -76.210 -33.253 84.003 1.00 44.91 484 THR A CA 1
ATOM 3799 C C . THR A 1 484 ? -75.257 -33.841 82.550 1.00 44.91 484 THR A C 1
ATOM 3801 O O . THR A 1 484 ? -74.420 -34.683 82.853 1.00 44.91 484 THR A O 1
ATOM 3804 N N . SER A 1 485 ? -75.201 -33.525 81.051 1.00 33.00 485 SER A N 1
ATOM 3805 C CA . SER A 1 485 ? -74.128 -33.755 79.679 1.00 33.00 485 SER A CA 1
ATOM 3806 C C . SER A 1 485 ? -74.190 -33.658 77.848 1.00 33.00 485 SER A C 1
ATOM 3808 O O . SER A 1 485 ? -75.336 -33.614 77.418 1.00 33.00 485 SER A O 1
ATOM 3810 N N . ALA A 1 486 ? -73.115 -33.652 76.763 1.00 31.84 486 ALA A N 1
ATOM 3811 C CA . ALA A 1 486 ? -72.653 -33.834 75.093 1.00 31.84 486 ALA A CA 1
ATOM 3812 C C . ALA A 1 486 ? -72.886 -33.112 73.500 1.00 31.84 486 ALA A C 1
ATOM 3814 O O . ALA A 1 486 ? -73.884 -32.423 73.371 1.00 31.84 486 ALA A O 1
ATOM 3815 N N . SER A 1 487 ? -72.099 -33.209 72.259 1.00 34.94 487 SER A N 1
ATOM 3816 C CA . SER A 1 487 ? -72.294 -32.569 70.750 1.00 34.94 487 SER A CA 1
ATOM 3817 C C . SER A 1 487 ? -71.531 -32.913 69.266 1.00 34.94 487 SER A C 1
ATOM 3819 O O . SER A 1 487 ? -70.553 -33.647 69.274 1.00 34.94 487 SER A O 1
ATOM 3821 N N . TYR A 1 488 ? -71.919 -32.330 68.029 1.00 34.03 488 TYR A N 1
ATOM 3822 C CA . TYR A 1 488 ? -71.878 -32.469 66.434 1.00 34.03 488 TYR A CA 1
ATOM 3823 C C . TYR A 1 488 ? -70.672 -32.387 65.318 1.00 34.03 488 TYR A C 1
ATOM 3825 O O . TYR A 1 488 ? -69.509 -32.266 65.686 1.00 34.03 488 TYR A O 1
ATOM 3833 N N . GLN A 1 489 ? -70.936 -32.437 63.938 1.00 26.28 489 GLN A N 1
ATOM 3834 C CA . GLN A 1 489 ? -69.988 -32.436 62.707 1.00 26.28 489 GLN A CA 1
ATOM 3835 C C . GLN A 1 489 ? -70.515 -31.895 61.260 1.00 26.28 489 GLN A C 1
ATOM 3837 O O . GLN A 1 489 ? -71.441 -31.087 61.298 1.00 26.28 489 GLN A O 1
ATOM 3842 N N . PRO A 1 490 ? -70.037 -32.326 60.019 1.00 53.28 490 PRO A N 1
ATOM 3843 C CA . PRO A 1 490 ? -69.223 -31.694 58.880 1.00 53.28 490 PRO A CA 1
ATOM 3844 C C . PRO A 1 490 ? -69.980 -31.071 57.619 1.00 53.28 490 PRO A C 1
ATOM 3846 O O . PRO A 1 490 ? -71.160 -30.792 57.780 1.00 53.28 490 PRO A O 1
ATOM 3849 N N . GLU A 1 491 ? -69.509 -30.798 56.347 1.00 27.14 491 GLU A N 1
ATOM 3850 C CA . GLU A 1 491 ? -68.277 -31.006 55.467 1.00 27.14 491 GLU A CA 1
ATOM 3851 C C . GLU A 1 491 ? -67.893 -29.776 54.512 1.00 27.14 491 GLU A C 1
ATOM 3853 O O . GLU A 1 491 ? -67.863 -28.695 55.089 1.00 27.14 491 GLU A O 1
ATOM 3858 N N . THR A 1 492 ? -67.516 -29.682 53.184 1.00 32.50 492 THR A N 1
ATOM 3859 C CA . THR A 1 492 ? -67.504 -30.455 51.862 1.00 32.50 492 THR A CA 1
ATOM 3860 C C . THR A 1 492 ? -66.430 -29.914 50.797 1.00 32.50 492 THR A C 1
ATOM 3862 O O . THR A 1 492 ? -65.639 -29.056 51.178 1.00 32.50 492 THR A O 1
ATOM 3865 N N . GLN A 1 493 ? -66.315 -30.376 49.501 1.00 31.97 493 GLN A N 1
ATOM 3866 C CA . GLN A 1 493 ? -65.095 -30.263 48.584 1.00 31.97 493 GLN A CA 1
ATOM 3867 C C . GLN A 1 493 ? -65.223 -29.765 47.057 1.00 31.97 493 GLN A C 1
ATOM 3869 O O . GLN A 1 493 ? -66.039 -28.887 46.798 1.00 31.97 493 GLN A O 1
ATOM 3874 N N . GLN A 1 494 ? -64.362 -30.186 46.064 1.00 29.23 494 GLN A N 1
ATOM 3875 C CA . GLN A 1 494 ? -63.876 -29.450 44.804 1.00 29.23 494 GLN A CA 1
ATOM 3876 C C . GLN A 1 494 ? -63.387 -30.352 43.565 1.00 29.23 494 GLN A C 1
ATOM 3878 O O . GLN A 1 494 ? -63.409 -31.556 43.784 1.00 29.23 494 GLN A O 1
ATOM 3883 N N . GLN A 1 495 ? -62.880 -30.030 42.308 1.00 30.08 495 GLN A N 1
ATOM 3884 C CA . GLN A 1 495 ? -62.674 -28.897 41.291 1.00 30.08 495 GLN A CA 1
ATOM 3885 C C . GLN A 1 495 ? -62.021 -29.404 39.893 1.00 30.08 495 GLN A C 1
ATOM 3887 O O . GLN A 1 495 ? -61.468 -30.496 39.919 1.00 30.08 495 GLN A O 1
ATOM 3892 N N . GLN A 1 496 ? -61.970 -28.630 38.743 1.00 29.56 496 GLN A N 1
ATOM 3893 C CA . GLN A 1 496 ? -61.092 -28.700 37.463 1.00 29.56 496 GLN A CA 1
ATOM 3894 C C . GLN A 1 496 ? -61.534 -29.504 36.159 1.00 29.56 496 GLN A C 1
ATOM 3896 O O . GLN A 1 496 ? -62.464 -30.284 36.312 1.00 29.56 496 GLN A O 1
ATOM 3901 N N . GLN A 1 497 ? -61.016 -29.473 34.869 1.00 32.06 497 GLN A N 1
ATOM 3902 C CA . GLN A 1 497 ? -60.171 -28.672 33.856 1.00 32.06 497 GLN A CA 1
ATOM 3903 C C . GLN A 1 497 ? -60.239 -29.357 32.395 1.00 32.06 497 GLN A C 1
ATOM 3905 O O . GLN A 1 497 ? -60.879 -30.402 32.358 1.00 32.06 497 GLN A O 1
ATOM 3910 N N . GLN A 1 498 ? -59.628 -29.043 31.192 1.00 28.12 498 GLN A N 1
ATOM 3911 C CA . GLN A 1 498 ? -59.160 -27.860 30.351 1.00 28.12 498 GLN A CA 1
ATOM 3912 C C . GLN A 1 498 ? -58.558 -28.280 28.909 1.00 28.12 498 GLN A C 1
ATOM 3914 O O . GLN A 1 498 ? -58.574 -29.476 28.646 1.00 28.12 498 GLN A O 1
ATOM 3919 N N . TRP A 1 499 ? -58.038 -27.357 28.022 1.00 31.03 499 TRP A N 1
ATOM 3920 C CA . TRP A 1 499 ? -57.152 -27.455 26.759 1.00 31.03 499 TRP A CA 1
ATOM 3921 C C . TRP A 1 499 ? -57.612 -28.169 25.402 1.00 31.03 499 TRP A C 1
ATOM 3923 O O . TRP A 1 499 ? -58.646 -28.822 25.451 1.00 31.03 499 TRP A O 1
ATOM 3933 N N . GLU A 1 500 ? -57.047 -28.125 24.133 1.00 28.36 500 GLU A N 1
ATOM 3934 C CA . GLU A 1 500 ? -55.918 -27.449 23.351 1.00 28.36 500 GLU A CA 1
ATOM 3935 C C . GLU A 1 500 ? -55.952 -27.519 21.734 1.00 28.36 500 GLU A C 1
ATOM 3937 O O . GLU A 1 500 ? -56.513 -28.463 21.192 1.00 28.36 500 GLU A O 1
ATOM 3942 N N . THR A 1 501 ? -55.251 -26.603 20.982 1.00 28.23 501 THR A N 1
ATOM 3943 C CA . THR A 1 501 ? -54.360 -26.704 19.726 1.00 28.23 501 THR A CA 1
ATOM 3944 C C . THR A 1 501 ? -54.704 -26.977 18.183 1.00 28.23 501 THR A C 1
ATOM 3946 O O . THR A 1 501 ? -55.327 -27.969 17.827 1.00 28.23 501 THR A O 1
ATOM 3949 N N . ARG A 1 502 ? -54.053 -26.176 17.260 1.00 27.25 502 ARG A N 1
ATOM 3950 C CA . ARG A 1 502 ? -53.554 -26.322 15.805 1.00 27.25 502 ARG A CA 1
ATOM 3951 C C . ARG A 1 502 ? -54.384 -26.238 14.468 1.00 27.25 502 ARG A C 1
ATOM 3953 O O . ARG A 1 502 ? -55.480 -26.765 14.370 1.00 27.25 502 ARG A O 1
ATOM 3960 N N . MET A 1 503 ? -53.740 -25.704 13.383 1.00 30.89 503 MET A N 1
ATOM 3961 C CA . MET A 1 503 ? -53.977 -25.904 11.901 1.00 30.89 503 MET A CA 1
ATOM 3962 C C . MET A 1 503 ? -52.794 -25.387 10.992 1.00 30.89 503 MET A C 1
ATOM 3964 O O . MET A 1 503 ? -51.854 -24.824 11.553 1.00 30.89 503 MET A O 1
ATOM 3968 N N . ALA A 1 504 ? -52.774 -25.585 9.641 1.00 27.09 504 ALA A N 1
ATOM 3969 C CA . ALA A 1 504 ? -51.615 -25.271 8.736 1.00 27.09 504 ALA A CA 1
ATOM 3970 C C . ALA A 1 504 ? -51.886 -25.036 7.197 1.00 27.09 504 ALA A C 1
ATOM 3972 O O . ALA A 1 504 ? -52.942 -25.418 6.705 1.00 27.09 504 ALA A O 1
ATOM 3973 N N . ALA A 1 505 ? -50.866 -24.525 6.452 1.00 27.91 505 ALA A N 1
ATOM 3974 C CA . ALA A 1 505 ? -50.691 -24.365 4.964 1.00 27.91 505 ALA A CA 1
ATOM 3975 C C . ALA A 1 505 ? -51.613 -23.365 4.189 1.00 27.91 505 ALA A C 1
ATOM 3977 O O . ALA A 1 505 ? -52.675 -23.018 4.684 1.00 27.91 505 ALA A O 1
ATOM 3978 N N . GLY A 1 506 ? -51.314 -22.832 2.977 1.00 28.48 506 GLY A N 1
ATOM 3979 C CA . GLY A 1 506 ? -50.079 -22.764 2.146 1.00 28.48 506 GLY A CA 1
ATOM 3980 C C . GLY A 1 506 ? -50.301 -22.937 0.611 1.00 28.48 506 GLY A C 1
ATOM 3981 O O . GLY A 1 506 ? -50.814 -23.984 0.230 1.00 28.48 506 GLY A O 1
ATOM 3982 N N . ASN A 1 507 ? -49.915 -21.985 -0.280 1.00 32.16 507 ASN A N 1
ATOM 3983 C CA . ASN A 1 507 ? -49.835 -22.208 -1.759 1.00 32.16 507 ASN A CA 1
ATOM 3984 C C . ASN A 1 507 ? -49.146 -21.088 -2.606 1.00 32.16 507 ASN A C 1
ATOM 3986 O O . ASN A 1 507 ? -49.110 -19.938 -2.175 1.00 32.16 507 ASN A O 1
ATOM 3990 N N . GLY A 1 508 ? -48.670 -21.406 -3.831 1.00 26.98 508 GLY A N 1
ATOM 3991 C CA . GLY A 1 508 ? -48.096 -20.470 -4.838 1.00 26.98 508 GLY A CA 1
ATOM 3992 C C . GLY A 1 508 ? -47.785 -21.142 -6.211 1.00 26.98 508 GLY A C 1
ATOM 3993 O O . GLY A 1 508 ? -47.655 -22.364 -6.226 1.00 26.98 508 GLY A O 1
ATOM 3994 N N . PRO A 1 509 ? -47.731 -20.425 -7.367 1.00 45.69 509 PRO A N 1
ATOM 3995 C CA . PRO A 1 509 ? -48.271 -20.971 -8.634 1.00 45.69 509 PRO A CA 1
ATOM 3996 C C . PRO A 1 509 ? -47.287 -21.301 -9.792 1.00 45.69 509 PRO A C 1
ATOM 3998 O O . PRO A 1 509 ? -46.086 -21.057 -9.729 1.00 45.69 509 PRO A O 1
ATOM 4001 N N . THR A 1 510 ? -47.854 -21.838 -10.886 1.00 34.53 510 THR A N 1
ATOM 4002 C CA . THR A 1 510 ? -47.227 -22.284 -12.154 1.00 34.53 510 THR A CA 1
ATOM 4003 C C . THR A 1 510 ? -47.674 -21.454 -13.374 1.00 34.53 510 THR A C 1
ATOM 4005 O O . THR A 1 510 ? -48.747 -20.855 -13.322 1.00 34.53 510 THR A O 1
ATOM 4008 N N . THR A 1 511 ? -46.921 -21.470 -14.494 1.00 32.81 511 THR A N 1
ATOM 4009 C CA . THR A 1 511 ? -47.400 -21.618 -15.911 1.00 32.81 511 THR A CA 1
ATOM 4010 C C . THR A 1 511 ? -46.278 -21.415 -16.956 1.00 32.81 511 THR A C 1
ATOM 4012 O O . THR A 1 511 ? -45.219 -20.885 -16.635 1.00 32.81 511 THR A O 1
ATOM 4015 N N . GLY A 1 512 ? -46.507 -21.838 -18.213 1.00 33.56 512 GLY A N 1
ATOM 4016 C CA . GLY A 1 512 ? -45.665 -21.548 -19.390 1.00 33.56 512 GLY A CA 1
ATOM 4017 C C . GLY A 1 512 ? -46.178 -22.244 -20.669 1.00 33.56 512 GLY A C 1
ATOM 4018 O O . GLY A 1 512 ? -46.813 -23.290 -20.557 1.00 33.56 512 GLY A O 1
ATOM 4019 N N . THR A 1 513 ? -45.922 -21.686 -21.866 1.00 32.47 513 THR A N 1
ATOM 4020 C CA . THR A 1 513 ? -46.352 -22.248 -23.177 1.00 32.47 513 THR A CA 1
ATOM 4021 C C . THR A 1 513 ? -45.613 -21.638 -24.381 1.00 32.47 513 THR A C 1
ATOM 4023 O O . THR A 1 513 ? -45.564 -20.418 -24.463 1.00 32.47 513 THR A O 1
ATOM 4026 N N . ASN A 1 514 ? -45.216 -22.497 -25.341 1.00 33.88 514 ASN A N 1
ATOM 4027 C CA . ASN A 1 514 ? -45.053 -22.305 -26.809 1.00 33.88 514 ASN A CA 1
ATOM 4028 C C . ASN A 1 514 ? -44.133 -21.168 -27.348 1.00 33.88 514 ASN A C 1
ATOM 4030 O O . ASN A 1 514 ? -44.082 -20.079 -26.800 1.00 33.88 514 ASN A O 1
ATOM 4034 N N . GLY A 1 515 ? -43.427 -21.291 -28.485 1.00 35.06 515 GLY A N 1
ATOM 4035 C CA . GLY A 1 515 ? -43.243 -22.410 -29.433 1.00 35.06 515 GLY A CA 1
ATOM 4036 C C . GLY A 1 515 ? -43.164 -21.921 -30.897 1.00 35.06 515 GLY A C 1
ATOM 4037 O O . GLY A 1 515 ? -44.152 -21.385 -31.390 1.00 35.06 515 GLY A O 1
ATOM 4038 N N . ASN A 1 516 ? -42.021 -22.075 -31.595 1.00 38.06 516 ASN A N 1
ATOM 4039 C CA . ASN A 1 516 ? -41.835 -21.606 -32.990 1.00 38.06 516 ASN A CA 1
ATOM 4040 C C . ASN A 1 516 ? -40.689 -22.328 -33.758 1.00 38.06 516 ASN A C 1
ATOM 4042 O O . ASN A 1 516 ? -39.647 -21.744 -34.066 1.00 38.06 516 ASN A O 1
ATOM 4046 N N . ASP A 1 517 ? -40.865 -23.614 -34.070 1.00 49.62 517 ASP A N 1
ATOM 4047 C CA . ASP A 1 517 ? -39.820 -24.476 -34.651 1.00 49.62 517 ASP A CA 1
ATOM 4048 C C . ASP A 1 517 ? -39.671 -24.374 -36.184 1.00 49.62 517 ASP A C 1
ATOM 4050 O O . ASP A 1 517 ? -40.104 -25.262 -36.916 1.00 49.62 517 ASP A O 1
ATOM 4054 N N . ASN A 1 518 ? -39.020 -23.321 -36.700 1.00 44.88 518 ASN A N 1
ATOM 4055 C CA . ASN A 1 518 ? -38.647 -23.256 -38.133 1.00 44.88 518 ASN A CA 1
ATOM 4056 C C . ASN A 1 518 ? -37.287 -22.602 -38.481 1.00 44.88 518 ASN A C 1
ATOM 4058 O O . ASN A 1 518 ? -36.968 -22.440 -39.656 1.00 44.88 518 ASN A O 1
ATOM 4062 N N . TYR A 1 519 ? -36.434 -22.302 -37.493 1.00 46.38 519 TYR A N 1
ATOM 4063 C CA . TYR A 1 519 ? -35.060 -21.790 -37.709 1.00 46.38 519 TYR A CA 1
ATOM 4064 C C . TYR A 1 519 ? -33.948 -22.767 -37.264 1.00 46.38 519 TYR A C 1
ATOM 4066 O O . TYR A 1 519 ? -32.764 -22.424 -37.244 1.00 46.38 519 TYR A O 1
ATOM 4074 N N . CYS A 1 520 ? -34.313 -23.994 -36.878 1.00 49.62 520 CYS A N 1
ATOM 4075 C CA . CYS A 1 520 ? -33.448 -24.838 -36.051 1.00 49.62 520 CYS A CA 1
ATOM 4076 C C . CYS A 1 520 ? -32.488 -25.762 -36.834 1.00 49.62 520 CYS A C 1
ATOM 4078 O O . CYS A 1 520 ? -31.380 -26.006 -36.371 1.00 49.62 520 CYS A O 1
ATOM 4080 N N . SER A 1 521 ? -32.839 -26.260 -38.027 1.00 49.38 521 SER A N 1
ATOM 4081 C CA . SER A 1 521 ? -32.081 -27.340 -38.702 1.00 49.38 521 SER A CA 1
ATOM 4082 C C . SER A 1 521 ? -30.644 -26.973 -39.110 1.00 49.38 521 SER A C 1
ATOM 4084 O O . SER A 1 521 ? -29.724 -27.769 -38.911 1.00 49.38 521 SER A O 1
ATOM 4086 N N . ILE A 1 522 ? -30.432 -25.763 -39.638 1.00 48.75 522 ILE A N 1
ATOM 4087 C CA . ILE A 1 522 ? -29.098 -25.259 -40.013 1.00 48.75 522 ILE A CA 1
ATOM 4088 C C . ILE A 1 522 ? -28.265 -24.982 -38.752 1.00 48.75 522 ILE A C 1
ATOM 4090 O O . ILE A 1 522 ? -27.096 -25.367 -38.682 1.00 48.75 522 ILE A O 1
ATOM 4094 N N . ASN A 1 523 ? -28.888 -24.406 -37.718 1.00 56.75 523 ASN A N 1
ATOM 4095 C CA . ASN A 1 523 ? -28.237 -24.175 -36.431 1.00 56.75 523 ASN A CA 1
ATOM 4096 C C . ASN A 1 523 ? -27.865 -25.482 -35.724 1.00 56.75 523 ASN A C 1
ATOM 4098 O O . ASN A 1 523 ? -26.749 -25.577 -35.237 1.00 56.75 523 ASN A O 1
ATOM 4102 N N . LEU A 1 524 ? -28.715 -26.514 -35.714 1.00 56.22 524 LEU A N 1
ATOM 4103 C CA . LEU 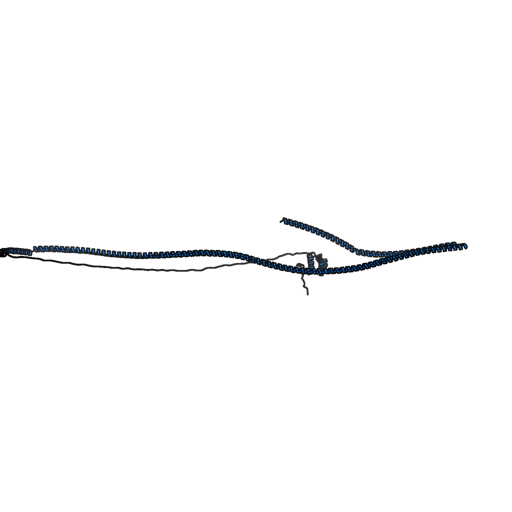A 1 524 ? -28.484 -27.774 -34.989 1.00 56.22 524 LEU A CA 1
ATOM 4104 C C . LEU A 1 524 ? -27.153 -28.454 -35.331 1.00 56.22 524 LEU A C 1
ATOM 4106 O O . LEU A 1 524 ? -26.523 -29.030 -34.446 1.00 56.22 524 LEU A O 1
ATOM 4110 N N . THR A 1 525 ? -26.688 -28.369 -36.580 1.00 61.19 525 THR A N 1
ATOM 4111 C CA . THR A 1 525 ? -25.398 -28.965 -36.976 1.00 61.19 525 THR A CA 1
ATOM 4112 C C . THR A 1 525 ? -24.213 -28.168 -36.420 1.00 61.19 525 THR A C 1
ATOM 4114 O O . THR A 1 525 ? -23.284 -28.752 -35.860 1.00 61.19 525 THR A O 1
ATOM 4117 N N . TYR A 1 526 ? -24.263 -26.836 -36.515 1.00 69.56 526 TYR A N 1
ATOM 4118 C CA . TYR A 1 526 ? -23.222 -25.952 -35.984 1.00 69.56 526 TYR A CA 1
ATOM 4119 C C . TYR A 1 526 ? -23.236 -25.917 -34.449 1.00 69.56 526 TYR A C 1
ATOM 4121 O O . TYR A 1 526 ? -22.201 -26.100 -33.818 1.00 69.56 526 TYR A O 1
ATOM 4129 N N . LEU A 1 527 ? -24.420 -25.814 -33.846 1.00 77.12 527 LEU A N 1
ATOM 4130 C CA . LEU A 1 527 ? -24.679 -25.917 -32.413 1.00 77.12 527 LEU A CA 1
ATOM 4131 C C . LEU A 1 527 ? -24.170 -27.245 -31.845 1.00 77.12 527 LEU A C 1
ATOM 4133 O O . LEU A 1 527 ? -23.472 -27.233 -30.839 1.00 77.12 527 LEU A O 1
ATOM 4137 N N . LYS A 1 528 ? -24.435 -28.385 -32.499 1.00 74.88 528 LYS A N 1
ATOM 4138 C CA . LYS A 1 528 ? -23.875 -29.681 -32.081 1.00 74.88 528 LYS A CA 1
ATOM 4139 C C . LYS A 1 528 ? -22.346 -29.662 -32.101 1.00 74.88 528 LYS A C 1
ATOM 4141 O O . LYS A 1 528 ? -21.734 -30.166 -31.165 1.00 74.88 528 LYS A O 1
ATOM 4146 N N . HIS A 1 529 ? -21.724 -29.071 -33.122 1.00 76.69 529 HIS A N 1
ATOM 4147 C CA . HIS A 1 529 ? -20.266 -28.939 -33.174 1.00 76.69 529 HIS A CA 1
ATOM 4148 C C . HIS A 1 529 ? -19.726 -28.007 -32.075 1.00 76.69 529 HIS A C 1
ATOM 4150 O O . HIS A 1 529 ? -18.762 -28.364 -31.404 1.00 76.69 529 HIS A O 1
ATOM 4156 N N . VAL A 1 530 ? -20.360 -26.854 -31.840 1.00 80.75 530 VAL A N 1
ATOM 4157 C CA . VAL A 1 530 ? -19.938 -25.874 -30.825 1.00 80.75 530 VAL A CA 1
ATOM 4158 C C . VAL A 1 530 ? -20.176 -26.385 -29.401 1.00 80.75 530 VAL A C 1
ATOM 4160 O O . VAL A 1 530 ? -19.294 -26.210 -28.570 1.00 80.75 530 VAL A O 1
ATOM 4163 N N . ILE A 1 531 ? -21.282 -27.087 -29.120 1.00 82.00 531 ILE A N 1
ATOM 4164 C CA . ILE A 1 531 ? -21.518 -27.771 -27.836 1.00 82.00 531 ILE A CA 1
ATOM 4165 C C . ILE A 1 531 ? -20.493 -28.887 -27.625 1.00 82.00 531 ILE A C 1
ATOM 4167 O O . ILE A 1 531 ? -19.881 -28.944 -26.564 1.00 82.00 531 ILE A O 1
ATOM 4171 N N . ILE A 1 532 ? -20.263 -29.762 -28.615 1.00 80.56 532 ILE A N 1
ATOM 4172 C CA . ILE A 1 532 ? -19.259 -30.833 -28.480 1.00 80.56 532 ILE A CA 1
ATOM 4173 C C . ILE A 1 532 ? -17.875 -30.230 -28.244 1.00 80.56 532 ILE A C 1
ATOM 4175 O O . ILE A 1 532 ? -17.170 -30.690 -27.350 1.00 80.56 532 ILE A O 1
ATOM 4179 N N . LYS A 1 533 ? -17.501 -29.179 -28.985 1.00 80.00 533 LYS A N 1
ATOM 4180 C CA . LYS A 1 533 ? -16.238 -28.471 -28.767 1.00 80.00 533 LYS A CA 1
ATOM 4181 C C . LYS A 1 533 ? -16.188 -27.871 -27.362 1.00 80.00 533 LYS A C 1
ATOM 4183 O O . LYS A 1 533 ? -15.261 -28.173 -26.636 1.00 80.00 533 LYS A O 1
ATOM 4188 N N . TYR A 1 534 ? -17.199 -27.119 -26.933 1.00 84.75 534 TYR A N 1
ATOM 4189 C CA . TYR A 1 534 ? -17.284 -26.533 -25.588 1.00 84.75 534 TYR A CA 1
ATOM 4190 C C . TYR A 1 534 ? -17.168 -27.574 -24.457 1.00 84.75 534 TYR A C 1
ATOM 4192 O O . TYR A 1 534 ? -16.515 -27.309 -23.454 1.00 84.75 534 TYR A O 1
ATOM 4200 N N . LEU A 1 535 ? -17.749 -28.768 -24.630 1.00 80.06 535 LEU A N 1
ATOM 4201 C CA . LEU A 1 535 ? -17.692 -29.868 -23.657 1.00 80.06 535 LEU A CA 1
ATOM 4202 C C . LEU A 1 535 ? -16.393 -30.698 -23.704 1.00 80.06 535 LEU A C 1
ATOM 4204 O O . LEU A 1 535 ? -16.173 -31.507 -22.806 1.00 80.06 535 LEU A O 1
ATOM 4208 N N . THR A 1 536 ? -15.561 -30.548 -24.741 1.00 77.69 536 THR A N 1
ATOM 4209 C CA . THR A 1 536 ? -14.306 -31.318 -24.921 1.00 77.69 536 THR A CA 1
ATOM 4210 C C . THR A 1 536 ? -13.043 -30.454 -24.957 1.00 77.69 536 THR A C 1
ATOM 4212 O O . THR A 1 536 ? -11.937 -30.973 -24.812 1.00 77.69 536 THR A O 1
ATOM 4215 N N . SER A 1 537 ? -13.197 -29.142 -25.121 1.00 80.81 537 SER A N 1
ATOM 4216 C CA . SER A 1 537 ? -12.151 -28.136 -24.970 1.00 80.81 537 SER A CA 1
ATOM 4217 C C . SER A 1 537 ? -11.695 -28.031 -23.516 1.00 80.81 537 SER A C 1
ATOM 4219 O O . SER A 1 537 ? -12.448 -28.298 -22.579 1.00 80.81 537 SER A O 1
ATOM 4221 N N . ARG A 1 538 ? -10.460 -27.564 -23.328 1.00 78.50 538 ARG A N 1
ATOM 4222 C CA . ARG A 1 538 ? -9.946 -27.193 -22.002 1.00 78.50 538 ARG A CA 1
ATOM 4223 C C . ARG A 1 538 ? -10.698 -25.975 -21.468 1.00 78.50 538 ARG A C 1
ATOM 4225 O O . ARG A 1 538 ? -11.171 -25.147 -22.246 1.00 78.50 538 ARG A O 1
ATOM 4232 N N . GLU A 1 539 ? -10.758 -25.826 -20.149 1.00 79.88 539 GLU A N 1
ATOM 4233 C CA . GLU A 1 539 ? -11.595 -24.827 -19.478 1.00 79.88 539 GLU A CA 1
ATOM 4234 C C . GLU A 1 539 ? -11.382 -23.389 -19.998 1.00 79.88 539 GLU A C 1
ATOM 4236 O O . GLU A 1 539 ? -12.355 -22.653 -20.162 1.00 79.88 539 GLU A O 1
ATOM 4241 N N . TYR A 1 540 ? -10.144 -22.984 -20.322 1.00 77.00 540 TYR A N 1
ATOM 4242 C CA . TYR A 1 540 ? -9.860 -21.637 -20.851 1.00 77.00 540 TYR A CA 1
ATOM 4243 C C . TYR A 1 540 ? -10.452 -21.409 -22.253 1.00 77.00 540 TYR A C 1
ATOM 4245 O O . TYR A 1 540 ? -10.939 -20.324 -22.562 1.00 77.00 540 TYR A O 1
ATOM 4253 N N . GLU A 1 541 ? -10.490 -22.443 -23.093 1.00 81.50 541 GLU A N 1
ATOM 4254 C CA . GLU A 1 541 ? -11.121 -22.395 -24.416 1.00 81.50 541 GLU A CA 1
ATOM 4255 C C . GLU A 1 541 ? -12.648 -22.381 -24.278 1.00 81.50 541 GLU A C 1
ATOM 4257 O O . GLU A 1 541 ? -13.329 -21.664 -25.014 1.00 81.50 541 GLU A O 1
ATOM 4262 N N . ALA A 1 542 ? -13.186 -23.118 -23.297 1.00 82.44 542 ALA A N 1
ATOM 4263 C CA . ALA A 1 542 ? -14.610 -23.115 -22.979 1.00 82.44 542 ALA A CA 1
ATOM 4264 C C . ALA A 1 542 ? -15.100 -21.709 -22.586 1.00 82.44 542 ALA A C 1
ATOM 4266 O O . ALA A 1 542 ? -16.116 -21.271 -23.116 1.00 82.44 542 ALA A O 1
ATOM 4267 N N . VAL A 1 543 ? -14.346 -20.947 -21.776 1.00 81.50 543 VAL A N 1
ATOM 4268 C CA . VAL A 1 543 ? -14.696 -19.555 -21.401 1.00 81.50 543 VAL A CA 1
ATOM 4269 C C . VAL A 1 543 ? -14.813 -18.626 -22.618 1.00 81.50 543 VAL A C 1
ATOM 4271 O O . VAL A 1 543 ? -15.716 -17.784 -22.673 1.00 81.50 543 VAL A O 1
ATOM 4274 N N . HIS A 1 544 ? -13.951 -18.786 -23.627 1.00 81.25 544 HIS A N 1
ATOM 4275 C CA . HIS A 1 544 ? -14.073 -18.043 -24.886 1.00 81.25 544 HIS A CA 1
ATOM 4276 C C . HIS A 1 544 ? -15.268 -18.520 -25.728 1.00 81.25 544 HIS A C 1
ATOM 4278 O O . HIS A 1 544 ? -15.960 -17.705 -26.343 1.00 81.25 544 HIS A O 1
ATOM 4284 N N . LEU A 1 545 ? -15.554 -19.826 -25.722 1.00 83.75 545 LEU A N 1
ATOM 4285 C CA . LEU A 1 545 ? -16.703 -20.419 -26.408 1.00 83.75 545 LEU A CA 1
ATOM 4286 C C . LEU A 1 545 ? -18.050 -20.115 -25.724 1.00 83.75 545 LEU A C 1
ATOM 4288 O O . LEU A 1 545 ? -19.069 -20.162 -26.410 1.00 83.75 545 LEU A O 1
ATOM 4292 N N . THR A 1 546 ? -18.087 -19.732 -24.441 1.00 83.94 546 THR A N 1
ATOM 4293 C CA . THR A 1 546 ? -19.323 -19.397 -23.704 1.00 83.94 546 THR A CA 1
ATOM 4294 C C . THR A 1 546 ? -20.203 -18.396 -24.447 1.00 83.94 546 THR A C 1
ATOM 4296 O O . THR A 1 546 ? -21.405 -18.614 -24.562 1.00 83.94 546 THR A O 1
ATOM 4299 N N . ARG A 1 547 ? -19.622 -17.336 -25.030 1.00 80.19 547 ARG A N 1
ATOM 4300 C CA . ARG A 1 547 ? -20.400 -16.333 -25.779 1.00 80.19 547 ARG A CA 1
ATOM 4301 C C . ARG A 1 547 ? -21.031 -16.918 -27.048 1.00 80.19 547 ARG A C 1
ATOM 4303 O O . ARG A 1 547 ? -22.144 -16.545 -27.411 1.00 80.19 547 ARG A O 1
ATOM 4310 N N . ALA A 1 548 ? -20.343 -17.848 -27.713 1.00 80.19 548 ALA A N 1
ATOM 4311 C CA . ALA A 1 548 ? -20.871 -18.549 -28.881 1.00 80.19 548 ALA A CA 1
ATOM 4312 C C . ALA A 1 548 ? -21.977 -19.540 -28.483 1.00 80.19 548 ALA A C 1
ATOM 4314 O O . ALA A 1 548 ? -23.021 -19.570 -29.126 1.00 80.19 548 ALA A O 1
ATOM 4315 N N . VAL A 1 549 ? -21.790 -20.293 -27.393 1.00 81.62 549 VAL A N 1
ATOM 4316 C CA . VAL A 1 549 ? -22.815 -21.194 -26.837 1.00 81.62 549 VAL A CA 1
ATOM 4317 C C . VAL A 1 549 ? -24.070 -20.414 -26.442 1.00 81.62 549 VAL A C 1
ATOM 4319 O O . VAL A 1 549 ? -25.153 -20.773 -26.893 1.00 81.62 549 VAL A O 1
ATOM 4322 N N . ALA A 1 550 ? -23.928 -19.312 -25.700 1.00 82.62 550 ALA A N 1
ATOM 4323 C CA . ALA A 1 550 ? -25.044 -18.458 -25.297 1.00 82.62 550 ALA A CA 1
ATOM 4324 C C . ALA A 1 550 ? -25.802 -17.877 -26.501 1.00 82.62 550 ALA A C 1
ATOM 4326 O O . ALA A 1 550 ? -27.027 -17.969 -26.556 1.00 82.62 550 ALA A O 1
ATOM 4327 N N . THR A 1 551 ? -25.079 -17.375 -27.510 1.00 77.19 551 THR A N 1
ATOM 4328 C CA . THR A 1 551 ? -25.684 -16.832 -28.740 1.00 77.19 551 THR A CA 1
ATOM 4329 C C . THR A 1 551 ? -26.439 -17.904 -29.536 1.00 77.19 551 THR A C 1
ATOM 4331 O O . THR A 1 551 ? -27.529 -17.641 -30.033 1.00 77.19 551 THR A O 1
ATOM 4334 N N . LEU A 1 552 ? -25.898 -19.123 -29.656 1.00 78.88 552 LEU A N 1
ATOM 4335 C CA . LEU A 1 552 ? -26.524 -20.200 -30.438 1.00 78.88 552 LEU A CA 1
ATOM 4336 C C . LEU A 1 552 ? -27.695 -20.875 -29.705 1.00 78.88 552 LEU A C 1
ATOM 4338 O O . LEU A 1 552 ? -28.670 -21.270 -30.344 1.00 78.88 552 LEU A O 1
ATOM 4342 N N . LEU A 1 553 ? -27.621 -20.995 -28.376 1.00 79.38 553 LEU A N 1
ATOM 4343 C CA . LEU A 1 553 ? -28.704 -21.521 -27.535 1.00 79.38 553 LEU A CA 1
ATOM 4344 C C . LEU A 1 553 ? -29.765 -20.473 -27.171 1.00 79.38 553 LEU A C 1
ATOM 4346 O O . LEU A 1 553 ? -30.775 -20.842 -26.583 1.00 79.38 553 LEU A O 1
ATOM 4350 N N . HIS A 1 554 ? -29.562 -19.201 -27.534 1.00 75.31 554 HIS A N 1
ATOM 4351 C CA . HIS A 1 554 ? -30.415 -18.075 -27.132 1.00 75.31 554 HIS A CA 1
ATOM 4352 C C . HIS A 1 554 ? -30.556 -17.964 -25.601 1.00 75.31 554 HIS A C 1
ATOM 4354 O O . HIS A 1 554 ? -31.625 -17.634 -25.087 1.00 75.31 554 HIS A O 1
ATOM 4360 N N . MET A 1 555 ? -29.467 -18.252 -24.878 1.00 76.25 555 MET A N 1
ATOM 4361 C CA . MET A 1 555 ? -29.418 -18.142 -23.418 1.00 76.25 555 MET A CA 1
ATOM 4362 C C . MET A 1 555 ? -29.635 -16.690 -22.999 1.00 76.25 555 MET A C 1
ATOM 4364 O O . MET A 1 555 ? -29.101 -15.765 -23.619 1.00 76.25 555 MET A O 1
ATOM 4368 N N . ASN A 1 556 ? -30.395 -16.483 -21.930 1.00 76.38 556 ASN A N 1
ATOM 4369 C CA . ASN A 1 556 ? -30.574 -15.148 -21.376 1.00 76.38 556 ASN A CA 1
ATOM 4370 C C . ASN A 1 556 ? -29.283 -14.673 -20.653 1.00 76.38 556 ASN A C 1
ATOM 4372 O O . ASN A 1 556 ? -28.422 -15.493 -20.320 1.00 76.38 556 ASN A O 1
ATOM 4376 N N . PRO A 1 557 ? -29.110 -13.363 -20.384 1.00 77.94 557 PRO A N 1
ATOM 4377 C CA . PRO A 1 557 ? -27.871 -12.848 -19.790 1.00 77.94 557 PRO A CA 1
ATOM 4378 C C . PRO A 1 557 ? -27.539 -13.414 -18.401 1.00 77.94 557 PRO A C 1
ATOM 4380 O O . PRO A 1 557 ? -26.369 -13.458 -18.025 1.00 77.94 557 PRO A O 1
ATOM 4383 N N . GLU A 1 558 ? -28.539 -13.863 -17.639 1.00 76.44 558 GLU A N 1
ATOM 4384 C CA . GLU A 1 558 ? -28.339 -14.516 -16.344 1.00 76.44 558 GLU A CA 1
ATOM 4385 C C . GLU A 1 558 ? -27.912 -15.983 -16.500 1.00 76.44 558 GLU A C 1
ATOM 4387 O O . GLU A 1 558 ? -27.032 -16.439 -15.773 1.00 76.44 558 GLU A O 1
ATOM 4392 N N . GLU A 1 559 ? -28.436 -16.699 -17.494 1.00 76.94 559 GLU A N 1
ATOM 4393 C CA . GLU A 1 559 ? -27.959 -18.035 -17.870 1.00 76.94 559 GLU A CA 1
ATOM 4394 C C . GLU A 1 559 ? -26.523 -17.996 -18.416 1.00 76.94 559 GLU A C 1
ATOM 4396 O O . GLU A 1 559 ? -25.711 -18.845 -18.045 1.00 76.94 559 GLU A O 1
ATOM 4401 N N . GLU A 1 560 ? -26.167 -17.008 -19.252 1.00 81.62 560 GLU A N 1
ATOM 4402 C CA . GLU A 1 560 ? -24.778 -16.824 -19.702 1.00 81.62 560 GLU A CA 1
ATOM 4403 C C . GLU A 1 560 ? -23.857 -16.501 -18.515 1.00 81.62 560 GLU A C 1
ATOM 4405 O O . GLU A 1 560 ? -22.794 -17.113 -18.383 1.00 81.62 560 GLU A O 1
ATOM 4410 N N . ARG A 1 561 ? -24.270 -15.588 -17.622 1.00 81.19 561 ARG A N 1
ATOM 4411 C CA . ARG A 1 561 ? -23.543 -15.263 -16.384 1.00 81.19 561 ARG A CA 1
ATOM 4412 C C . ARG A 1 561 ? -23.314 -16.513 -15.531 1.00 81.19 561 ARG A C 1
ATOM 4414 O O . ARG A 1 561 ? -22.178 -16.797 -15.169 1.00 81.19 561 ARG A O 1
ATOM 4421 N N . LEU A 1 562 ? -24.359 -17.297 -15.277 1.00 81.38 562 LEU A N 1
ATOM 4422 C CA . LEU A 1 562 ? -24.303 -18.524 -14.481 1.00 81.38 562 LEU A CA 1
ATOM 4423 C C . LEU A 1 562 ? -23.393 -19.592 -15.119 1.00 81.38 562 LEU A C 1
ATOM 4425 O O . LEU A 1 562 ? -22.688 -20.313 -14.408 1.00 81.38 562 LEU A O 1
ATOM 4429 N N . LEU A 1 563 ? -23.354 -19.672 -16.455 1.00 81.00 563 LEU A N 1
ATOM 4430 C CA . LEU A 1 563 ? -22.443 -20.555 -17.190 1.00 81.00 563 LEU A CA 1
ATOM 4431 C C . LEU A 1 563 ? -20.977 -20.101 -17.062 1.00 81.00 563 LEU A C 1
ATOM 4433 O O . LEU A 1 563 ? -20.097 -20.935 -16.839 1.00 81.00 563 LEU A O 1
ATOM 4437 N N . ARG A 1 564 ? -20.717 -18.786 -17.149 1.00 83.69 564 ARG A N 1
ATOM 4438 C CA . ARG A 1 564 ? -19.391 -18.178 -16.921 1.00 83.69 564 ARG A CA 1
ATOM 4439 C C . ARG A 1 564 ? -18.909 -18.422 -15.494 1.00 83.69 564 ARG A C 1
ATOM 4441 O O . ARG A 1 564 ? -17.851 -19.018 -15.322 1.00 83.69 564 ARG A O 1
ATOM 4448 N N . GLU A 1 565 ? -19.723 -18.074 -14.500 1.00 82.44 565 GLU A N 1
ATOM 4449 C CA . GLU A 1 565 ? -19.440 -18.286 -13.074 1.00 82.44 565 GLU A CA 1
ATOM 4450 C C . GLU A 1 565 ? -19.184 -19.766 -12.754 1.00 82.44 565 GLU A C 1
ATOM 4452 O O . GLU A 1 565 ? -18.346 -20.081 -11.916 1.00 82.44 565 GLU A O 1
ATOM 4457 N N . THR A 1 566 ? -19.851 -20.701 -13.443 1.00 80.81 566 THR A N 1
ATOM 4458 C CA . THR A 1 566 ? -19.625 -22.146 -13.248 1.00 80.81 566 THR A CA 1
ATOM 4459 C C . THR A 1 566 ? -18.299 -22.629 -13.850 1.00 80.81 566 THR A C 1
ATOM 4461 O O . THR A 1 566 ? -17.649 -23.494 -13.259 1.00 80.81 566 THR A O 1
ATOM 4464 N N . LEU A 1 567 ? -17.860 -22.080 -14.990 1.00 82.12 567 LEU A N 1
ATOM 4465 C CA . LEU A 1 567 ? -16.523 -22.354 -15.540 1.00 82.12 567 LEU A CA 1
ATOM 4466 C C . LEU A 1 567 ? -15.416 -21.724 -14.689 1.00 82.12 567 LEU A C 1
ATOM 4468 O O . LEU A 1 567 ? -14.429 -22.388 -14.385 1.00 82.12 567 LEU A O 1
ATOM 4472 N N . GLU A 1 568 ? -15.596 -20.470 -14.285 1.00 81.25 568 GLU A N 1
ATOM 4473 C CA . GLU A 1 568 ? -14.657 -19.717 -13.452 1.00 81.25 568 GLU A CA 1
ATOM 4474 C C . GLU A 1 568 ? -14.512 -20.355 -12.062 1.00 81.25 568 GLU A C 1
ATOM 4476 O O . GLU A 1 568 ? -13.397 -20.561 -11.582 1.00 81.25 568 GLU A O 1
ATOM 4481 N N . TRP A 1 569 ? -15.620 -20.826 -11.476 1.00 82.38 569 TRP A N 1
ATOM 4482 C CA . TRP A 1 569 ? -15.605 -21.676 -10.285 1.00 82.38 569 TRP A CA 1
ATOM 4483 C C . TRP A 1 569 ? -14.793 -22.964 -10.487 1.00 82.38 569 TRP A C 1
ATOM 4485 O O . TRP A 1 569 ? -14.010 -23.324 -9.614 1.00 82.38 569 TRP A O 1
ATOM 4495 N N . LYS A 1 570 ? -14.914 -23.644 -11.638 1.00 76.62 570 LYS A N 1
ATOM 4496 C CA . LYS A 1 570 ? -14.107 -24.845 -11.940 1.00 76.62 570 LYS A CA 1
ATOM 4497 C C . LYS A 1 570 ? -12.617 -24.560 -12.171 1.00 76.62 570 LYS A C 1
ATOM 4499 O O . LYS A 1 570 ? -11.836 -25.507 -12.114 1.00 76.62 570 LYS A O 1
ATOM 4504 N N . MET A 1 571 ? -12.220 -23.315 -12.443 1.00 72.81 571 MET A N 1
ATOM 4505 C CA . MET A 1 571 ? -10.808 -22.904 -12.498 1.00 72.81 571 MET A CA 1
ATOM 4506 C C . MET A 1 571 ? -10.264 -22.450 -11.138 1.00 72.81 571 MET A C 1
ATOM 4508 O O . MET A 1 571 ? -9.066 -22.565 -10.889 1.00 72.81 571 MET A O 1
ATOM 4512 N N . SER A 1 572 ? -11.121 -21.897 -10.277 1.00 73.56 572 SER A N 1
ATOM 4513 C CA . SER A 1 572 ? -10.714 -21.290 -9.011 1.00 73.56 572 SER A CA 1
ATOM 4514 C C . SER A 1 572 ? -10.656 -22.308 -7.874 1.00 73.56 572 SER A C 1
ATOM 4516 O O . SER A 1 572 ? -11.661 -22.904 -7.495 1.00 73.56 572 SER A O 1
ATOM 4518 N N . TRP A 1 573 ? -9.487 -22.430 -7.244 1.00 66.00 573 TRP A N 1
ATOM 4519 C CA . TRP A 1 573 ? -9.287 -23.271 -6.056 1.00 66.00 573 TRP A CA 1
ATOM 4520 C C . TRP A 1 573 ? -10.115 -22.805 -4.836 1.00 66.00 573 TRP A C 1
ATOM 4522 O O . TRP A 1 573 ? -10.365 -23.587 -3.923 1.00 66.00 573 TRP A O 1
ATOM 4532 N N . PHE A 1 574 ? -10.562 -21.542 -4.817 1.00 45.38 574 PHE A N 1
ATOM 4533 C CA . PHE A 1 574 ? -11.195 -20.894 -3.656 1.00 45.38 574 PHE A CA 1
ATOM 4534 C C . PHE A 1 574 ? -12.607 -20.341 -3.928 1.00 45.38 574 PHE A C 1
ATOM 4536 O O . PHE A 1 574 ? -13.127 -19.543 -3.150 1.00 45.38 574 PHE A O 1
ATOM 4543 N N . GLY A 1 575 ? -13.252 -20.747 -5.025 1.00 54.41 575 GLY A N 1
ATOM 4544 C CA . GLY A 1 575 ? -14.598 -20.282 -5.365 1.00 54.41 575 GLY A CA 1
ATOM 4545 C C . GLY A 1 575 ? -15.721 -20.976 -4.577 1.00 54.41 575 GLY A C 1
ATOM 4546 O O . GLY A 1 575 ? -15.747 -22.201 -4.437 1.00 54.41 575 GLY A O 1
ATOM 4547 N N . SER A 1 576 ? -16.730 -20.207 -4.159 1.00 63.97 576 SER A N 1
ATOM 4548 C CA . SER A 1 576 ? -18.036 -20.748 -3.750 1.00 63.97 576 SER A CA 1
ATOM 4549 C C . SER A 1 576 ? -18.817 -21.233 -4.974 1.00 63.97 576 SER A C 1
ATOM 4551 O O . SER A 1 576 ? -18.904 -20.522 -5.973 1.00 63.97 576 SER A O 1
ATOM 4553 N N . LYS A 1 577 ? -19.414 -22.430 -4.904 1.00 72.12 577 LYS A N 1
ATOM 4554 C CA . LYS A 1 577 ? -20.156 -23.014 -6.034 1.00 72.12 577 LYS A CA 1
ATOM 4555 C C . LYS A 1 577 ? -21.393 -22.162 -6.392 1.00 72.12 577 LYS A C 1
ATOM 4557 O O . LYS A 1 577 ? -22.211 -21.929 -5.499 1.00 72.12 577 LYS A O 1
ATOM 4562 N N . PRO A 1 578 ? -21.598 -21.774 -7.669 1.00 72.12 578 PRO A N 1
ATOM 4563 C CA . PRO A 1 578 ? -22.770 -21.006 -8.088 1.00 72.12 578 PRO A CA 1
ATOM 4564 C C . PRO A 1 578 ? -24.105 -21.698 -7.777 1.00 72.12 578 PRO A C 1
ATOM 4566 O O . PRO A 1 578 ? -24.242 -22.924 -7.876 1.00 72.12 578 PRO A O 1
ATOM 4569 N N . ASN A 1 579 ? -25.114 -20.899 -7.423 1.00 66.94 579 ASN A N 1
ATOM 4570 C CA . ASN A 1 579 ? -26.446 -21.390 -7.073 1.00 66.94 579 ASN A CA 1
ATOM 4571 C C . ASN A 1 579 ? -27.277 -21.689 -8.334 1.00 66.94 579 ASN A C 1
ATOM 4573 O O . ASN A 1 579 ? -28.093 -20.883 -8.768 1.00 66.94 579 ASN A O 1
ATOM 4577 N N . LEU A 1 580 ? -27.072 -22.880 -8.898 1.00 61.81 580 LEU A N 1
ATOM 4578 C CA . LEU A 1 580 ? -27.708 -23.382 -10.128 1.00 61.81 580 LEU A CA 1
ATOM 4579 C C . LEU A 1 580 ? -29.232 -23.648 -10.020 1.00 61.81 580 LEU A C 1
ATOM 4581 O O . LEU A 1 580 ? -29.832 -24.180 -10.953 1.00 61.81 580 LEU A O 1
ATOM 4585 N N . GLY A 1 581 ? -29.869 -23.316 -8.892 1.00 55.22 581 GLY A N 1
ATOM 4586 C CA . GLY A 1 581 ? -31.292 -23.562 -8.656 1.00 55.22 581 GLY A CA 1
ATOM 4587 C C . GLY A 1 581 ? -31.666 -25.050 -8.572 1.00 55.22 581 GLY A C 1
ATOM 4588 O O . GLY A 1 581 ? -30.817 -25.940 -8.516 1.00 55.22 581 GLY A O 1
ATOM 4589 N N . LYS A 1 582 ? -32.973 -25.341 -8.542 1.00 53.69 582 LYS A N 1
ATOM 4590 C CA . LYS A 1 582 ? -33.515 -26.716 -8.520 1.00 53.69 582 LYS A CA 1
ATOM 4591 C C . LYS A 1 582 ? -33.963 -27.161 -9.918 1.00 53.69 582 LYS A C 1
ATOM 4593 O O . LYS A 1 582 ? -35.133 -27.463 -10.136 1.00 53.69 582 LYS A O 1
ATOM 4598 N N . GLY A 1 583 ? -33.017 -27.165 -10.859 1.00 42.00 583 GLY A N 1
ATOM 4599 C CA . GLY A 1 583 ? -33.195 -27.739 -12.197 1.00 42.00 583 GLY A CA 1
ATOM 4600 C C . GLY A 1 583 ? -33.373 -29.266 -12.177 1.00 42.00 583 GLY A C 1
ATOM 4601 O O . GLY A 1 583 ? -33.144 -29.919 -11.158 1.00 42.00 583 GLY A O 1
ATOM 4602 N N . GLN A 1 584 ? -33.800 -29.842 -13.305 1.00 39.62 584 GLN A N 1
ATOM 4603 C CA . GLN A 1 584 ? -34.123 -31.271 -13.415 1.00 39.62 584 GLN A CA 1
ATOM 4604 C C . GLN A 1 584 ? -32.921 -32.171 -13.076 1.00 39.62 584 GLN A C 1
ATOM 4606 O O . GLN A 1 584 ? -31.872 -32.101 -13.715 1.00 39.62 584 GLN A O 1
ATOM 4611 N N . GLY A 1 585 ? -33.091 -33.050 -12.085 1.00 40.34 585 GLY A N 1
ATOM 4612 C CA . GLY A 1 585 ? -32.059 -33.995 -11.660 1.00 40.34 585 GLY A CA 1
ATOM 4613 C C . GLY A 1 585 ? -31.864 -35.131 -12.664 1.00 40.34 585 GLY A C 1
ATOM 4614 O O . GLY A 1 585 ? -32.602 -36.114 -12.638 1.00 40.34 585 GLY A O 1
ATOM 4615 N N . ALA A 1 586 ? -30.854 -35.015 -13.526 1.00 32.72 586 ALA A N 1
ATOM 4616 C CA . ALA A 1 586 ? -30.402 -36.117 -14.370 1.00 32.72 586 ALA A CA 1
ATOM 4617 C C . ALA A 1 586 ? -29.762 -37.232 -13.518 1.00 32.72 586 ALA A C 1
ATOM 4619 O O . ALA A 1 586 ? -29.000 -36.953 -12.590 1.00 32.72 586 ALA A O 1
ATOM 4620 N N . LEU A 1 587 ? -30.049 -38.498 -13.845 1.00 37.47 587 LEU A N 1
ATOM 4621 C CA . LEU A 1 587 ? -29.463 -39.656 -13.162 1.00 37.47 587 LEU A CA 1
ATOM 4622 C C . LEU A 1 587 ? -27.939 -39.688 -13.349 1.00 37.47 587 LEU A C 1
ATOM 4624 O O . LEU A 1 587 ? -27.443 -39.948 -14.445 1.00 37.47 587 LEU A O 1
ATOM 4628 N N . THR A 1 588 ? -27.192 -39.503 -12.262 1.00 34.97 588 THR A N 1
ATOM 4629 C CA . THR A 1 588 ? -25.756 -39.792 -12.226 1.00 34.97 588 THR A CA 1
ATOM 4630 C C . THR A 1 588 ? -25.534 -41.301 -12.173 1.00 34.97 588 THR A C 1
ATOM 4632 O O . THR A 1 588 ? -25.765 -41.931 -11.140 1.00 34.97 588 THR A O 1
ATOM 4635 N N . ILE A 1 589 ? -25.055 -41.877 -13.275 1.00 35.28 589 ILE A N 1
ATOM 4636 C CA . ILE A 1 589 ? -24.468 -43.221 -13.273 1.00 35.28 589 ILE A CA 1
ATOM 4637 C C . ILE A 1 589 ? -23.170 -43.147 -12.442 1.00 35.28 589 ILE A C 1
ATOM 4639 O O . ILE A 1 589 ? -22.358 -42.255 -12.701 1.00 35.28 589 ILE A O 1
ATOM 4643 N N . PRO A 1 590 ? -22.963 -44.015 -11.433 1.00 38.12 590 PRO A N 1
ATOM 4644 C CA . PRO A 1 590 ? -21.733 -44.005 -10.646 1.00 38.12 590 PRO A CA 1
ATOM 4645 C C . PRO A 1 590 ? -20.537 -44.469 -11.497 1.00 38.12 590 PRO A C 1
ATOM 4647 O O . PRO A 1 590 ? -20.718 -45.296 -12.394 1.00 38.12 590 PRO A O 1
ATOM 4650 N N . PRO A 1 591 ? -19.313 -43.982 -11.223 1.00 35.00 591 PRO A N 1
ATOM 4651 C CA . PRO A 1 591 ? -18.124 -44.470 -11.908 1.00 35.00 591 PRO A CA 1
ATOM 4652 C C . PRO A 1 591 ? -17.893 -45.953 -11.594 1.00 35.00 591 PRO A C 1
ATOM 4654 O O . PRO A 1 591 ? -17.980 -46.381 -10.440 1.00 35.00 591 PRO A O 1
ATOM 4657 N N . SER A 1 592 ? -17.576 -46.733 -12.627 1.00 41.22 592 SER A N 1
ATOM 4658 C CA . SER A 1 592 ? -16.952 -48.046 -12.467 1.00 41.22 592 SER A CA 1
ATOM 4659 C C . SER A 1 592 ? -15.550 -47.897 -11.864 1.00 41.22 592 SER A C 1
ATOM 4661 O O . SER A 1 592 ? -14.909 -46.865 -12.068 1.00 41.22 592 SER A O 1
ATOM 4663 N N . GLN A 1 593 ? -15.113 -48.928 -11.134 1.00 37.44 593 GLN A N 1
ATOM 4664 C CA . GLN A 1 593 ? -13.793 -49.019 -10.490 1.00 37.44 593 GLN A CA 1
ATOM 4665 C C . GLN A 1 593 ? -12.630 -48.918 -11.485 1.00 37.44 593 GLN A C 1
ATOM 4667 O O . GLN A 1 593 ? -12.798 -49.423 -12.619 1.00 37.44 593 GLN A O 1
#

Foldseek 3Di:
DVVVVVVVVVVVVVVVVVVVVVVVVVVVVVVVVVVVVVVVVVVVVVVVVVVVCVVVVVVVVVVVVVVVVVVVVVVVVVVVVVVVVVVVVVVVVVVVVVVVVVVVVVVVVVVVVVVQPPDDPVVVVVVVVVVVVVVVVVVVVVVVVVVVVVVVVVVVVVVVVVVVVVVVVVVVVVVVVVVVVVVVVVVVVVVVVVVVVVVVVVVVVVVVVVVVVVVVVVVVVVVVVVVVVVVVVVVVVVVVVVVVVVVVVVVVVVVVVVVVVVVVVVVVVVVVVVVVVVVVVVVVVVVVVVVVVVVVVVVVVVVVVVVVVVVVVVVVVVVVVVVVVVVVVVVVVVVVVVVVVVVVVVVVVVVVVVVVVVVVVVVVVVVVVVVVVVVVVVVVVVVVVVVVVVVVVVVVVVVVVCCCVDPVVVVVVVVVVVVVVVVVVVVVVVVVVVVVVVVPCVVPPDDDYDYDEDEDEEEEDDEEEDEDEEEDDDDDEEEDEDDEEEYDDYDDDYDYYDYDYDDDDDDDDDDDDDDDPDPPPVLVVVLVVLVVCLVPPDLVVVLVSLVVNCVSVVPDPVRSVLSNLQSVQVVDPDDDHDCPDDPDDDDDDDDDD

Secondary structure (DSSP, 8-state):
-HHHHHHHHHHHHHHHHHHHHHHHHHHHHHHHHHHHHHHHHHHHHHHHHHHTTSHHHHHHHHHHHHHHHHHHHHHHHHHHHHHHHHHHHHHHHHHHHHHHHHHHHHHHHHHHHHHTTT--HHHHHHHHHHHHHHHHHHHHHHHHHHHHHHHHHHHHHHHHHHHHHHHHHHHHHHHHHHHHHHHHHHHHHHHHHHHHHHHHHHHHHHHHHHHHHHHHHHHHHHHHHHHHHHHHHHHHHHHHHHHHHHHHHHHHHHHHHHHHHHHHHHHHHHHHHHHHHHHHHHHHHHHHHHHHHHHHHHHHHHHHHHHHHHHHHHHHHHHHHHHHHHHHHHHHHHHHHHHHHHHHHHHHHHHHHHHHHHHHHHHHHHHHHHHHHHHHHHHHHHHHHHHHHHHHHHHHHHHHHHHHH-HHHHHHHHHHHHHHHHHHHHHHHHHHHHHHHHHSSGGG-S-----------------------------------------------------------------------SSHHHHHHHHHHHHHHHHHS-HHHHHHHHHHHHHHHT--HHHHHHHHHHHHHHH-TTPPPP---S------PPPP-

pLDDT: mean 75.48, std 20.66, range [26.28, 98.38]

Radius of gyration: 125.66 Å; chains: 1; bounding box: 239×73×380 Å

Sequence (593 aa):
MQDNYDQLEGLNAQEGAKVKHMLLNANSELDQLREELTQKTEALAAMEARLGRLPGLEERVGTLSEEKTELETQVAGLGQKLRAAEARCRAVEESKEEEVRHLEGRVATLEQRHSQSGLQETDRIQALIKEREGVEHSLEEARQQLNNIKASWSTKITSLEDQIHHLNAKIAEDQTDLQAAEERITTLTSTIHSLKAEVKGLQEAKAEAERKLVGEVERLEEDVETLRWQLGQKEAREEELVGRLSAEEEKCRSCTAILQAKIETIATLEITVTELEGKVAETETSLTTTCEELQKAQVEKKRLQDSLARERGATEAAEKSRAEVEARLAVVSGEKERLSRNLDEYAERVETLEKSDVERKKERKEGAERMAELEARLEEVTRESQGLREQLDTSEADLVNKIEESEVVRTLRENVKGLEEELTESKQNLKIQRQRLADMKKTLQRELRLTPDTSDSAAPPPPPPQAPAPPPPAASSSAAIIDTSASYQPETQQQQQQWETRMAAGNGPTTGTNGNDNYCSINLTYLKHVIIKYLTSREYEAVHLTRAVATLLHMNPEEERLLRETLEWKMSWFGSKPNLGKGQGALTIPPSQ

Organism: Scylla olivacea (NCBI:txid85551)